Protein AF-A0A6I8VS40-F1 (afdb_monomer)

Structure (mmCIF, N/CA/C/O backbone):
data_AF-A0A6I8VS40-F1
#
_entry.id   AF-A0A6I8VS40-F1
#
loop_
_atom_site.group_PDB
_atom_site.id
_atom_site.type_symbol
_atom_site.label_atom_id
_atom_site.label_alt_id
_atom_site.label_comp_id
_atom_site.label_asym_id
_atom_site.label_entity_id
_atom_site.label_seq_id
_atom_site.pdbx_PDB_ins_code
_atom_site.Cartn_x
_atom_site.Cartn_y
_atom_site.Cartn_z
_atom_site.occupancy
_atom_site.B_iso_or_equiv
_atom_site.auth_seq_id
_atom_site.auth_comp_id
_atom_site.auth_asym_id
_atom_site.auth_atom_id
_atom_site.pdbx_PDB_model_num
ATOM 1 N N . MET A 1 1 ? -25.450 34.262 95.903 1.00 57.66 1 MET A N 1
ATOM 2 C CA . MET A 1 1 ? -24.615 34.170 94.684 1.00 57.66 1 MET A CA 1
ATOM 3 C C . MET A 1 1 ? -24.681 32.783 94.042 1.00 57.66 1 MET A C 1
ATOM 5 O O . MET A 1 1 ? -24.985 32.723 92.862 1.00 57.66 1 MET A O 1
ATOM 9 N N . ALA A 1 2 ? -24.522 31.669 94.775 1.00 62.75 2 ALA A N 1
ATOM 10 C CA . ALA A 1 2 ? -24.504 30.339 94.138 1.00 62.75 2 ALA A CA 1
ATOM 11 C C . ALA A 1 2 ? -25.845 29.880 93.513 1.00 62.75 2 ALA A C 1
ATOM 13 O O . ALA A 1 2 ? -25.832 29.202 92.492 1.00 62.75 2 ALA A O 1
ATOM 14 N N . ALA A 1 3 ? -27.000 30.303 94.050 1.00 63.56 3 ALA A N 1
ATOM 15 C CA . ALA A 1 3 ? -28.315 29.992 93.464 1.00 63.56 3 ALA A CA 1
ATOM 16 C C . ALA A 1 3 ? -28.496 30.587 92.051 1.00 63.56 3 ALA A C 1
ATOM 18 O O . ALA A 1 3 ? -29.033 29.934 91.161 1.00 63.56 3 ALA A O 1
ATOM 19 N N . SER A 1 4 ? -28.012 31.815 91.837 1.00 71.12 4 SER A N 1
ATOM 20 C CA . SER A 1 4 ? -28.054 32.496 90.537 1.00 71.12 4 SER A CA 1
ATOM 21 C C . SER A 1 4 ? -27.097 31.854 89.528 1.00 71.12 4 SER A C 1
ATOM 23 O O . SER A 1 4 ? -27.445 31.730 88.358 1.00 71.12 4 SER A O 1
ATOM 25 N N . CYS A 1 5 ? -25.931 31.379 89.983 1.00 73.62 5 CYS A N 1
ATOM 26 C CA . CYS A 1 5 ? -25.012 30.604 89.145 1.00 73.62 5 CYS A CA 1
ATOM 27 C C . CYS A 1 5 ? -25.611 29.249 88.730 1.00 73.62 5 CYS A C 1
ATOM 29 O O . CYS A 1 5 ? -25.449 28.847 87.582 1.00 73.62 5 CYS A O 1
ATOM 31 N N . LEU A 1 6 ? -26.347 28.571 89.623 1.00 76.19 6 LEU A N 1
ATOM 32 C CA . LEU A 1 6 ? -27.053 27.325 89.294 1.00 76.19 6 LEU A CA 1
ATOM 33 C C . LEU A 1 6 ? -28.192 27.543 88.290 1.00 76.19 6 LEU A C 1
ATOM 35 O O . LEU A 1 6 ? -28.328 26.753 87.361 1.00 76.19 6 LEU A O 1
ATOM 39 N N . LEU A 1 7 ? -28.969 28.623 88.422 1.00 77.94 7 LEU A N 1
ATOM 40 C CA . LEU A 1 7 ? -30.016 28.967 87.452 1.00 77.94 7 LEU A CA 1
ATOM 41 C C . LEU A 1 7 ? -29.423 29.248 86.061 1.00 77.94 7 LEU A C 1
ATOM 43 O O . LEU A 1 7 ? -29.924 28.722 85.071 1.00 77.94 7 LEU A O 1
ATOM 47 N N . LEU A 1 8 ? -28.332 30.020 85.980 1.00 80.44 8 LEU A N 1
ATOM 48 C CA . LEU A 1 8 ? -27.633 30.272 84.712 1.00 80.44 8 LEU A CA 1
ATOM 49 C C . LEU A 1 8 ? -27.089 28.982 84.085 1.00 80.44 8 LEU A C 1
ATOM 51 O O . LEU A 1 8 ? -27.215 28.793 82.877 1.00 80.44 8 LEU A O 1
ATOM 55 N N . ALA A 1 9 ? -26.537 28.076 84.896 1.00 81.69 9 ALA A N 1
ATOM 56 C CA . ALA A 1 9 ? -26.066 26.777 84.426 1.00 81.69 9 ALA A CA 1
ATOM 57 C C . ALA A 1 9 ? -27.214 25.909 83.882 1.00 81.69 9 ALA A C 1
ATOM 59 O O . ALA A 1 9 ? -27.073 25.327 82.812 1.00 81.69 9 ALA A O 1
ATOM 60 N N . ILE A 1 10 ? -28.368 25.865 84.559 1.00 83.88 10 ILE A N 1
ATOM 61 C CA . ILE A 1 10 ? -29.549 25.116 84.096 1.00 83.88 10 ILE A CA 1
ATOM 62 C C . ILE A 1 10 ? -30.065 25.674 82.762 1.00 83.88 10 ILE A C 1
ATOM 64 O O . ILE A 1 10 ? -30.359 24.896 81.856 1.00 83.88 10 ILE A O 1
ATOM 68 N N . ILE A 1 11 ? -30.128 27.002 82.610 1.00 84.88 11 ILE A N 1
ATOM 69 C CA . ILE A 1 11 ? -30.544 27.643 81.352 1.00 84.88 11 ILE A CA 1
ATOM 70 C C . ILE A 1 11 ? -29.552 27.330 80.228 1.00 84.88 11 ILE A C 1
ATOM 72 O O . ILE A 1 11 ? -29.975 26.956 79.137 1.00 84.88 11 ILE A O 1
ATOM 76 N N . LEU A 1 12 ? -28.242 27.426 80.479 1.00 85.56 12 LEU A N 1
ATOM 77 C CA . LEU A 1 12 ? -27.233 27.086 79.473 1.00 85.56 12 LEU A CA 1
ATOM 78 C C . LEU A 1 12 ? -27.299 25.613 79.061 1.00 85.56 12 LEU A C 1
ATOM 80 O O . LEU A 1 12 ? -27.278 25.323 77.867 1.00 85.56 12 LEU A O 1
ATOM 84 N N . ILE A 1 13 ? -27.430 24.693 80.019 1.00 86.06 13 ILE A N 1
ATOM 85 C CA . ILE A 1 13 ? -27.575 23.259 79.734 1.00 86.06 13 ILE A CA 1
ATOM 86 C C . ILE A 1 13 ? -28.840 23.013 78.908 1.00 86.06 13 ILE A C 1
ATOM 88 O O . ILE A 1 13 ? -28.786 22.267 77.936 1.00 86.06 13 ILE A O 1
ATOM 92 N N . PHE A 1 14 ? -29.956 23.668 79.237 1.00 86.81 14 PHE A N 1
ATOM 93 C CA . PHE A 1 14 ? -31.202 23.549 78.480 1.00 86.81 14 PHE A CA 1
ATOM 94 C C . PHE A 1 14 ? -31.072 24.082 77.045 1.00 86.81 14 PHE A C 1
ATOM 96 O O . PHE A 1 14 ? -31.495 23.413 76.104 1.00 86.81 14 PHE A O 1
ATOM 103 N N . CYS A 1 15 ? -30.445 25.246 76.854 1.00 87.00 15 CYS A N 1
ATOM 104 C CA . CYS A 1 15 ? -30.210 25.819 75.528 1.00 87.00 15 CYS A CA 1
ATOM 105 C C . CYS A 1 15 ? -29.304 24.926 74.668 1.00 87.00 15 CYS A C 1
ATOM 107 O O . CYS A 1 15 ? -29.622 24.655 73.511 1.00 87.00 15 CYS A O 1
ATOM 109 N N . VAL A 1 16 ? -28.200 24.432 75.236 1.00 87.50 16 VAL A N 1
ATOM 110 C CA . VAL A 1 16 ? -27.264 23.539 74.538 1.00 87.50 16 VAL A CA 1
ATOM 111 C C . VAL A 1 16 ? -27.924 22.195 74.225 1.00 87.50 16 VAL A C 1
ATOM 113 O O . VAL A 1 16 ? -27.803 21.703 73.107 1.00 87.50 16 VAL A O 1
ATOM 116 N N . PHE A 1 17 ? -28.682 21.628 75.165 1.00 87.88 17 PHE A N 1
ATOM 117 C CA . PHE A 1 17 ? -29.452 20.401 74.958 1.00 87.88 17 PHE A CA 1
ATOM 118 C C . PHE A 1 17 ? -30.497 20.557 73.846 1.00 87.88 17 PHE A C 1
ATOM 120 O O . PHE A 1 17 ? -30.572 19.716 72.953 1.00 87.88 17 PHE A O 1
ATOM 127 N N . SER A 1 18 ? -31.267 21.648 73.851 1.00 89.12 18 SER A N 1
ATOM 128 C CA . SER A 1 18 ? -32.250 21.963 72.805 1.00 89.12 18 SER A CA 1
ATOM 129 C C . SER A 1 18 ? -31.598 22.080 71.420 1.00 89.12 18 SER A C 1
ATOM 131 O O . SER A 1 18 ? -32.081 21.517 70.441 1.00 89.12 18 SER A O 1
ATOM 133 N N . PHE A 1 19 ? -30.436 22.732 71.336 1.00 89.38 19 PHE A N 1
ATOM 134 C CA . PHE A 1 19 ? -29.700 22.846 70.078 1.00 89.38 19 PHE A CA 1
ATOM 135 C C . PHE A 1 19 ? -29.152 21.494 69.589 1.00 89.38 19 PHE A C 1
ATOM 137 O O . PHE A 1 19 ? -29.353 21.125 68.432 1.00 89.38 19 PHE A O 1
ATOM 144 N N . ILE A 1 20 ? -28.502 20.726 70.470 1.00 87.94 20 ILE A N 1
ATOM 145 C CA . ILE A 1 20 ? -27.927 19.413 70.135 1.00 87.94 20 ILE A CA 1
ATOM 146 C C . ILE A 1 20 ? -29.021 18.419 69.728 1.00 87.94 20 ILE A C 1
ATOM 148 O O . ILE A 1 20 ? -28.845 17.683 68.761 1.00 87.94 20 ILE A O 1
ATOM 152 N N . THR A 1 21 ? -30.159 18.409 70.425 1.00 87.06 21 THR A N 1
ATOM 153 C CA . THR A 1 21 ? -31.301 17.543 70.087 1.00 87.06 21 THR A CA 1
ATOM 154 C C . THR A 1 21 ? -31.916 17.902 68.740 1.00 87.06 21 THR A C 1
ATOM 156 O O . THR A 1 21 ? -32.182 17.000 67.950 1.00 87.06 21 THR A O 1
ATOM 159 N N . LEU A 1 22 ? -32.092 19.191 68.436 1.00 89.94 22 LEU A N 1
ATOM 160 C CA . LEU A 1 22 ? -32.613 19.643 67.143 1.00 89.94 22 LEU A CA 1
ATOM 161 C C . LEU A 1 22 ? -31.699 19.200 65.995 1.00 89.94 22 LEU A C 1
ATOM 163 O O . LEU A 1 22 ? -32.163 18.595 65.027 1.00 89.94 22 LEU A O 1
ATOM 167 N N . VAL A 1 23 ? -30.395 19.455 66.121 1.00 89.88 23 VAL A N 1
ATOM 168 C CA . VAL A 1 23 ? -29.397 19.066 65.116 1.00 89.88 23 VAL A CA 1
ATOM 169 C C . VAL A 1 23 ? -29.304 17.540 64.997 1.00 89.88 23 VAL A C 1
ATOM 171 O O . VAL A 1 23 ? -29.285 17.006 63.890 1.00 89.88 23 VAL A O 1
ATOM 174 N N . GLY A 1 24 ? -29.313 16.820 66.121 1.00 88.50 24 GLY A N 1
ATOM 175 C CA . GLY A 1 24 ? -29.296 15.358 66.157 1.00 88.50 24 GLY A CA 1
ATOM 176 C C . GLY A 1 24 ? -30.517 14.728 65.484 1.00 88.50 24 GLY A C 1
ATOM 177 O O . GLY A 1 24 ? -30.361 13.795 64.701 1.00 88.50 24 GLY A O 1
ATOM 178 N N . LEU A 1 25 ? -31.720 15.260 65.721 1.00 88.69 25 LEU A N 1
ATOM 179 C CA . LEU A 1 25 ? -32.951 14.803 65.066 1.00 88.69 25 LEU A CA 1
ATOM 180 C C . LEU A 1 25 ? -32.939 15.078 63.561 1.00 88.69 25 LEU A C 1
ATOM 182 O O . LEU A 1 25 ? -33.373 14.232 62.783 1.00 88.69 25 LEU A O 1
ATOM 186 N N . PHE A 1 26 ? -32.409 16.225 63.136 1.00 90.94 26 PHE A N 1
ATOM 187 C CA . PHE A 1 26 ? -32.247 16.532 61.716 1.00 90.94 26 PHE A CA 1
ATOM 188 C C . PHE A 1 26 ? -31.327 15.518 61.018 1.00 90.94 26 PHE A C 1
ATOM 190 O O . PHE A 1 26 ? -31.707 14.938 59.997 1.00 90.94 26 PHE A O 1
ATOM 197 N N . TYR A 1 27 ? -30.157 15.233 61.601 1.00 90.62 27 TYR A N 1
ATOM 198 C CA . TYR A 1 27 ? -29.242 14.215 61.075 1.00 90.62 27 TYR A CA 1
ATOM 199 C C . TYR A 1 27 ? -29.821 12.800 61.144 1.00 90.62 27 TYR A C 1
ATOM 201 O O . TYR A 1 27 ? -29.564 12.007 60.243 1.00 90.62 27 TYR A O 1
ATOM 209 N N . LEU A 1 28 ? -30.641 12.492 62.153 1.00 90.38 28 LEU A N 1
ATOM 210 C CA . LEU A 1 28 ? -31.344 11.215 62.251 1.00 90.38 28 LEU A CA 1
ATOM 211 C C . LEU A 1 28 ? -32.335 11.028 61.100 1.00 90.38 28 LEU A C 1
ATOM 213 O O . LEU A 1 28 ? -32.346 9.975 60.473 1.00 90.38 28 LEU A O 1
ATOM 217 N N . ILE A 1 29 ? -33.143 12.047 60.791 1.00 91.38 29 ILE A N 1
ATOM 218 C CA . ILE A 1 29 ? -34.115 11.983 59.692 1.00 91.38 29 ILE A CA 1
ATOM 219 C C . ILE A 1 29 ? -33.388 11.815 58.354 1.00 91.38 29 ILE A C 1
ATOM 221 O O . ILE A 1 29 ? -33.726 10.919 57.583 1.00 91.38 29 ILE A O 1
ATOM 225 N N . ILE A 1 30 ? -32.361 12.629 58.088 1.00 90.56 30 ILE A N 1
ATOM 226 C CA . ILE A 1 30 ? -31.590 12.535 56.840 1.00 90.56 30 ILE A CA 1
ATOM 227 C C . ILE A 1 30 ? -30.871 11.191 56.742 1.00 90.56 30 ILE A C 1
ATOM 229 O O . ILE A 1 30 ? -30.955 10.532 55.705 1.00 90.56 30 ILE A O 1
ATOM 233 N N . GLY A 1 31 ? -30.193 10.762 57.806 1.00 89.06 31 GLY A N 1
ATOM 234 C CA . GLY A 1 31 ? -29.487 9.485 57.858 1.00 89.06 31 GLY A CA 1
ATOM 235 C C . GLY A 1 31 ? -30.428 8.302 57.637 1.00 89.06 31 GLY A C 1
ATOM 236 O O . GLY A 1 31 ? -30.130 7.426 56.836 1.00 89.06 31 GLY A O 1
ATOM 237 N N . LEU A 1 32 ? -31.609 8.307 58.261 1.00 88.62 32 LEU A N 1
ATOM 238 C CA . LEU A 1 32 ? -32.586 7.227 58.124 1.00 88.62 32 LEU A CA 1
ATOM 239 C C . LEU A 1 32 ? -33.209 7.176 56.722 1.00 88.62 32 LEU A C 1
ATOM 241 O O . LEU A 1 32 ? -33.329 6.094 56.144 1.00 88.62 32 LEU A O 1
ATOM 245 N N . ILE A 1 33 ? -33.583 8.326 56.151 1.00 89.88 33 ILE A N 1
ATOM 246 C CA . ILE A 1 33 ? -34.139 8.394 54.790 1.00 89.88 33 ILE A CA 1
ATOM 247 C C . ILE A 1 33 ? -33.089 7.943 53.774 1.00 89.88 33 ILE A C 1
ATOM 249 O O . ILE A 1 33 ? -33.378 7.104 52.922 1.00 89.88 33 ILE A O 1
ATOM 253 N N . THR A 1 34 ? -31.863 8.458 53.864 1.00 87.12 34 THR A N 1
ATOM 254 C CA . THR A 1 34 ? -30.783 8.085 52.937 1.00 87.12 34 THR A CA 1
ATOM 255 C C . THR A 1 34 ? -30.394 6.615 53.084 1.00 87.12 34 THR A C 1
ATOM 257 O O . THR A 1 34 ? -30.245 5.920 52.078 1.00 87.12 34 THR A O 1
ATOM 260 N N . TYR A 1 35 ? -30.335 6.094 54.311 1.00 87.19 35 TYR A N 1
ATOM 261 C CA . TYR A 1 35 ? -30.060 4.682 54.556 1.00 87.19 35 TYR A CA 1
ATOM 262 C C . TYR A 1 35 ? -31.138 3.770 53.959 1.00 87.19 35 TYR A C 1
ATOM 264 O O . TYR A 1 35 ? -30.820 2.819 53.250 1.00 87.19 35 TYR A O 1
ATOM 272 N N . THR A 1 36 ? -32.417 4.066 54.202 1.00 83.56 36 THR A N 1
ATOM 273 C CA . THR A 1 36 ? -33.532 3.216 53.749 1.00 83.56 36 THR A CA 1
ATOM 274 C C . THR A 1 36 ? -33.794 3.301 52.246 1.00 83.56 36 THR A C 1
ATOM 276 O O . THR A 1 36 ? -34.126 2.287 51.639 1.00 83.56 36 THR A O 1
ATOM 279 N N . SER A 1 37 ? -33.628 4.476 51.634 1.00 78.75 37 SER A N 1
ATOM 280 C CA . SER A 1 37 ? -33.913 4.679 50.206 1.00 78.75 37 SER A CA 1
ATOM 281 C C . SER A 1 37 ? -32.747 4.324 49.285 1.00 78.75 37 SER A C 1
ATOM 283 O O . SER A 1 37 ? -32.976 3.785 48.204 1.00 78.75 37 SER A O 1
ATOM 285 N N . ALA A 1 38 ? -31.508 4.614 49.692 1.00 79.94 38 ALA A N 1
ATOM 286 C CA . ALA A 1 38 ? -30.339 4.452 48.834 1.00 79.94 38 ALA A CA 1
ATOM 287 C C . ALA A 1 38 ? -29.452 3.282 49.269 1.00 79.94 38 ALA A C 1
ATOM 289 O O . ALA A 1 38 ? -29.094 2.454 48.438 1.00 79.94 38 ALA A O 1
ATOM 290 N N . CYS A 1 39 ? -29.123 3.170 50.559 1.00 83.69 39 CYS A N 1
ATOM 291 C CA . CYS A 1 39 ? -28.081 2.244 51.017 1.00 83.69 39 CYS A CA 1
ATOM 292 C C . CYS A 1 39 ? -28.560 0.810 51.265 1.00 83.69 39 CYS A C 1
ATOM 294 O O . CYS A 1 39 ? -27.895 -0.139 50.850 1.00 83.69 39 CYS A O 1
ATOM 296 N N . ALA A 1 40 ? -29.719 0.628 51.899 1.00 79.50 40 ALA A N 1
ATOM 297 C CA . ALA A 1 40 ? -30.284 -0.697 52.144 1.00 79.50 40 ALA A CA 1
ATOM 298 C C . ALA A 1 40 ? -30.589 -1.455 50.833 1.00 79.50 40 ALA A C 1
ATOM 300 O O . ALA A 1 40 ? -30.165 -2.605 50.712 1.00 79.50 40 ALA A O 1
ATOM 301 N N . PRO A 1 41 ? -31.197 -0.834 49.800 1.00 72.81 41 PRO A N 1
ATOM 302 C CA . PRO A 1 41 ? -31.453 -1.510 48.525 1.00 72.81 41 PRO A CA 1
ATOM 303 C C . PRO A 1 41 ? -30.186 -1.819 47.718 1.00 72.81 41 PRO A C 1
ATOM 305 O O . PRO A 1 41 ? -30.190 -2.730 46.890 1.00 72.81 41 PRO A O 1
ATOM 308 N N . LEU A 1 42 ? -29.110 -1.055 47.933 1.00 71.50 42 LEU A N 1
ATOM 309 C CA . LEU A 1 42 ? -27.827 -1.253 47.262 1.00 71.50 42 LEU A CA 1
ATOM 310 C C . LEU A 1 42 ? -27.068 -2.464 47.822 1.00 71.50 42 LEU A C 1
ATOM 312 O O . LEU A 1 42 ? -26.378 -3.157 47.079 1.00 71.50 42 LEU A O 1
ATOM 316 N N . LYS A 1 43 ? -27.243 -2.753 49.117 1.00 66.69 43 LYS A N 1
ATOM 317 C CA . LYS A 1 43 ? -26.662 -3.924 49.788 1.00 66.69 43 LYS A CA 1
ATOM 318 C C . LYS A 1 43 ? -27.275 -5.245 49.305 1.00 66.69 43 LYS A C 1
ATOM 320 O O . LYS A 1 43 ? -26.565 -6.241 49.228 1.00 66.69 43 LYS A O 1
ATOM 325 N N . ASP A 1 44 ? -28.543 -5.212 48.891 1.00 65.75 44 ASP A N 1
ATOM 326 C CA . ASP A 1 44 ? -2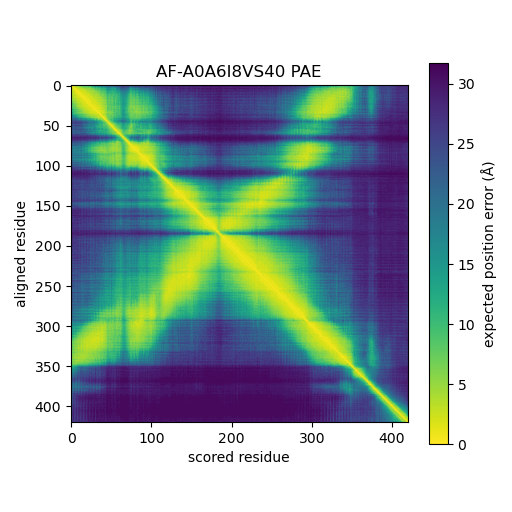9.241 -6.328 48.228 1.00 65.75 44 ASP A CA 1
ATOM 327 C C . ASP A 1 44 ? -29.019 -6.369 46.699 1.00 65.75 44 ASP A C 1
ATOM 329 O O . ASP A 1 44 ? -29.606 -7.180 45.984 1.00 65.75 44 ASP A O 1
ATOM 333 N N . GLY A 1 45 ? -28.145 -5.508 46.168 1.00 58.94 45 GLY A N 1
ATOM 334 C CA . GLY A 1 45 ? -27.489 -5.670 44.869 1.00 58.94 45 GLY A CA 1
ATOM 335 C C . GLY A 1 45 ? -28.320 -5.445 43.600 1.00 58.94 45 GLY A C 1
ATOM 336 O O . GLY A 1 45 ? -27.714 -5.287 42.543 1.00 58.94 45 GLY A O 1
ATOM 337 N N . GLN A 1 46 ? -29.661 -5.409 43.634 1.00 57.03 46 GLN A N 1
ATOM 338 C CA . GLN A 1 46 ? -30.453 -5.468 42.383 1.00 57.03 46 GLN A CA 1
ATOM 339 C C . GLN A 1 46 ? -31.748 -4.636 42.315 1.00 57.03 46 GLN A C 1
ATOM 341 O O . GLN A 1 46 ? -32.308 -4.496 41.226 1.00 57.03 46 GLN A O 1
ATOM 346 N N . ASN A 1 47 ? -32.229 -4.037 43.411 1.00 57.47 47 ASN A N 1
ATOM 347 C CA . ASN A 1 47 ? -33.617 -3.540 43.467 1.00 57.47 47 ASN A CA 1
ATOM 348 C C . ASN A 1 47 ? -33.795 -2.012 43.356 1.00 57.47 47 ASN A C 1
ATOM 350 O O . ASN A 1 47 ? -34.914 -1.544 43.134 1.00 57.47 47 ASN A O 1
ATOM 354 N N . ILE A 1 48 ? -32.717 -1.226 43.454 1.00 60.62 48 ILE A N 1
ATOM 355 C CA . ILE A 1 48 ? -32.806 0.245 43.407 1.00 60.62 48 ILE A CA 1
ATOM 356 C C . ILE A 1 48 ? -33.076 0.786 41.997 1.00 60.62 48 ILE A C 1
ATOM 358 O O . ILE A 1 48 ? -33.868 1.706 41.817 1.00 60.62 48 ILE A O 1
ATOM 362 N N . LEU A 1 49 ? -32.479 0.168 40.976 1.00 61.25 49 LEU A N 1
ATOM 363 C CA . LEU A 1 49 ? -32.541 0.664 39.600 1.00 61.25 49 LEU A CA 1
ATOM 364 C C . LEU A 1 49 ? -33.924 0.513 38.953 1.00 61.25 49 LEU A C 1
ATOM 366 O O . LEU A 1 49 ? -34.295 1.341 38.129 1.00 61.25 49 LEU A O 1
ATOM 370 N N . ARG A 1 50 ? -34.744 -0.440 39.417 1.00 61.62 50 ARG A N 1
ATOM 371 C CA . ARG A 1 50 ? -36.138 -0.600 38.960 1.00 61.62 50 ARG A CA 1
ATOM 372 C C . ARG A 1 50 ? -37.029 0.606 39.243 1.00 61.62 50 ARG A C 1
ATOM 374 O O . ARG A 1 50 ? -37.997 0.829 38.525 1.00 61.62 50 ARG A O 1
ATOM 381 N N . HIS A 1 51 ? -36.711 1.380 40.279 1.00 62.09 51 HIS A N 1
ATOM 382 C CA . HIS A 1 51 ? -37.472 2.579 40.631 1.00 62.09 51 HIS A CA 1
ATOM 383 C C . HIS A 1 51 ? -37.060 3.799 39.788 1.00 62.09 51 HIS A C 1
ATOM 385 O O . HIS A 1 51 ? -37.793 4.783 39.743 1.00 62.09 51 HIS A O 1
ATOM 391 N N . VAL A 1 52 ? -35.914 3.728 39.100 1.00 65.69 52 VAL A N 1
ATOM 392 C CA . VAL A 1 52 ? -35.358 4.803 38.258 1.00 65.69 52 VAL A CA 1
ATOM 393 C C . VAL A 1 52 ? -35.660 4.573 36.770 1.00 65.69 52 VAL A C 1
ATOM 395 O O . VAL A 1 52 ? -35.748 5.532 36.005 1.00 65.69 52 VAL A O 1
ATOM 398 N N . ASP A 1 53 ? -35.911 3.322 36.379 1.00 65.88 53 ASP A N 1
ATOM 399 C CA . ASP A 1 53 ? -36.278 2.915 35.017 1.00 65.88 53 ASP A CA 1
ATOM 400 C C . ASP A 1 53 ? -37.418 3.720 34.357 1.00 65.88 53 ASP A C 1
ATOM 402 O O . ASP A 1 53 ? -37.278 4.048 33.181 1.00 65.88 53 ASP A O 1
ATOM 406 N N . PRO A 1 54 ? -38.529 4.089 35.036 1.00 65.75 54 PRO A N 1
ATOM 407 C CA . PRO A 1 54 ? -39.579 4.886 34.392 1.00 65.75 54 PRO A CA 1
ATOM 408 C C . PRO A 1 54 ? -39.213 6.371 34.227 1.00 65.75 54 PRO A C 1
ATOM 410 O O . PRO A 1 54 ? -39.891 7.085 33.491 1.00 65.75 54 PRO A O 1
ATOM 413 N N . VAL A 1 55 ? -38.174 6.857 34.916 1.00 64.75 55 VAL A N 1
ATOM 414 C CA . VAL A 1 55 ? -37.761 8.272 34.902 1.00 64.75 55 VAL A CA 1
ATOM 415 C C . VAL A 1 55 ? -36.672 8.524 33.859 1.00 64.75 55 VAL A C 1
ATOM 417 O O . VAL A 1 55 ? -36.615 9.609 33.278 1.00 64.75 55 VAL A O 1
ATOM 420 N N . ILE A 1 56 ? -35.810 7.534 33.611 1.00 66.31 56 ILE A N 1
ATOM 421 C CA . ILE A 1 56 ? -34.647 7.661 32.731 1.00 66.31 56 ILE A CA 1
ATOM 422 C C . ILE A 1 56 ? -34.660 6.517 31.714 1.00 66.31 56 ILE A C 1
ATOM 424 O O . ILE A 1 56 ? -34.329 5.380 32.035 1.00 66.31 56 ILE A O 1
ATOM 428 N N . ASP A 1 57 ? -34.991 6.849 30.469 1.00 69.38 57 ASP A N 1
ATOM 429 C CA . ASP A 1 57 ? -34.784 5.977 29.313 1.00 69.38 57 ASP A CA 1
ATOM 430 C C . ASP A 1 57 ? -33.535 6.451 28.561 1.00 69.38 57 ASP A C 1
ATOM 432 O O . ASP A 1 57 ? -33.485 7.588 28.076 1.00 69.38 57 ASP A O 1
ATOM 436 N N . LEU A 1 58 ? -32.515 5.593 28.470 1.00 70.06 58 LEU A N 1
ATOM 437 C CA . LEU A 1 58 ? -31.267 5.916 27.769 1.00 70.06 58 LEU A CA 1
ATOM 438 C C . LEU A 1 58 ? -31.499 6.161 26.281 1.00 70.06 58 LEU A C 1
ATOM 440 O O . LEU A 1 58 ? -30.761 6.927 25.657 1.00 70.06 58 LEU A O 1
ATOM 444 N N . ASN A 1 59 ? -32.531 5.542 25.712 1.00 67.44 59 ASN A N 1
ATOM 445 C CA . ASN A 1 59 ? -32.792 5.642 24.291 1.00 67.44 59 ASN A CA 1
ATOM 446 C C . ASN A 1 59 ? -33.135 7.083 23.861 1.00 67.44 59 ASN A C 1
ATOM 448 O O . ASN A 1 59 ? -32.740 7.542 22.789 1.00 67.44 59 ASN A O 1
ATOM 452 N N . ARG A 1 60 ? -33.747 7.870 24.757 1.00 65.62 60 ARG A N 1
ATOM 453 C CA . ARG A 1 60 ? -34.026 9.298 24.531 1.00 65.62 60 ARG A CA 1
ATOM 454 C C . ARG A 1 60 ? -32.762 10.141 24.313 1.00 65.62 60 ARG A C 1
ATOM 456 O O . ARG A 1 60 ? -32.839 11.186 23.674 1.00 65.62 60 ARG A O 1
ATOM 463 N N . TYR A 1 61 ? -31.621 9.711 24.847 1.00 64.38 61 TYR A N 1
ATOM 464 C CA . TYR A 1 61 ? -30.351 10.437 24.756 1.00 64.38 61 TYR A CA 1
ATOM 465 C C . TYR A 1 61 ? -29.449 9.948 23.613 1.00 64.38 61 TYR A C 1
ATOM 467 O O . TYR A 1 61 ? -28.574 10.696 23.185 1.00 64.38 61 TYR A O 1
ATOM 475 N N . MET A 1 62 ? -29.663 8.730 23.099 1.00 62.28 62 MET A N 1
ATOM 476 C CA . MET A 1 62 ? -28.934 8.199 21.936 1.00 62.28 62 MET A CA 1
ATOM 477 C C . MET A 1 62 ? -29.540 8.636 20.596 1.00 62.28 62 MET A C 1
ATOM 479 O O . MET A 1 62 ? -28.826 8.752 19.600 1.00 62.28 62 MET A O 1
ATOM 483 N N . SER A 1 63 ? -30.843 8.910 20.560 1.00 55.19 63 SER A N 1
ATOM 484 C CA . SER A 1 63 ? -31.579 9.103 19.311 1.00 55.19 63 SER A CA 1
ATOM 485 C C . SER A 1 63 ? -31.815 10.576 18.987 1.00 55.19 63 SER A C 1
ATOM 487 O O . SER A 1 63 ? -32.767 11.191 19.454 1.00 55.19 63 SER A O 1
ATOM 489 N N . GLY A 1 64 ? -31.007 11.136 18.084 1.00 51.56 64 GLY A N 1
ATOM 490 C CA . GLY A 1 64 ? -31.249 12.451 17.469 1.00 51.56 64 GLY A CA 1
ATOM 491 C C . GLY A 1 64 ? -32.384 12.480 16.429 1.00 51.56 64 GLY A C 1
ATOM 492 O O . GLY A 1 64 ? -32.476 13.436 15.661 1.00 51.56 64 GLY A O 1
ATOM 493 N N . ARG A 1 65 ? -33.228 11.441 16.341 1.00 48.41 65 ARG A N 1
ATOM 494 C CA . ARG A 1 65 ? -34.254 11.307 15.295 1.00 48.41 65 ARG A CA 1
ATOM 495 C C . ARG A 1 65 ? -35.622 11.001 15.905 1.00 48.41 65 ARG A C 1
ATOM 497 O O . ARG A 1 65 ? -35.920 9.877 16.290 1.00 48.41 65 ARG A O 1
ATOM 504 N N . SER A 1 66 ? -36.431 12.051 15.990 1.00 47.38 66 SER A N 1
ATOM 505 C CA . SER A 1 66 ? -37.853 12.012 16.336 1.00 47.38 66 SER A CA 1
ATOM 506 C C . SER A 1 66 ? -38.634 11.356 15.193 1.00 47.38 66 SER A C 1
ATOM 508 O O . SER A 1 66 ? -38.554 11.847 14.066 1.00 47.38 66 SER A O 1
ATOM 510 N N . GLY A 1 67 ? -39.363 10.262 15.443 1.00 50.84 67 GLY A N 1
ATOM 511 C CA . GLY A 1 67 ? -40.305 9.751 14.438 1.00 50.84 67 GLY A CA 1
ATOM 512 C C . GLY A 1 67 ? -40.934 8.379 14.676 1.00 50.84 67 GLY A C 1
ATOM 513 O O . GLY A 1 67 ? -42.093 8.205 14.325 1.00 50.84 67 GLY A O 1
ATOM 514 N N . GLU A 1 68 ? -40.242 7.423 15.295 1.00 52.31 68 GLU A N 1
ATOM 515 C CA . GLU A 1 68 ? -40.776 6.062 15.477 1.00 52.31 68 GLU A CA 1
ATOM 516 C C . GLU A 1 68 ? -40.808 5.657 16.949 1.00 52.31 68 GLU A C 1
ATOM 518 O O . GLU A 1 68 ? -40.022 6.149 17.759 1.00 52.31 68 GLU A O 1
ATOM 523 N N . THR A 1 69 ? -41.750 4.777 17.303 1.00 56.28 69 THR A N 1
ATOM 524 C CA . THR A 1 69 ? -41.882 4.168 18.632 1.00 56.28 69 THR A CA 1
ATOM 525 C C . THR A 1 69 ? -40.654 3.306 18.906 1.00 56.28 69 THR A C 1
ATOM 527 O O . THR A 1 69 ? -40.653 2.102 18.665 1.00 56.28 69 THR A O 1
ATOM 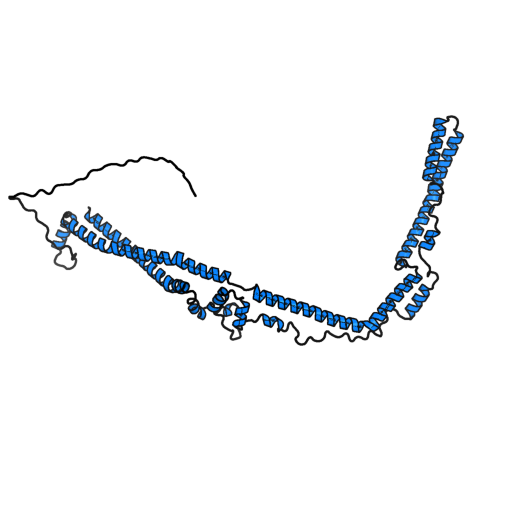530 N N . GLN A 1 70 ? -39.567 3.941 19.333 1.00 60.47 70 GLN A N 1
ATOM 531 C CA . GLN A 1 70 ? -38.317 3.235 19.526 1.00 60.47 70 GLN A CA 1
ATOM 532 C C . GLN A 1 70 ? -38.395 2.309 20.752 1.00 60.47 70 GLN A C 1
ATOM 534 O O . GLN A 1 70 ? -39.072 2.644 21.731 1.00 60.47 70 GLN A O 1
ATOM 539 N N . PRO A 1 71 ? -37.695 1.161 20.730 1.00 67.81 71 PRO A N 1
ATOM 540 C CA . PRO A 1 71 ? -37.609 0.276 21.885 1.00 67.81 71 PRO A CA 1
ATOM 541 C C . PRO A 1 71 ? -37.014 1.017 23.088 1.00 67.81 71 PRO A C 1
ATOM 543 O O . PRO A 1 71 ? -36.062 1.781 22.939 1.00 67.81 71 PRO A O 1
ATOM 546 N N . THR A 1 72 ? -37.557 0.804 24.285 1.00 71.38 72 THR A N 1
ATOM 547 C CA . THR A 1 72 ? -37.034 1.440 25.501 1.00 71.38 72 THR A CA 1
ATOM 548 C C . THR A 1 72 ? -35.776 0.719 25.987 1.00 71.38 72 THR A C 1
ATOM 550 O O . THR A 1 72 ? -35.710 -0.516 25.983 1.00 71.38 72 THR A O 1
ATOM 553 N N . LEU A 1 73 ? -34.772 1.485 26.428 1.00 76.94 73 LEU A N 1
ATOM 554 C CA . LEU A 1 73 ? -33.566 0.949 27.059 1.00 76.94 73 LEU A CA 1
ATOM 555 C C . LEU A 1 73 ? -33.519 1.404 28.526 1.00 76.94 73 LEU A C 1
ATOM 557 O O . LEU A 1 73 ? -32.945 2.457 28.827 1.00 76.94 73 LEU A O 1
ATOM 561 N N . PRO A 1 74 ? -34.121 0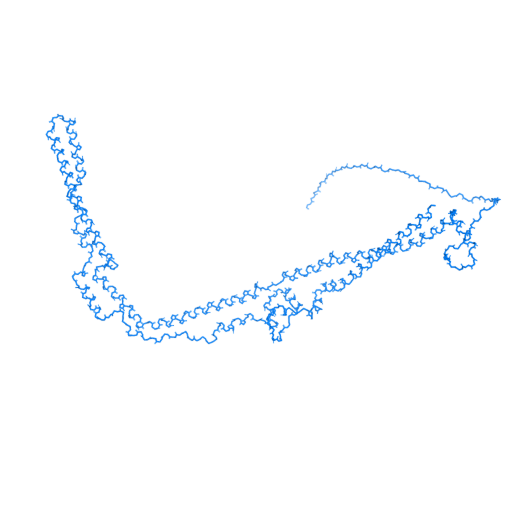.631 29.451 1.00 78.50 74 PRO A N 1
ATOM 562 C CA . PRO A 1 74 ? -34.092 0.972 30.865 1.00 78.50 74 PRO A CA 1
ATOM 563 C C . PRO A 1 74 ? -32.661 0.900 31.408 1.00 78.50 74 PRO A C 1
ATOM 565 O O . PRO A 1 74 ? -31.876 0.012 31.056 1.00 78.50 74 PRO A O 1
ATOM 568 N N . VAL A 1 75 ? -32.327 1.839 32.294 1.00 78.81 75 VAL A N 1
ATOM 569 C CA . VAL A 1 75 ? -30.995 1.949 32.911 1.00 78.81 75 VAL A CA 1
ATOM 570 C C . VAL A 1 75 ? -30.640 0.668 33.669 1.00 78.81 75 VAL A C 1
ATOM 572 O O . VAL A 1 75 ? -29.483 0.247 33.650 1.00 78.81 75 VAL A O 1
ATOM 575 N N . SER A 1 76 ? -31.613 0.023 34.322 1.00 78.19 76 SER A N 1
ATOM 576 C CA . SER A 1 76 ? -31.382 -1.207 35.083 1.00 78.19 76 SER A CA 1
ATOM 577 C C . SER A 1 76 ? -30.840 -2.353 34.230 1.00 78.19 76 SER A C 1
ATOM 579 O O . SER A 1 76 ? -29.903 -3.034 34.653 1.00 78.19 76 SER A O 1
ATOM 581 N N . ASP A 1 77 ? -31.379 -2.538 33.024 1.00 80.31 77 ASP A N 1
ATOM 582 C CA . ASP A 1 77 ? -30.929 -3.570 32.091 1.00 80.31 77 ASP A CA 1
ATOM 583 C C . ASP A 1 77 ? -29.544 -3.233 31.539 1.00 80.31 77 ASP A C 1
ATOM 585 O O . ASP A 1 77 ? -28.691 -4.115 31.452 1.00 80.31 77 ASP A O 1
ATOM 589 N N . ALA A 1 78 ? -29.285 -1.952 31.253 1.00 81.94 78 ALA A N 1
ATOM 590 C CA . ALA A 1 78 ? -27.970 -1.501 30.812 1.00 81.94 78 ALA A CA 1
ATOM 591 C C . ALA A 1 78 ? -26.892 -1.757 31.873 1.00 81.94 78 ALA A C 1
ATOM 593 O O . ALA A 1 78 ? -25.858 -2.345 31.565 1.00 81.94 78 ALA A O 1
ATOM 594 N N . ILE A 1 79 ? -27.144 -1.404 33.138 1.00 80.62 79 ILE A N 1
ATOM 595 C CA . ILE A 1 79 ? -26.202 -1.666 34.238 1.00 80.62 79 ILE A CA 1
ATOM 596 C C . ILE A 1 79 ? -26.054 -3.172 34.505 1.00 80.62 79 ILE A C 1
ATOM 598 O O . ILE A 1 79 ? -24.962 -3.632 34.845 1.00 80.62 79 ILE A O 1
ATOM 602 N N . ARG A 1 80 ? -27.114 -3.968 34.324 1.00 83.06 80 ARG A N 1
ATOM 603 C CA . ARG A 1 80 ? -27.044 -5.428 34.475 1.00 83.06 80 ARG A CA 1
ATOM 604 C C . ARG A 1 80 ? -26.152 -6.071 33.413 1.00 83.06 80 ARG A C 1
ATOM 606 O O . ARG A 1 80 ? -25.256 -6.825 33.785 1.00 83.06 80 ARG A O 1
ATOM 613 N N . ALA A 1 81 ? -26.364 -5.744 32.140 1.00 85.25 81 ALA A N 1
ATOM 614 C CA . ALA A 1 81 ? -25.525 -6.204 31.031 1.00 85.25 81 ALA A CA 1
ATOM 615 C C . ALA A 1 81 ? -24.059 -5.783 31.238 1.00 85.25 81 ALA A C 1
ATOM 617 O O . ALA A 1 81 ? -23.123 -6.567 31.082 1.00 85.25 81 ALA A O 1
ATOM 618 N N . CYS A 1 82 ? -23.866 -4.562 31.738 1.00 86.19 82 CYS A N 1
ATOM 619 C CA . CYS A 1 82 ? -22.562 -4.020 32.087 1.00 86.19 82 CYS A CA 1
ATOM 620 C C . CYS A 1 82 ? -21.830 -4.839 33.163 1.00 86.19 82 CYS A C 1
ATOM 622 O O . CYS A 1 82 ? -20.656 -5.181 33.009 1.00 86.19 82 CYS A O 1
ATOM 624 N N . ASN A 1 83 ? -22.533 -5.207 34.239 1.00 85.44 83 ASN A N 1
ATOM 625 C CA . ASN A 1 83 ? -22.004 -6.083 35.288 1.00 85.44 83 ASN A CA 1
ATOM 626 C C . ASN A 1 83 ? -21.708 -7.501 34.774 1.00 85.44 83 ASN A C 1
ATOM 628 O O . ASN A 1 83 ? -20.733 -8.118 35.211 1.00 85.44 83 ASN A O 1
ATOM 632 N N . ALA A 1 84 ? -22.507 -7.994 33.823 1.00 86.88 84 ALA A N 1
ATOM 633 C CA . ALA A 1 84 ? -22.296 -9.269 33.139 1.00 86.88 84 ALA A CA 1
ATOM 634 C C . ALA A 1 84 ? -21.129 -9.242 32.128 1.00 86.88 84 ALA A C 1
ATOM 636 O O . ALA A 1 84 ? -20.777 -10.285 31.583 1.00 86.88 84 ALA A O 1
ATOM 637 N N . ASN A 1 85 ? -20.467 -8.089 31.948 1.00 88.06 85 ASN A N 1
ATOM 638 C CA . ASN A 1 85 ? -19.396 -7.872 30.972 1.00 88.06 85 ASN A CA 1
ATOM 639 C C . ASN A 1 85 ? -19.840 -8.044 29.513 1.00 88.06 85 ASN A C 1
ATOM 641 O O . ASN A 1 85 ? -19.017 -8.371 28.662 1.00 88.06 85 ASN A O 1
ATOM 645 N N . GLU A 1 86 ? -21.113 -7.823 29.218 1.00 87.31 86 GLU A N 1
ATOM 646 C CA . GLU A 1 86 ? -21.628 -7.848 27.849 1.00 87.31 86 GLU A CA 1
ATOM 647 C C . GLU A 1 86 ? -21.199 -6.576 27.103 1.00 87.31 86 GLU A C 1
ATOM 649 O O . GLU A 1 86 ? -20.936 -5.536 27.724 1.00 87.31 86 GLU A O 1
ATOM 654 N N . SER A 1 87 ? -21.075 -6.659 25.775 1.00 86.25 87 SER A N 1
ATOM 655 C CA . SER A 1 87 ? -20.821 -5.469 24.966 1.00 86.25 87 SER A CA 1
ATOM 656 C C . SER A 1 87 ? -22.103 -4.636 24.851 1.00 86.25 87 SER A C 1
ATOM 658 O O . SER A 1 87 ? -23.223 -5.154 24.884 1.00 86.25 87 SER A O 1
ATOM 660 N N . ILE A 1 88 ? -21.963 -3.321 24.671 1.00 85.25 88 ILE A N 1
ATOM 661 C CA . ILE A 1 88 ? -23.115 -2.452 24.389 1.00 85.25 88 ILE A CA 1
ATOM 662 C C . ILE A 1 88 ? -23.878 -2.901 23.134 1.00 85.25 88 ILE A C 1
ATOM 664 O O . ILE A 1 88 ? -25.094 -2.745 23.066 1.00 85.25 88 ILE A O 1
ATOM 668 N N . PHE A 1 89 ? -23.188 -3.492 22.157 1.00 86.31 89 PHE A N 1
ATOM 669 C CA . PHE A 1 89 ? -23.788 -3.948 20.907 1.00 86.31 89 PHE A CA 1
ATOM 670 C C . PHE A 1 89 ? -24.641 -5.205 21.098 1.00 86.31 89 PHE A C 1
ATOM 672 O O . PHE A 1 89 ? -25.711 -5.292 20.495 1.00 86.31 89 PHE A O 1
ATOM 679 N N . ASP A 1 90 ? -24.256 -6.112 21.999 1.00 86.81 90 ASP A N 1
ATOM 680 C CA . ASP A 1 90 ? -25.093 -7.254 22.393 1.00 86.81 90 ASP A CA 1
ATOM 681 C C . ASP A 1 90 ? -26.400 -6.780 23.040 1.00 86.81 90 ASP A C 1
ATOM 683 O O . ASP A 1 90 ? -27.486 -7.260 22.704 1.00 86.81 90 ASP A O 1
ATOM 687 N N . LEU A 1 91 ? -26.314 -5.777 23.921 1.00 85.06 91 LEU A N 1
ATOM 688 C CA . LEU A 1 91 ? -27.478 -5.187 24.581 1.00 85.06 91 LEU A CA 1
ATOM 689 C C . LEU A 1 91 ? -28.412 -4.492 23.580 1.00 85.06 91 LEU A C 1
ATOM 691 O O . LEU A 1 91 ? -29.628 -4.700 23.613 1.00 85.06 91 LEU A O 1
ATOM 695 N N . LEU A 1 92 ? -27.859 -3.673 22.681 1.00 84.94 92 LEU A N 1
ATOM 696 C CA . LEU A 1 92 ? -28.634 -2.977 21.650 1.00 84.94 92 LEU A CA 1
ATOM 697 C C . LEU A 1 92 ? -29.323 -3.964 20.702 1.00 84.94 92 LEU A C 1
ATOM 699 O O . LEU A 1 92 ? -30.484 -3.748 20.338 1.00 84.94 92 LEU A O 1
ATOM 703 N N . ARG A 1 93 ? -28.653 -5.072 20.370 1.00 86.06 93 ARG A N 1
ATOM 704 C CA . ARG A 1 93 ? -29.215 -6.157 19.565 1.00 86.06 93 ARG A CA 1
ATOM 705 C C . ARG A 1 93 ? -30.339 -6.877 20.301 1.00 86.06 93 ARG A C 1
ATOM 707 O O . ARG A 1 93 ? -31.426 -7.042 19.749 1.00 86.06 93 ARG A O 1
ATOM 714 N N . ALA A 1 94 ? -30.127 -7.244 21.565 1.00 85.62 94 ALA A N 1
ATOM 715 C CA . ALA A 1 94 ? -31.141 -7.890 22.399 1.00 85.62 94 ALA A CA 1
ATOM 716 C C . ALA A 1 94 ? -32.410 -7.031 22.544 1.00 85.62 94 ALA A C 1
ATOM 718 O O . ALA A 1 94 ? -33.524 -7.554 22.608 1.00 85.62 94 ALA A O 1
ATOM 719 N N . LYS A 1 95 ? -32.253 -5.702 22.549 1.00 84.44 95 LYS A N 1
ATOM 720 C CA . LYS A 1 95 ? -33.356 -4.731 22.601 1.00 84.44 95 LYS A CA 1
ATOM 721 C C . LYS A 1 95 ? -33.893 -4.316 21.231 1.00 84.44 95 LYS A C 1
ATOM 723 O O . LYS A 1 95 ? -34.804 -3.495 21.179 1.00 84.44 95 LYS A O 1
ATOM 728 N N . LYS A 1 96 ? -33.390 -4.908 20.140 1.00 82.19 96 LYS A N 1
ATOM 729 C CA . LYS A 1 96 ? -33.788 -4.614 18.752 1.00 82.19 96 LYS A CA 1
ATOM 730 C C . LYS A 1 96 ? -33.644 -3.130 18.378 1.00 82.19 96 LYS A C 1
ATOM 732 O O . LYS A 1 96 ? -34.423 -2.620 17.581 1.00 82.19 96 LYS A O 1
ATOM 737 N N . ILE A 1 97 ? -32.677 -2.435 18.978 1.00 82.31 97 ILE A N 1
ATOM 738 C CA . ILE A 1 97 ? -32.393 -1.018 18.701 1.00 82.31 97 ILE A CA 1
ATOM 739 C C . ILE A 1 97 ? -31.418 -0.910 17.530 1.00 82.31 97 ILE A C 1
ATOM 741 O O . ILE A 1 97 ? -31.643 -0.150 16.592 1.00 82.31 97 ILE A O 1
ATOM 745 N N . TYR A 1 98 ? -30.331 -1.679 17.585 1.00 81.31 98 TYR A N 1
ATOM 746 C CA . TYR A 1 98 ? -29.310 -1.703 16.549 1.00 81.31 98 TYR A CA 1
ATOM 747 C C . TYR A 1 98 ? -28.668 -3.083 16.491 1.00 81.31 98 TYR A C 1
ATOM 749 O O . TYR A 1 98 ? -28.317 -3.646 17.526 1.00 81.31 98 TYR A O 1
ATOM 757 N N . ASP A 1 99 ? -28.507 -3.605 15.281 1.00 84.50 99 ASP A N 1
ATOM 758 C CA . ASP A 1 99 ? -27.849 -4.879 15.038 1.00 84.50 99 ASP A CA 1
ATOM 759 C C . ASP A 1 99 ? -26.605 -4.649 14.179 1.00 84.50 99 ASP A C 1
ATOM 761 O O . ASP A 1 99 ? -26.700 -4.298 13.002 1.00 84.50 99 ASP A O 1
ATOM 765 N N . ILE A 1 100 ? -25.439 -4.815 14.802 1.00 82.00 100 ILE A N 1
ATOM 766 C CA . ILE A 1 100 ? -24.136 -4.665 14.152 1.00 82.00 100 ILE A CA 1
ATOM 767 C C . ILE A 1 100 ? -23.904 -5.747 13.090 1.00 82.00 100 ILE A C 1
ATOM 769 O O . ILE A 1 100 ? -23.230 -5.483 12.097 1.00 82.00 100 ILE A O 1
ATOM 773 N N . ASP A 1 101 ? -24.508 -6.930 13.234 1.00 81.56 101 ASP A N 1
ATOM 774 C CA . ASP A 1 101 ? -24.327 -8.021 12.270 1.00 81.56 101 ASP A CA 1
ATOM 775 C C . ASP A 1 101 ? -25.049 -7.724 10.950 1.00 81.56 101 ASP A C 1
ATOM 777 O O . ASP A 1 101 ? -24.646 -8.201 9.891 1.00 81.56 101 ASP A O 1
ATOM 781 N N . ASN A 1 102 ? -26.054 -6.844 10.980 1.00 79.62 102 ASN A N 1
ATOM 782 C CA . ASN A 1 102 ? -26.724 -6.354 9.778 1.00 79.62 102 ASN A CA 1
ATOM 783 C C . ASN A 1 102 ? -25.883 -5.351 8.970 1.00 79.62 102 ASN A C 1
ATOM 785 O O . ASN A 1 102 ? -26.334 -4.909 7.916 1.00 79.62 102 ASN A O 1
ATOM 789 N N . LEU A 1 103 ? -24.661 -5.002 9.399 1.00 74.25 103 LEU A N 1
ATOM 790 C CA . LEU A 1 103 ? -23.731 -4.245 8.553 1.00 74.25 103 LEU A CA 1
ATOM 791 C C . LEU A 1 103 ? -23.359 -4.997 7.269 1.00 74.25 103 LEU A C 1
ATOM 793 O O . LEU A 1 103 ? -23.096 -4.349 6.260 1.00 74.25 103 LEU A O 1
ATOM 797 N N . LEU A 1 104 ? -23.373 -6.334 7.295 1.00 66.00 104 LEU A N 1
ATOM 798 C CA . LEU A 1 104 ? -23.152 -7.169 6.110 1.00 66.00 104 LEU A CA 1
ATOM 799 C C . LEU A 1 104 ? -24.340 -7.139 5.135 1.00 66.00 104 LEU A C 1
ATOM 801 O O . LEU A 1 104 ? -24.142 -7.301 3.939 1.00 66.00 104 LEU A O 1
ATOM 805 N N . ASN A 1 105 ? -25.550 -6.879 5.637 1.00 64.00 105 ASN A N 1
ATOM 806 C CA . ASN A 1 105 ? -26.795 -6.885 4.858 1.00 64.00 105 ASN A CA 1
ATOM 807 C C . ASN A 1 105 ? -27.241 -5.479 4.427 1.00 64.00 105 ASN A C 1
ATOM 809 O O . ASN A 1 105 ? -28.339 -5.296 3.909 1.00 64.00 105 ASN A O 1
ATOM 813 N N . LYS A 1 106 ? -26.449 -4.443 4.725 1.00 62.78 106 LYS A N 1
ATOM 814 C CA . LYS A 1 106 ? -26.788 -3.063 4.371 1.00 62.78 106 LYS A CA 1
ATOM 815 C C . LYS A 1 106 ? -26.218 -2.746 2.991 1.00 62.78 106 LYS A C 1
ATOM 817 O O . LYS A 1 106 ? -25.084 -3.123 2.716 1.00 62.78 106 LYS A O 1
ATOM 822 N N . GLU A 1 107 ? -26.982 -1.987 2.199 1.00 51.47 107 GLU A N 1
ATOM 823 C CA . GLU A 1 107 ? -26.804 -1.573 0.782 1.00 51.47 107 GLU A CA 1
ATOM 824 C C . GLU A 1 107 ? -25.409 -1.061 0.339 1.00 51.47 107 GLU A C 1
ATOM 826 O O . GLU A 1 107 ? -25.229 -0.645 -0.800 1.00 51.47 107 GLU A O 1
ATOM 831 N N . ILE A 1 108 ? -24.402 -1.058 1.213 1.00 53.25 108 ILE A N 1
ATOM 832 C CA . ILE A 1 108 ? -22.989 -0.945 0.829 1.00 53.25 108 ILE A CA 1
ATOM 833 C C . ILE A 1 108 ? -22.570 -2.177 0.013 1.00 53.25 108 ILE A C 1
ATOM 835 O O . ILE A 1 108 ? -21.735 -2.072 -0.885 1.00 53.25 108 ILE A O 1
ATOM 839 N N . PHE A 1 109 ? -23.172 -3.330 0.304 1.00 54.31 109 PHE A N 1
ATOM 840 C CA . PHE A 1 109 ? -23.065 -4.519 -0.521 1.00 54.31 109 PHE A CA 1
ATOM 841 C C . PHE A 1 109 ? -24.232 -4.529 -1.493 1.00 54.31 109 PHE A C 1
ATOM 843 O O . PHE A 1 109 ? -25.394 -4.605 -1.099 1.00 54.31 109 PHE A O 1
ATOM 850 N N . VAL A 1 110 ? -23.909 -4.403 -2.772 1.00 51.97 110 VAL A N 1
ATOM 851 C CA . VAL A 1 110 ? -24.869 -4.593 -3.848 1.00 51.97 110 VAL A CA 1
ATOM 852 C C . VAL A 1 110 ? -25.244 -6.079 -3.819 1.00 51.97 110 VAL A C 1
ATOM 854 O O . VAL A 1 110 ? -24.454 -6.919 -4.240 1.00 51.97 110 VAL A O 1
ATOM 857 N N . GLU A 1 111 ? -26.394 -6.417 -3.225 1.00 49.56 111 GLU A N 1
ATOM 858 C CA . GLU A 1 111 ? -26.910 -7.800 -3.158 1.00 49.56 111 GLU A CA 1
ATOM 859 C C . GLU A 1 111 ? -27.060 -8.417 -4.560 1.00 49.56 111 GLU A C 1
ATOM 861 O O . GLU A 1 111 ? -26.891 -9.621 -4.726 1.00 49.56 111 GLU A O 1
ATOM 866 N N . ASP A 1 112 ? -27.254 -7.567 -5.568 1.00 51.12 112 ASP A N 1
ATOM 867 C CA . ASP A 1 112 ? -27.089 -7.875 -6.982 1.00 51.12 112 ASP A CA 1
ATOM 868 C C . ASP A 1 112 ? -25.897 -7.078 -7.505 1.00 51.12 112 ASP A C 1
ATOM 870 O O . ASP A 1 112 ? -26.072 -5.956 -7.976 1.00 51.12 112 ASP A O 1
ATOM 874 N N . PHE A 1 113 ? -24.674 -7.607 -7.401 1.00 56.72 113 PHE A N 1
ATOM 875 C CA . PHE A 1 113 ? -23.542 -7.020 -8.116 1.00 56.72 113 PHE A CA 1
ATOM 876 C C . PHE A 1 113 ? -23.952 -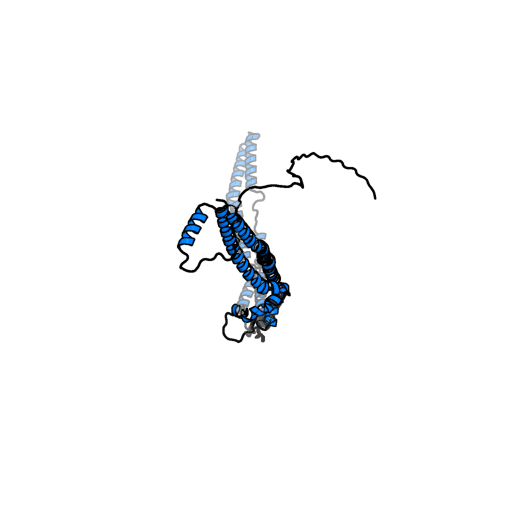6.839 -9.579 1.00 56.72 113 PHE A C 1
ATOM 878 O O . PHE A 1 113 ? -24.035 -7.817 -10.320 1.00 56.72 113 PHE A O 1
ATOM 885 N N . GLU A 1 114 ? -24.231 -5.600 -9.993 1.00 58.28 114 GLU A N 1
ATOM 886 C CA . GLU A 1 114 ? -24.257 -5.271 -11.408 1.00 58.28 114 GLU A CA 1
ATOM 887 C C . GLU A 1 114 ? -22.905 -5.732 -11.930 1.00 58.28 114 GLU A C 1
ATOM 889 O O . GLU A 1 114 ? -21.860 -5.267 -11.454 1.00 58.28 114 GLU A O 1
ATOM 894 N N . ASP A 1 115 ? -22.933 -6.725 -12.822 1.00 65.12 115 ASP A N 1
ATOM 895 C CA . ASP A 1 115 ? -21.728 -7.248 -13.441 1.00 65.12 115 ASP A CA 1
ATOM 896 C C . ASP A 1 115 ? -20.867 -6.053 -13.865 1.00 65.12 115 ASP A C 1
ATOM 898 O O . ASP A 1 115 ? -21.394 -5.110 -14.477 1.00 65.12 115 ASP A O 1
ATOM 902 N N . PRO A 1 116 ? -19.566 -6.037 -13.506 1.00 68.06 116 PRO A N 1
ATOM 903 C CA . PRO A 1 116 ? -18.715 -4.905 -13.819 1.00 68.06 116 PRO A CA 1
ATOM 904 C C 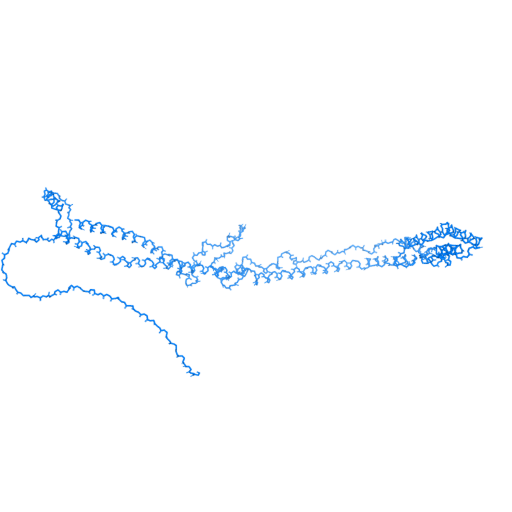. PRO A 1 116 ? -18.855 -4.606 -15.312 1.00 68.06 116 PRO A C 1
ATOM 906 O O . PRO A 1 116 ? -18.883 -5.551 -16.109 1.00 68.06 116 PRO A O 1
ATOM 909 N N . PRO A 1 117 ? -18.972 -3.323 -15.701 1.00 72.31 117 PRO A N 1
ATOM 910 C CA . PRO A 1 117 ? -19.345 -2.954 -17.056 1.00 72.31 117 PRO A CA 1
ATOM 911 C C . PRO A 1 117 ? -18.429 -3.658 -18.053 1.00 72.31 117 PRO A C 1
ATOM 913 O O . PRO A 1 117 ? -17.218 -3.426 -18.085 1.00 72.31 117 PRO A O 1
ATOM 916 N N . VAL A 1 118 ? -19.019 -4.559 -18.840 1.00 82.56 118 VAL A N 1
ATOM 917 C CA . VAL A 1 118 ? -18.279 -5.376 -19.797 1.00 82.56 118 VAL A CA 1
ATOM 918 C C . VAL A 1 118 ? -17.798 -4.466 -20.913 1.00 82.56 118 VAL A C 1
ATOM 920 O O . VAL A 1 118 ? -18.574 -3.741 -21.540 1.00 82.56 118 VAL A O 1
ATOM 923 N N . PHE A 1 119 ? -16.503 -4.513 -21.193 1.00 85.88 119 PHE A N 1
ATOM 924 C CA . PHE A 1 119 ? -15.946 -3.832 -22.341 1.00 85.88 119 PHE A CA 1
ATOM 925 C C . PHE A 1 119 ? -16.448 -4.508 -23.627 1.00 85.88 119 PHE A C 1
ATOM 927 O O . PHE A 1 119 ? -16.077 -5.643 -23.940 1.00 85.88 119 PHE A O 1
ATOM 934 N N . THR A 1 120 ? -17.289 -3.787 -24.371 1.00 85.56 120 THR A N 1
ATOM 935 C CA . THR A 1 120 ? -17.934 -4.223 -25.625 1.00 85.56 120 THR A CA 1
ATOM 936 C C . THR A 1 120 ? -17.300 -3.623 -26.881 1.00 85.56 120 THR A C 1
ATOM 938 O O . THR A 1 120 ? -17.772 -3.873 -27.989 1.00 85.56 120 THR A O 1
ATOM 941 N N . GLY A 1 121 ? -16.238 -2.825 -26.736 1.00 84.81 121 GLY A N 1
ATOM 942 C CA . GLY A 1 121 ? -15.559 -2.207 -27.870 1.00 84.81 121 GLY A CA 1
ATOM 943 C C . GLY A 1 121 ? -14.898 -3.241 -28.783 1.00 84.81 121 GLY A C 1
ATOM 944 O O . GLY A 1 121 ? -14.285 -4.203 -28.319 1.00 84.81 121 GLY A O 1
ATOM 945 N N . ASP A 1 122 ? -14.989 -3.020 -30.093 1.00 88.44 122 ASP A N 1
ATOM 946 C CA . ASP A 1 122 ? -14.302 -3.854 -31.075 1.00 88.44 122 ASP A CA 1
ATOM 947 C C . ASP A 1 122 ? -12.832 -3.433 -31.205 1.00 88.44 122 ASP A C 1
ATOM 949 O O . ASP A 1 122 ? -12.504 -2.402 -31.793 1.00 88.44 122 ASP A O 1
ATOM 953 N N . LEU A 1 123 ? -11.936 -4.250 -30.648 1.00 91.06 123 LEU A N 1
ATOM 954 C CA . LEU A 1 123 ? -10.487 -4.063 -30.751 1.00 91.06 123 LEU A CA 1
ATOM 955 C C . LEU A 1 123 ? -9.886 -4.762 -31.974 1.00 91.06 123 LEU A C 1
ATOM 957 O O . LEU A 1 123 ? -8.703 -4.579 -32.247 1.00 91.06 123 LEU A O 1
ATOM 961 N N . THR A 1 124 ? -10.655 -5.552 -32.729 1.00 89.25 124 THR A N 1
ATOM 962 C CA . THR A 1 124 ? -10.119 -6.347 -33.849 1.00 89.25 124 THR A CA 1
ATOM 963 C C . THR A 1 124 ? -9.627 -5.482 -35.010 1.00 89.25 124 THR A C 1
ATOM 965 O O . THR A 1 124 ? -8.763 -5.918 -35.781 1.00 89.25 124 THR A O 1
ATOM 968 N N . THR A 1 125 ? -10.137 -4.251 -35.101 1.00 88.44 125 THR A N 1
ATOM 969 C CA . THR A 1 125 ? -9.808 -3.252 -36.125 1.00 88.44 125 THR A CA 1
ATOM 970 C C . THR A 1 125 ? -8.637 -2.342 -35.750 1.00 88.44 125 THR A C 1
ATOM 972 O O . THR A 1 125 ? -8.173 -1.582 -36.602 1.00 88.44 125 THR A O 1
ATOM 975 N N . LEU A 1 126 ? -8.128 -2.425 -34.513 1.00 89.50 126 LEU A N 1
ATOM 976 C CA . LEU A 1 126 ? -7.006 -1.609 -34.055 1.00 89.50 126 LEU A CA 1
ATOM 977 C C . LEU A 1 126 ? -5.749 -1.896 -34.886 1.00 89.50 126 LEU A C 1
ATOM 979 O O . LEU A 1 126 ? -5.362 -3.050 -35.058 1.00 89.50 126 LEU A O 1
ATOM 983 N N . LYS A 1 127 ? -5.087 -0.832 -35.343 1.00 91.56 127 LYS A N 1
ATOM 984 C CA . LYS A 1 127 ? -3.762 -0.875 -35.970 1.00 91.56 127 LYS A CA 1
ATOM 985 C C . LYS A 1 127 ? -2.881 0.161 -35.289 1.00 91.56 127 LYS A C 1
ATOM 987 O O . LYS A 1 127 ? -3.250 1.332 -35.260 1.00 91.56 127 LYS A O 1
ATOM 992 N N . LEU A 1 128 ? -1.761 -0.272 -34.717 1.00 92.38 128 LEU A N 1
ATOM 993 C CA . LEU A 1 128 ? -0.806 0.624 -34.057 1.00 92.38 128 LEU A CA 1
ATOM 994 C C . LEU A 1 128 ? 0.169 1.237 -35.063 1.00 92.38 128 LEU A C 1
ATOM 996 O O . LEU A 1 128 ? 0.573 2.382 -34.897 1.00 92.38 128 LEU A O 1
ATOM 1000 N N . ILE A 1 129 ? 0.532 0.473 -36.095 1.00 91.94 129 ILE A N 1
ATOM 1001 C CA . ILE A 1 129 ? 1.359 0.923 -37.218 1.00 91.94 129 ILE A CA 1
ATOM 1002 C C . ILE A 1 129 ? 0.617 0.560 -38.500 1.00 91.94 129 ILE A C 1
ATOM 1004 O O . ILE A 1 129 ? 0.196 -0.590 -38.674 1.00 91.94 129 ILE A O 1
ATOM 1008 N N . LEU A 1 130 ? 0.452 1.525 -39.401 1.00 92.31 130 LEU A N 1
ATOM 1009 C CA . LEU A 1 130 ? -0.217 1.295 -40.674 1.00 92.31 130 LEU A CA 1
ATOM 1010 C C . LEU A 1 130 ? 0.658 0.418 -41.587 1.00 92.31 130 LEU A C 1
ATOM 1012 O O . LEU A 1 130 ? 1.881 0.357 -41.459 1.00 92.31 130 LEU A O 1
ATOM 1016 N N . GLU A 1 131 ? 0.044 -0.294 -42.531 1.00 90.00 131 GLU A N 1
ATOM 1017 C CA . GLU A 1 131 ? 0.785 -1.237 -43.383 1.00 90.00 131 GLU A CA 1
ATOM 1018 C C . GLU A 1 131 ? 1.822 -0.521 -44.267 1.00 90.00 131 GLU A C 1
ATOM 1020 O O . GLU A 1 131 ? 2.930 -1.020 -44.466 1.00 90.00 131 GLU A O 1
ATOM 1025 N N . GLU A 1 132 ? 1.526 0.693 -44.731 1.00 93.06 132 GLU A N 1
ATOM 1026 C CA . GLU A 1 132 ? 2.479 1.541 -45.449 1.00 93.06 132 GLU A CA 1
ATOM 1027 C C . GLU A 1 132 ? 3.684 1.949 -44.589 1.00 93.06 132 GLU A C 1
ATOM 1029 O O . GLU A 1 132 ? 4.816 1.993 -45.083 1.00 93.06 132 GLU A O 1
ATOM 1034 N N . GLU A 1 133 ? 3.470 2.181 -43.294 1.00 93.31 133 GLU A N 1
ATOM 1035 C CA . GLU A 1 133 ? 4.525 2.525 -42.344 1.00 93.31 133 GLU A CA 1
ATOM 1036 C C . GLU A 1 133 ? 5.398 1.302 -42.060 1.00 93.31 133 GLU A C 1
ATOM 1038 O O . GLU A 1 133 ? 6.623 1.413 -42.076 1.00 93.31 133 GLU A O 1
ATOM 1043 N N . LYS A 1 134 ? 4.805 0.106 -41.921 1.00 92.19 134 LYS A N 1
ATOM 1044 C CA . LYS A 1 134 ? 5.559 -1.158 -41.812 1.00 92.19 134 LYS A CA 1
ATOM 1045 C C . LYS A 1 134 ? 6.451 -1.379 -43.030 1.00 92.19 134 LYS A C 1
ATOM 1047 O O . LYS A 1 134 ? 7.596 -1.812 -42.888 1.00 92.19 134 LYS A O 1
ATOM 1052 N N . VAL A 1 135 ? 5.967 -1.071 -44.234 1.00 93.88 135 VAL A N 1
ATOM 1053 C CA . VAL A 1 135 ? 6.780 -1.147 -45.458 1.00 93.88 135 VAL A CA 1
ATOM 1054 C C . VAL A 1 135 ? 7.925 -0.136 -45.418 1.00 93.88 135 VAL A C 1
ATOM 1056 O O . VAL A 1 135 ? 9.053 -0.484 -45.773 1.00 93.88 135 VAL A O 1
ATOM 1059 N N . HIS A 1 136 ? 7.670 1.099 -44.980 1.00 94.19 136 HIS A N 1
ATOM 1060 C CA . HIS A 1 136 ? 8.711 2.121 -44.869 1.00 94.19 136 HIS A CA 1
ATOM 1061 C C . HIS A 1 136 ? 9.787 1.738 -43.842 1.00 94.19 136 HIS A C 1
ATOM 1063 O O . HIS A 1 136 ? 10.977 1.794 -44.151 1.00 94.19 136 HIS A O 1
ATOM 1069 N N . LEU A 1 137 ? 9.378 1.259 -42.667 1.00 93.38 137 LEU A N 1
ATOM 1070 C CA . LEU A 1 137 ? 10.278 0.791 -41.614 1.00 93.38 137 LEU A CA 1
ATOM 1071 C C . LEU A 1 137 ? 11.099 -0.420 -42.068 1.00 93.38 137 LEU A C 1
ATOM 1073 O O . LEU A 1 137 ? 12.304 -0.452 -41.849 1.00 93.38 137 LEU A O 1
ATOM 1077 N N . ASN A 1 138 ? 10.498 -1.369 -42.791 1.00 93.12 138 ASN A N 1
ATOM 1078 C CA . ASN A 1 138 ? 11.231 -2.501 -43.365 1.00 93.12 138 ASN A CA 1
ATOM 1079 C C . ASN A 1 138 ? 12.256 -2.073 -44.425 1.00 93.12 138 ASN A C 1
ATOM 1081 O O . ASN A 1 138 ? 13.345 -2.645 -44.489 1.00 93.12 138 ASN A O 1
ATOM 1085 N N . LYS A 1 139 ? 11.940 -1.061 -45.243 1.00 94.31 139 LYS A N 1
ATOM 1086 C CA . LYS A 1 139 ? 12.900 -0.483 -46.198 1.00 94.31 139 LYS A CA 1
ATOM 1087 C C . LYS A 1 139 ? 14.048 0.227 -45.486 1.00 94.31 139 LYS A C 1
ATOM 1089 O O . LYS A 1 139 ? 15.190 0.064 -45.896 1.00 94.31 139 LYS A O 1
ATOM 1094 N N . MET A 1 140 ? 13.757 0.985 -44.428 1.00 91.94 140 MET A N 1
ATOM 1095 C CA . MET A 1 140 ? 14.776 1.641 -43.604 1.00 91.94 140 MET A CA 1
ATOM 1096 C C . MET A 1 140 ? 15.678 0.607 -42.922 1.00 91.94 140 MET A C 1
ATOM 1098 O O . MET A 1 140 ? 16.900 0.725 -42.979 1.00 91.94 140 MET A O 1
ATOM 1102 N N . ARG A 1 141 ? 15.069 -0.445 -42.364 1.00 92.94 141 ARG A N 1
ATOM 1103 C CA . ARG A 1 141 ? 15.746 -1.581 -41.741 1.00 92.94 141 ARG A CA 1
ATOM 1104 C C . ARG A 1 141 ? 16.725 -2.263 -42.689 1.00 92.94 141 ARG A C 1
ATOM 1106 O O . ARG A 1 141 ? 17.845 -2.523 -42.291 1.00 92.94 141 ARG A O 1
ATOM 1113 N N . ALA A 1 142 ? 16.304 -2.546 -43.922 1.00 93.56 142 ALA A N 1
ATOM 1114 C CA . ALA A 1 142 ? 17.124 -3.208 -44.941 1.00 93.56 142 ALA A CA 1
ATOM 1115 C C . ALA A 1 142 ? 18.003 -2.237 -45.755 1.00 93.56 142 ALA A C 1
ATOM 1117 O O . ALA A 1 142 ? 18.592 -2.628 -46.762 1.00 93.56 142 ALA A O 1
ATOM 1118 N N . GLY A 1 143 ? 18.045 -0.960 -45.369 1.00 92.69 143 GLY A N 1
ATOM 1119 C CA . GLY A 1 143 ? 18.829 0.057 -46.055 1.00 92.69 143 GLY A CA 1
ATOM 1120 C C . GLY A 1 143 ? 20.324 -0.032 -45.744 1.00 92.69 143 GLY A C 1
ATOM 1121 O O . GLY A 1 143 ? 20.788 -0.874 -44.978 1.00 92.69 143 GLY A O 1
ATOM 1122 N N . ASN A 1 144 ? 21.087 0.915 -46.290 1.00 91.19 144 ASN A N 1
ATOM 1123 C CA . ASN A 1 144 ? 22.551 0.946 -46.170 1.00 91.19 144 ASN A CA 1
ATOM 1124 C C . ASN A 1 144 ? 23.068 1.057 -44.725 1.00 91.19 144 ASN A C 1
ATOM 1126 O O . ASN A 1 144 ? 24.225 0.742 -44.472 1.00 91.19 144 ASN A O 1
ATOM 1130 N N . LEU A 1 145 ? 22.238 1.522 -43.787 1.00 90.50 145 LEU A N 1
ATOM 1131 C CA . LEU A 1 145 ? 22.596 1.633 -42.372 1.00 90.50 145 LEU A CA 1
ATOM 1132 C C . LEU A 1 145 ? 22.238 0.382 -41.561 1.00 90.50 145 LEU A C 1
ATOM 1134 O O . LEU A 1 145 ? 22.462 0.393 -40.362 1.00 90.50 145 LEU A O 1
ATOM 1138 N N . SER A 1 146 ? 21.708 -0.690 -42.162 1.00 94.56 146 SER A N 1
ATOM 1139 C CA . SER A 1 146 ? 21.270 -1.892 -41.428 1.00 94.56 146 SER A CA 1
ATOM 1140 C C . SER A 1 146 ? 22.338 -2.438 -40.475 1.00 94.56 146 SER A C 1
ATOM 1142 O O . SER A 1 146 ? 22.044 -2.789 -39.335 1.00 94.56 146 SER A O 1
ATOM 1144 N N . GLU A 1 147 ? 23.586 -2.502 -40.933 1.00 93.88 147 GLU A N 1
ATOM 1145 C CA . GLU A 1 147 ? 24.706 -3.057 -40.165 1.00 93.88 147 GLU A CA 1
ATOM 1146 C C . GLU A 1 147 ? 25.384 -2.028 -39.254 1.00 93.88 147 GLU A C 1
ATOM 1148 O O . GLU A 1 147 ? 26.327 -2.367 -38.547 1.00 93.88 147 GLU A O 1
ATOM 1153 N N . TYR A 1 148 ? 24.914 -0.777 -39.243 1.00 94.75 148 TYR A N 1
ATOM 1154 C CA . TYR A 1 148 ? 25.532 0.291 -38.469 1.00 94.75 148 TYR A CA 1
ATOM 1155 C C . TYR A 1 148 ? 25.589 -0.040 -36.969 1.00 94.75 148 TYR A C 1
ATOM 1157 O O . TYR A 1 148 ? 24.575 -0.393 -36.359 1.00 94.75 148 TYR A O 1
ATOM 1165 N N . HIS A 1 149 ? 26.777 0.156 -36.392 1.00 95.38 149 HIS A N 1
ATOM 1166 C CA . HIS A 1 149 ? 27.065 0.233 -34.961 1.00 95.38 149 HIS A CA 1
ATOM 1167 C C . HIS A 1 149 ? 28.397 0.984 -34.783 1.00 95.38 149 HIS A C 1
ATOM 1169 O O . HIS A 1 149 ? 29.324 0.777 -35.574 1.00 95.38 149 HIS A O 1
ATOM 1175 N N . SER A 1 150 ? 28.537 1.820 -33.747 1.00 93.81 150 SER A N 1
ATOM 1176 C CA . SER A 1 150 ? 29.783 2.556 -33.471 1.00 93.81 150 SER A CA 1
ATOM 1177 C C . SER A 1 150 ? 31.050 1.708 -33.407 1.00 93.81 150 SER A C 1
ATOM 1179 O O . SER A 1 150 ? 32.128 2.201 -33.760 1.00 93.81 150 SER A O 1
ATOM 1181 N N . ILE A 1 151 ? 30.939 0.436 -33.007 1.00 91.88 151 ILE A N 1
ATOM 1182 C CA . ILE A 1 151 ? 32.092 -0.442 -32.832 1.00 91.88 151 ILE A CA 1
ATOM 1183 C C . ILE A 1 151 ? 32.878 -0.610 -34.135 1.00 91.88 151 ILE A C 1
ATOM 1185 O O . ILE A 1 151 ? 34.105 -0.522 -34.112 1.00 91.88 151 ILE A O 1
ATOM 1189 N N . LEU A 1 152 ? 32.169 -0.663 -35.271 1.00 91.50 152 LEU A N 1
ATOM 1190 C CA . LEU A 1 152 ? 32.740 -0.743 -36.619 1.00 91.50 152 LEU A CA 1
ATOM 1191 C C . LEU A 1 152 ? 33.653 0.443 -36.953 1.00 91.50 152 LEU A C 1
ATOM 1193 O O . LEU A 1 152 ? 34.537 0.334 -37.794 1.00 91.50 152 LEU A O 1
ATOM 1197 N N . TYR A 1 153 ? 33.453 1.588 -36.304 1.00 89.62 153 TYR A N 1
ATOM 1198 C CA . TYR A 1 153 ? 34.317 2.754 -36.459 1.00 89.62 153 TYR A CA 1
ATOM 1199 C C . TYR A 1 153 ? 35.429 2.732 -35.413 1.00 89.62 153 TYR A C 1
ATOM 1201 O O . TYR A 1 153 ? 36.596 2.925 -35.746 1.00 89.62 153 TYR A O 1
ATOM 1209 N N . SER A 1 154 ? 35.091 2.457 -34.152 1.00 86.75 154 SER A N 1
ATOM 1210 C CA . SER A 1 154 ? 36.063 2.470 -33.054 1.00 86.75 154 SER A CA 1
ATOM 1211 C C . SER A 1 154 ? 37.218 1.480 -33.238 1.00 86.75 154 SER A C 1
ATOM 1213 O O . SER A 1 154 ? 38.345 1.801 -32.870 1.00 86.75 154 SER A O 1
ATOM 1215 N N . GLU A 1 155 ? 36.974 0.331 -33.877 1.00 88.12 155 GLU A N 1
ATOM 1216 C CA . GLU A 1 155 ? 38.000 -0.676 -34.174 1.00 88.12 155 GLU A CA 1
ATOM 1217 C C . GLU A 1 155 ? 38.997 -0.233 -35.255 1.00 88.12 155 GLU A C 1
ATOM 1219 O O . GLU A 1 155 ? 40.128 -0.718 -35.300 1.00 88.12 155 GLU A O 1
ATOM 1224 N N . HIS A 1 156 ? 38.604 0.701 -36.123 1.00 87.31 156 HIS A N 1
ATOM 1225 C CA . HIS A 1 156 ? 39.422 1.161 -37.247 1.00 87.31 156 HIS A CA 1
ATOM 1226 C C . HIS A 1 156 ? 40.069 2.533 -37.019 1.00 87.31 156 HIS A C 1
ATOM 1228 O O . HIS A 1 156 ? 40.952 2.926 -37.786 1.00 87.31 156 HIS A O 1
ATOM 1234 N N . LEU A 1 157 ? 39.677 3.271 -35.975 1.00 87.94 157 LEU A N 1
ATOM 1235 C CA . LEU A 1 157 ? 40.307 4.545 -35.630 1.00 87.94 157 LEU A CA 1
ATOM 1236 C C . LEU A 1 157 ? 41.549 4.332 -34.751 1.00 87.94 157 LEU A C 1
ATOM 1238 O O . LEU A 1 157 ? 41.480 3.810 -33.641 1.00 87.94 157 LEU A O 1
ATOM 1242 N N . CYS A 1 158 ? 42.699 4.825 -35.217 1.00 87.38 158 CYS A N 1
ATOM 1243 C CA . CYS A 1 158 ? 43.918 4.865 -34.413 1.00 87.38 158 CYS A CA 1
ATOM 1244 C C . CYS A 1 158 ? 43.738 5.804 -33.212 1.00 87.38 158 CYS A C 1
ATOM 1246 O O . CYS A 1 158 ? 43.518 6.999 -33.387 1.00 87.38 158 CYS A O 1
ATOM 1248 N N . THR A 1 159 ? 43.912 5.290 -31.996 1.00 83.00 159 THR A N 1
ATOM 1249 C CA . THR A 1 159 ? 43.915 6.090 -30.754 1.00 83.00 159 THR A CA 1
ATOM 1250 C C . THR A 1 159 ? 45.325 6.461 -30.289 1.00 83.00 159 THR A C 1
ATOM 1252 O O . THR A 1 159 ? 45.496 7.281 -29.388 1.00 83.00 159 THR A O 1
ATOM 1255 N N . LYS A 1 160 ? 46.352 5.882 -30.922 1.00 85.62 160 LYS A N 1
ATOM 1256 C CA . LYS A 1 160 ? 47.765 6.126 -30.629 1.00 85.62 160 LYS A CA 1
ATOM 1257 C C . LYS A 1 160 ? 48.527 6.427 -31.919 1.00 85.62 160 LYS A C 1
ATOM 1259 O O . LYS A 1 160 ? 48.697 5.551 -32.760 1.00 85.62 160 LYS A O 1
ATOM 1264 N N . PHE A 1 161 ? 49.002 7.664 -32.053 1.00 87.88 161 PHE A N 1
ATOM 1265 C CA . PHE A 1 161 ? 49.659 8.160 -33.275 1.00 87.88 161 PHE A CA 1
ATOM 1266 C C . PHE A 1 161 ? 51.185 8.077 -33.235 1.00 87.88 161 PHE A C 1
ATOM 1268 O O . PHE A 1 161 ? 51.843 8.196 -34.265 1.00 87.88 161 PHE A O 1
ATOM 1275 N N . THR A 1 162 ? 51.763 7.872 -32.052 1.00 87.19 162 THR A N 1
ATOM 1276 C CA . THR A 1 162 ? 53.211 7.791 -31.853 1.00 87.19 162 THR A CA 1
ATOM 1277 C C . THR A 1 162 ? 53.559 6.544 -31.046 1.00 87.19 162 THR A C 1
ATOM 1279 O O . THR A 1 162 ? 52.830 6.151 -30.137 1.00 87.19 162 THR A O 1
ATOM 1282 N N . HIS A 1 163 ? 54.686 5.895 -31.351 1.00 84.44 163 HIS A N 1
ATOM 1283 C CA . HIS A 1 163 ? 55.139 4.720 -30.590 1.00 84.44 163 HIS A CA 1
ATOM 1284 C C . HIS A 1 163 ? 55.480 5.077 -29.135 1.00 84.44 163 HIS A C 1
ATOM 1286 O O . HIS A 1 163 ? 55.070 4.375 -28.203 1.00 84.44 163 HIS A O 1
ATOM 1292 N N . THR A 1 164 ? 56.175 6.204 -28.966 1.00 83.38 164 THR A N 1
ATOM 1293 C CA . THR A 1 164 ? 56.566 6.791 -27.683 1.00 83.38 164 THR A CA 1
ATOM 1294 C C . THR A 1 164 ? 55.859 8.125 -27.520 1.00 83.38 164 THR A C 1
ATOM 1296 O O . THR A 1 164 ? 55.792 8.910 -28.466 1.00 83.38 164 THR A O 1
ATOM 1299 N N . ASP A 1 165 ? 55.370 8.397 -26.317 1.00 86.56 165 ASP A N 1
ATOM 1300 C CA . ASP A 1 165 ? 54.795 9.691 -25.965 1.00 86.56 165 ASP A CA 1
ATOM 1301 C C . ASP A 1 165 ? 55.829 10.807 -26.197 1.00 86.56 165 ASP A C 1
ATOM 1303 O O . ASP A 1 165 ? 56.934 10.789 -25.635 1.00 86.56 165 ASP A O 1
ATOM 1307 N N . TYR A 1 166 ? 55.483 11.760 -27.064 1.00 89.31 166 TYR A N 1
ATOM 1308 C CA . TYR A 1 166 ? 56.370 12.860 -27.433 1.00 89.31 166 TYR A CA 1
ATOM 1309 C C . TYR A 1 166 ? 56.645 13.790 -26.253 1.00 89.31 166 TYR A C 1
ATOM 1311 O O . TYR A 1 166 ? 57.743 14.338 -26.181 1.00 89.31 166 TYR A O 1
ATOM 1319 N N . SER A 1 167 ? 55.743 13.897 -25.275 1.00 86.31 167 SER A N 1
ATOM 1320 C CA . SER A 1 167 ? 55.977 14.639 -24.036 1.00 86.31 167 SER A CA 1
ATOM 1321 C C . SER A 1 167 ? 57.094 14.004 -23.198 1.00 86.31 167 SER A C 1
ATOM 1323 O O . SER A 1 167 ? 58.008 14.697 -22.725 1.00 86.31 167 SER A O 1
ATOM 1325 N N . ILE A 1 168 ? 57.092 12.669 -23.087 1.00 89.31 168 ILE A N 1
ATOM 1326 C CA . ILE A 1 168 ? 58.157 11.918 -22.404 1.00 89.31 168 ILE A CA 1
ATOM 1327 C C . ILE A 1 168 ? 59.468 12.040 -23.181 1.00 89.31 168 ILE A C 1
ATOM 1329 O O . ILE A 1 168 ? 60.512 12.324 -22.587 1.00 89.31 168 ILE A O 1
ATOM 1333 N N . LEU A 1 169 ? 59.424 11.839 -24.502 1.00 91.38 169 LEU A N 1
ATOM 1334 C CA . LEU A 1 169 ? 60.616 11.888 -25.344 1.00 91.38 169 LEU A CA 1
ATOM 1335 C C . LEU A 1 169 ? 61.251 13.283 -25.317 1.00 91.38 169 LEU A C 1
ATOM 1337 O O . LEU A 1 169 ? 62.438 13.393 -25.034 1.00 91.38 169 LEU A O 1
ATOM 1341 N N . LYS A 1 170 ? 60.451 14.345 -25.471 1.00 92.06 170 LYS A N 1
ATOM 1342 C CA . LYS A 1 170 ? 60.860 15.750 -25.310 1.00 92.06 170 LYS A CA 1
ATOM 1343 C C . LYS A 1 170 ? 61.600 15.968 -23.994 1.00 92.06 170 LYS A C 1
ATOM 1345 O O . LYS A 1 170 ? 62.702 16.511 -23.987 1.00 92.06 170 LYS A O 1
ATOM 1350 N N . THR A 1 171 ? 61.015 15.523 -22.881 1.00 92.81 171 THR A N 1
ATOM 1351 C CA . THR A 1 171 ? 61.591 15.716 -21.543 1.00 92.81 171 THR A CA 1
ATOM 1352 C C . THR A 1 171 ? 62.927 14.992 -21.399 1.00 92.81 171 THR A C 1
ATOM 1354 O O . THR A 1 171 ? 63.912 15.596 -20.974 1.00 92.81 171 THR A O 1
ATOM 1357 N N . LYS A 1 172 ? 62.996 13.720 -21.810 1.00 93.38 172 LYS A N 1
ATOM 1358 C CA . LYS A 1 172 ? 64.236 12.932 -21.761 1.00 93.38 172 LYS A CA 1
ATOM 1359 C C . LYS A 1 172 ? 65.325 13.529 -22.649 1.00 93.38 172 LYS A C 1
ATOM 1361 O O . LYS A 1 172 ? 66.458 13.674 -22.203 1.00 93.38 172 LYS A O 1
ATOM 1366 N N . THR A 1 173 ? 64.976 13.936 -23.866 1.00 92.50 173 THR A N 1
ATOM 1367 C CA . THR A 1 173 ? 65.896 14.570 -24.815 1.00 92.50 173 THR A CA 1
ATOM 1368 C C . THR A 1 173 ? 66.436 15.899 -24.279 1.00 92.50 173 THR A C 1
ATOM 1370 O O . THR A 1 173 ? 67.633 16.166 -24.384 1.00 92.50 173 THR A O 1
ATOM 1373 N N . ARG A 1 174 ? 65.595 16.703 -23.616 1.00 91.94 174 ARG A N 1
ATOM 1374 C CA . ARG A 1 174 ? 66.019 17.950 -22.966 1.00 91.94 174 ARG A CA 1
ATOM 1375 C C . ARG A 1 174 ? 66.968 17.711 -21.789 1.00 91.94 174 ARG A C 1
ATOM 1377 O O . ARG A 1 174 ? 67.969 18.413 -21.667 1.00 91.94 174 ARG A O 1
ATOM 1384 N N . LEU A 1 175 ? 66.666 16.736 -20.930 1.00 91.25 175 LEU A N 1
ATOM 1385 C CA . LEU A 1 175 ? 67.525 16.382 -19.793 1.00 91.25 175 LEU A CA 1
ATOM 1386 C C . LEU A 1 175 ? 68.879 15.842 -20.260 1.00 91.25 175 LEU A C 1
ATOM 1388 O O . LEU A 1 175 ? 69.911 16.224 -19.716 1.00 91.25 175 LEU A O 1
ATOM 1392 N N . PHE A 1 176 ? 68.884 15.026 -21.313 1.00 89.75 176 PHE A N 1
ATOM 1393 C CA . PHE A 1 176 ? 70.117 14.513 -21.901 1.00 89.75 176 PHE A CA 1
ATOM 1394 C C . PHE A 1 176 ? 70.999 15.635 -22.467 1.00 89.75 176 PHE A C 1
ATOM 1396 O O . PHE A 1 176 ? 72.211 15.634 -22.256 1.00 89.75 176 PHE A O 1
ATOM 1403 N N . ALA A 1 177 ? 70.400 16.651 -23.102 1.00 88.31 177 ALA A N 1
ATOM 1404 C CA . ALA A 1 177 ? 71.135 17.842 -23.533 1.00 88.31 177 ALA A CA 1
ATOM 1405 C C . ALA A 1 177 ? 71.816 18.559 -22.348 1.00 88.31 177 ALA A C 1
ATOM 1407 O O . ALA A 1 177 ? 72.985 18.939 -22.441 1.00 88.31 177 ALA A O 1
ATOM 1408 N N . TYR A 1 178 ? 71.118 18.693 -21.213 1.00 86.62 178 TYR A N 1
ATOM 1409 C CA . TYR A 1 178 ? 71.678 19.288 -19.994 1.00 86.62 178 TYR A CA 1
ATOM 1410 C C . TYR A 1 178 ? 72.831 18.456 -19.412 1.00 86.62 178 TYR A C 1
ATOM 1412 O O . TYR A 1 178 ? 73.855 19.013 -19.006 1.00 86.62 178 TYR A O 1
ATOM 1420 N N . GLU A 1 179 ? 72.704 17.128 -19.409 1.00 86.81 179 GLU A N 1
ATOM 1421 C CA . GLU A 1 179 ? 73.768 16.227 -18.957 1.00 86.81 179 GLU A CA 1
ATOM 1422 C C . GLU A 1 179 ? 75.018 16.336 -19.843 1.00 86.81 179 GLU A C 1
ATOM 1424 O O . GLU A 1 179 ? 76.127 16.445 -19.322 1.00 86.81 179 GLU A O 1
ATOM 1429 N N . ILE A 1 180 ? 74.863 16.403 -21.172 1.00 84.62 180 ILE A N 1
ATOM 1430 C CA . ILE A 1 180 ? 75.990 16.602 -22.102 1.00 84.62 180 ILE A CA 1
ATOM 1431 C C . ILE A 1 180 ? 76.735 17.904 -21.793 1.00 84.62 180 ILE A C 1
ATOM 1433 O O . ILE A 1 180 ? 77.967 17.916 -21.727 1.00 84.62 180 ILE A O 1
ATOM 1437 N N . ASN A 1 181 ? 75.991 18.993 -21.592 1.00 79.31 181 ASN A N 1
ATOM 1438 C CA . ASN A 1 181 ? 76.569 20.304 -21.322 1.00 79.31 181 ASN A CA 1
ATOM 1439 C C . ASN A 1 181 ? 77.336 20.345 -19.991 1.00 79.31 181 ASN A C 1
ATOM 1441 O O . ASN A 1 181 ? 78.425 20.908 -19.918 1.00 79.31 181 ASN A O 1
ATOM 1445 N N . THR A 1 182 ? 76.778 19.735 -18.943 1.00 78.50 182 THR A N 1
ATOM 1446 C CA . THR A 1 182 ? 77.334 19.802 -17.582 1.00 78.50 182 THR A CA 1
ATOM 1447 C C . THR A 1 182 ? 78.441 18.783 -17.326 1.00 78.50 182 THR A C 1
ATOM 1449 O O . THR A 1 182 ? 79.426 19.107 -16.667 1.00 78.50 182 THR A O 1
ATOM 1452 N N . ARG A 1 183 ? 78.310 17.560 -17.848 1.00 71.62 183 ARG A N 1
ATOM 1453 C CA . ARG A 1 183 ? 79.202 16.436 -17.533 1.00 71.62 183 ARG A CA 1
ATOM 1454 C C . ARG A 1 183 ? 80.346 16.270 -18.533 1.00 71.62 183 ARG A C 1
ATOM 1456 O O . ARG A 1 183 ? 81.418 15.821 -18.141 1.00 71.62 183 ARG A O 1
ATOM 1463 N N . TYR A 1 184 ? 80.150 16.637 -19.802 1.00 67.56 184 TYR A N 1
ATOM 1464 C CA . TYR A 1 184 ? 81.107 16.313 -20.867 1.00 67.56 184 TYR A CA 1
ATOM 1465 C C . TYR A 1 184 ? 81.856 17.519 -21.456 1.00 67.56 184 TYR A C 1
ATOM 1467 O O . TYR A 1 184 ? 82.757 17.276 -22.254 1.00 67.56 184 TYR A O 1
ATOM 1475 N N . LEU A 1 185 ? 81.536 18.768 -21.052 1.00 60.09 185 LEU A N 1
ATOM 1476 C CA . LEU A 1 185 ? 82.222 20.080 -21.251 1.00 60.09 185 LEU A CA 1
ATOM 1477 C C . LEU A 1 185 ? 82.778 20.455 -22.652 1.00 60.09 185 LEU A C 1
ATOM 1479 O O . LEU A 1 185 ? 83.143 21.603 -22.882 1.00 60.09 185 LEU A O 1
ATOM 1483 N N . LYS A 1 186 ? 82.813 19.532 -23.615 1.00 63.25 186 LYS A N 1
ATOM 1484 C CA . LYS A 1 186 ? 83.273 19.674 -25.006 1.00 63.25 186 LYS A CA 1
ATOM 1485 C C . LYS A 1 186 ? 82.189 19.268 -26.017 1.00 63.25 186 LYS A C 1
ATOM 1487 O O . LYS A 1 186 ? 82.441 19.234 -27.216 1.00 63.25 186 LYS A O 1
ATOM 1492 N N . GLY A 1 187 ? 80.976 18.970 -25.546 1.00 71.50 187 GLY A N 1
ATOM 1493 C CA . GLY A 1 187 ? 79.858 18.463 -26.350 1.00 71.50 187 GLY A CA 1
ATOM 1494 C C . GLY A 1 187 ? 78.877 19.523 -26.860 1.00 71.50 187 GLY A C 1
ATOM 1495 O O . GLY A 1 187 ? 77.731 19.176 -27.132 1.00 71.50 187 GLY A O 1
ATOM 1496 N N . PHE A 1 188 ? 79.268 20.800 -26.968 1.00 78.44 188 PHE A N 1
ATOM 1497 C CA . PHE A 1 188 ? 78.339 21.899 -27.287 1.00 78.44 188 PHE A CA 1
ATOM 1498 C C . PHE A 1 188 ? 77.494 21.672 -28.562 1.00 78.44 188 PHE A C 1
ATOM 1500 O O . PHE A 1 188 ? 76.276 21.846 -28.483 1.00 78.44 188 PHE A O 1
ATOM 1507 N N . PRO A 1 189 ? 78.053 21.199 -29.699 1.00 83.50 189 PRO A N 1
ATOM 1508 C CA . PRO A 1 189 ? 77.244 20.907 -30.886 1.00 83.50 189 PRO A CA 1
ATOM 1509 C C . PRO A 1 189 ? 76.187 19.818 -30.647 1.00 83.50 189 PRO A C 1
ATOM 1511 O O . PRO A 1 189 ? 75.052 19.949 -31.098 1.00 83.50 189 PRO A O 1
ATOM 1514 N N . ALA A 1 190 ? 76.529 18.769 -29.890 1.00 84.62 190 ALA A N 1
ATOM 1515 C CA . ALA A 1 190 ? 75.591 17.705 -29.539 1.00 84.62 190 ALA A CA 1
ATOM 1516 C C . ALA A 1 190 ? 74.494 18.217 -28.591 1.00 84.62 190 ALA A C 1
ATOM 1518 O O . ALA A 1 190 ? 73.319 17.934 -28.806 1.00 84.62 190 ALA A O 1
ATOM 1519 N N . CYS A 1 191 ? 74.854 19.027 -27.589 1.00 87.31 191 CYS A N 1
ATOM 1520 C CA . CYS A 1 191 ? 73.890 19.681 -26.703 1.00 87.31 191 CYS A CA 1
ATOM 1521 C C . CYS A 1 191 ? 72.874 20.521 -27.494 1.00 87.31 191 CYS A C 1
ATOM 1523 O O . CYS A 1 191 ? 71.669 20.387 -27.279 1.00 87.31 191 CYS A O 1
ATOM 1525 N N . LEU A 1 192 ? 73.344 21.356 -28.429 1.00 87.00 192 LEU A N 1
ATOM 1526 C CA . LEU A 1 192 ? 72.472 22.176 -29.272 1.00 87.00 192 LEU A CA 1
ATOM 1527 C C . LEU A 1 192 ? 71.538 21.313 -30.132 1.00 87.00 192 LEU A C 1
ATOM 1529 O O . LEU A 1 192 ? 70.341 21.586 -30.184 1.00 87.00 192 LEU A O 1
ATOM 1533 N N . ALA A 1 193 ? 72.054 20.246 -30.749 1.00 89.94 193 ALA A N 1
ATOM 1534 C CA . ALA A 1 193 ? 71.252 19.332 -31.562 1.00 89.94 193 ALA A CA 1
ATOM 1535 C C . ALA A 1 193 ? 70.121 18.667 -30.755 1.00 89.94 193 ALA A C 1
ATOM 1537 O O . ALA A 1 193 ? 68.973 18.666 -31.197 1.00 89.94 193 ALA A O 1
ATOM 1538 N N . TYR A 1 194 ? 70.404 18.167 -29.546 1.00 91.94 194 TYR A N 1
ATOM 1539 C CA . TYR A 1 194 ? 69.369 17.587 -28.679 1.00 91.94 194 TYR A CA 1
ATOM 1540 C C . TYR A 1 194 ? 68.384 18.638 -28.151 1.00 91.94 194 TYR A C 1
ATOM 1542 O O . TYR A 1 194 ? 67.197 18.349 -28.007 1.00 91.94 194 TYR A O 1
ATOM 1550 N N . PHE A 1 195 ? 68.829 19.871 -27.903 1.00 90.31 195 PHE A N 1
ATOM 1551 C CA . PHE A 1 195 ? 67.924 20.952 -27.515 1.00 90.31 195 PHE A CA 1
ATOM 1552 C C . PHE A 1 195 ? 66.941 21.309 -28.640 1.00 90.31 195 PHE A C 1
ATOM 1554 O O . PHE A 1 195 ? 65.742 21.440 -28.387 1.00 90.31 195 PHE A O 1
ATOM 1561 N N . LEU A 1 196 ? 67.427 21.403 -29.882 1.00 92.56 196 LEU A N 1
ATOM 1562 C CA . LEU A 1 196 ? 66.589 21.622 -31.063 1.00 92.56 196 LEU A CA 1
ATOM 1563 C C . LEU A 1 196 ? 65.622 20.456 -31.282 1.00 92.56 196 LEU A C 1
ATOM 1565 O O . LEU A 1 196 ? 64.424 20.689 -31.393 1.00 92.56 196 LEU A O 1
ATOM 1569 N N . ALA A 1 197 ? 66.099 19.210 -31.203 1.00 92.75 197 ALA A N 1
ATOM 1570 C CA . ALA A 1 197 ? 65.245 18.027 -31.309 1.00 92.75 197 ALA A CA 1
ATOM 1571 C C . ALA A 1 197 ? 64.140 18.002 -30.236 1.00 92.75 197 ALA A C 1
ATOM 1573 O O . ALA A 1 197 ? 62.995 17.664 -30.527 1.00 92.75 197 ALA A O 1
ATOM 1574 N N . SER A 1 198 ? 64.443 18.412 -28.997 1.00 93.69 198 SER A N 1
ATOM 1575 C CA . SER A 1 198 ? 63.423 18.582 -27.954 1.00 93.69 198 SER A CA 1
ATOM 1576 C C . SER A 1 198 ? 62.406 19.671 -28.309 1.00 93.69 198 SER A C 1
ATOM 1578 O O . SER A 1 198 ? 61.232 19.517 -27.974 1.00 93.69 198 SER A O 1
ATOM 1580 N N . SER A 1 199 ? 62.835 20.773 -28.928 1.00 92.31 199 SER A N 1
ATOM 1581 C CA . SER A 1 199 ? 61.935 21.850 -29.351 1.00 92.31 199 SER A CA 1
ATOM 1582 C C . SER A 1 199 ? 61.036 21.409 -30.505 1.00 92.31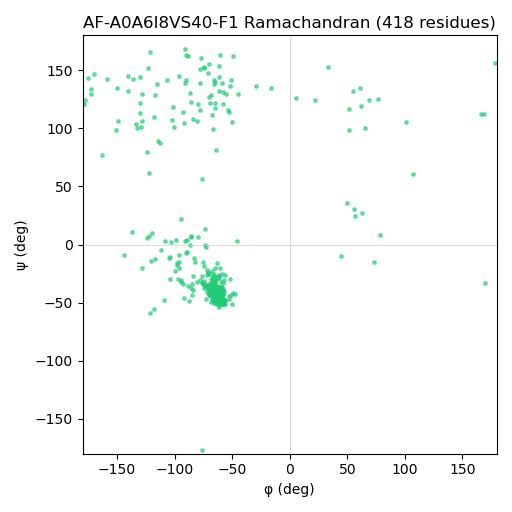 199 SER A C 1
ATOM 1584 O O . SER A 1 199 ? 59.840 21.690 -30.478 1.00 92.31 199 SER A O 1
ATOM 1586 N N . ASP A 1 200 ? 61.576 20.664 -31.467 1.00 93.31 200 ASP A N 1
ATOM 1587 C CA . ASP A 1 200 ? 60.807 20.122 -32.585 1.00 93.31 200 ASP A CA 1
ATOM 1588 C C . ASP A 1 200 ? 59.795 19.075 -32.109 1.00 93.31 200 ASP A C 1
ATOM 1590 O O . ASP A 1 200 ? 58.633 19.134 -32.499 1.00 93.31 200 ASP A O 1
ATOM 1594 N N . LEU A 1 201 ? 60.176 18.189 -31.180 1.00 92.94 201 LEU A N 1
ATOM 1595 C CA . LEU A 1 201 ? 59.239 17.261 -30.531 1.00 92.94 201 LEU A CA 1
ATOM 1596 C C . LEU A 1 201 ? 58.093 17.991 -29.826 1.00 92.94 201 LEU A C 1
ATOM 1598 O O . LEU A 1 201 ? 56.958 17.531 -29.891 1.00 92.94 201 LEU A O 1
ATOM 1602 N N . ALA A 1 202 ? 58.365 19.133 -29.184 1.00 92.00 202 ALA A N 1
ATOM 1603 C CA . ALA A 1 202 ? 57.321 19.949 -28.569 1.00 92.00 202 ALA A CA 1
ATOM 1604 C C . ALA A 1 202 ? 56.332 20.487 -29.611 1.00 92.00 202 ALA A C 1
ATOM 1606 O O . ALA A 1 202 ? 55.128 20.434 -29.389 1.00 92.00 202 ALA A O 1
ATOM 1607 N N . LYS A 1 203 ? 56.836 20.948 -30.761 1.00 92.56 203 LYS A N 1
ATOM 1608 C CA . LYS A 1 203 ? 55.992 21.426 -31.860 1.00 92.56 203 LYS A CA 1
ATOM 1609 C C . LYS A 1 203 ? 55.178 20.292 -32.480 1.00 92.56 203 LYS A C 1
ATOM 1611 O O . LYS A 1 203 ? 53.995 20.473 -32.726 1.00 92.56 203 LYS A O 1
ATOM 1616 N N . TYR A 1 204 ? 55.767 19.120 -32.718 1.00 91.62 204 TYR A N 1
ATOM 1617 C CA . TYR A 1 204 ? 55.007 17.978 -33.237 1.00 91.62 204 TYR A CA 1
ATOM 1618 C C . TYR A 1 204 ? 53.928 17.512 -32.252 1.00 91.62 204 TYR A C 1
ATOM 1620 O O . TYR A 1 204 ? 52.823 17.175 -32.665 1.00 91.62 204 TYR A O 1
ATOM 1628 N N . ASP A 1 205 ? 54.216 17.525 -30.954 1.00 91.31 205 ASP A N 1
ATOM 1629 C CA . ASP A 1 205 ? 53.228 17.213 -29.921 1.00 91.31 205 ASP A CA 1
ATOM 1630 C C . ASP A 1 205 ? 52.053 18.211 -29.954 1.00 91.31 205 ASP A C 1
ATOM 1632 O O . ASP A 1 205 ? 50.897 17.817 -30.101 1.00 91.31 205 ASP A O 1
ATOM 1636 N N . GLU A 1 206 ? 52.359 19.512 -29.934 1.00 92.31 206 GLU A N 1
ATOM 1637 C CA . GLU A 1 206 ? 51.378 20.604 -29.888 1.00 92.31 206 GLU A CA 1
ATOM 1638 C C . GLU A 1 206 ? 50.548 20.744 -31.173 1.00 92.31 206 GLU A C 1
ATOM 1640 O O . GLU A 1 206 ? 49.331 20.913 -31.106 1.00 92.31 206 GLU A O 1
ATOM 1645 N N . TYR A 1 207 ? 51.185 20.672 -32.343 1.00 92.75 207 TYR A N 1
ATOM 1646 C CA . TYR A 1 207 ? 50.543 20.978 -33.625 1.00 92.75 207 TYR A CA 1
ATOM 1647 C C . TYR A 1 207 ? 50.056 19.743 -34.389 1.00 92.75 207 TYR A C 1
ATOM 1649 O O . TYR A 1 207 ? 49.246 19.895 -35.303 1.00 92.75 207 TYR A O 1
ATOM 1657 N N . LEU A 1 208 ? 50.511 18.533 -34.040 1.00 90.00 208 LEU A N 1
ATOM 1658 C CA . LEU A 1 208 ? 50.120 17.302 -34.736 1.00 90.00 208 LEU A CA 1
ATOM 1659 C C . LEU A 1 208 ? 49.448 16.288 -33.804 1.00 90.00 208 LEU A C 1
ATOM 1661 O O . LEU A 1 208 ? 48.298 15.924 -34.045 1.00 90.00 208 LEU A O 1
ATOM 1665 N N . VAL A 1 209 ? 50.121 15.844 -32.738 1.00 91.19 209 VAL A N 1
ATOM 1666 C CA . VAL A 1 209 ? 49.619 14.743 -31.890 1.00 91.19 209 VAL A CA 1
ATOM 1667 C C . VAL A 1 209 ? 48.376 15.158 -31.104 1.00 91.19 209 VAL A C 1
ATOM 1669 O O . VAL A 1 209 ? 47.366 14.450 -31.139 1.00 91.19 209 VAL A O 1
ATOM 1672 N N . VAL A 1 210 ? 48.414 16.309 -30.427 1.00 90.81 210 VAL A N 1
ATOM 1673 C CA . VAL A 1 210 ? 47.292 16.800 -29.611 1.00 90.81 210 VAL A CA 1
ATOM 1674 C C . VAL A 1 210 ? 46.045 17.088 -30.465 1.00 90.81 210 VAL A C 1
ATOM 1676 O O . VAL A 1 210 ? 44.976 16.568 -30.128 1.00 90.81 210 VAL A O 1
ATOM 1679 N N . PRO A 1 211 ? 46.118 17.838 -31.585 1.00 93.56 211 PRO A N 1
ATOM 1680 C CA . PRO A 1 211 ? 44.951 18.089 -32.428 1.00 93.56 211 PRO A CA 1
ATOM 1681 C C . PRO A 1 211 ? 44.364 16.811 -33.027 1.00 93.56 211 PRO A C 1
ATOM 1683 O O . PRO A 1 211 ? 43.143 16.660 -33.044 1.00 93.56 211 PRO A O 1
ATOM 1686 N N . LEU A 1 212 ? 45.211 15.873 -33.463 1.00 91.88 212 LEU A N 1
ATOM 1687 C CA . LEU A 1 212 ? 44.772 14.605 -34.044 1.00 91.88 212 LEU A CA 1
ATOM 1688 C C . LEU A 1 212 ? 44.078 13.712 -33.005 1.00 91.88 212 LEU A C 1
ATOM 1690 O O . LEU A 1 212 ? 43.006 13.171 -33.272 1.00 91.88 212 LEU A O 1
ATOM 1694 N N . THR A 1 213 ? 44.626 13.643 -31.790 1.00 91.94 213 THR A N 1
ATOM 1695 C CA . THR A 1 213 ? 44.005 12.936 -30.659 1.00 91.94 213 THR A CA 1
ATOM 1696 C C . THR A 1 213 ? 42.653 13.537 -30.300 1.00 91.94 213 THR A C 1
ATOM 1698 O O . THR A 1 213 ? 41.665 12.818 -30.160 1.00 91.94 213 THR A O 1
ATOM 1701 N N . ASN A 1 214 ? 42.572 14.865 -30.222 1.00 93.31 214 ASN A N 1
ATOM 1702 C CA . ASN A 1 214 ? 41.315 15.553 -29.949 1.00 93.31 214 ASN A CA 1
ATOM 1703 C C . ASN A 1 214 ? 40.279 15.334 -31.058 1.00 93.31 214 ASN A C 1
ATOM 1705 O O . ASN A 1 214 ? 39.096 15.177 -30.760 1.00 93.31 214 ASN A O 1
ATOM 1709 N N . ALA A 1 215 ? 40.698 15.318 -32.325 1.00 93.69 215 ALA A N 1
ATOM 1710 C CA . ALA A 1 215 ? 39.812 15.057 -33.454 1.00 93.69 215 ALA A CA 1
ATOM 1711 C C . ALA A 1 215 ? 39.249 13.628 -33.416 1.00 93.69 215 ALA A C 1
ATOM 1713 O O . ALA A 1 215 ? 38.036 13.458 -33.538 1.00 93.69 215 ALA A O 1
ATOM 1714 N N . VAL A 1 216 ? 40.094 12.620 -33.172 1.00 93.81 216 VAL A N 1
ATOM 1715 C CA . VAL A 1 216 ? 39.656 11.219 -33.049 1.00 93.81 216 VAL A CA 1
ATOM 1716 C C . VAL A 1 216 ? 38.734 11.023 -31.851 1.00 93.81 216 VAL A C 1
ATOM 1718 O O . VAL A 1 216 ? 37.670 10.433 -32.003 1.00 93.81 216 VAL A O 1
ATOM 1721 N N . ASN A 1 217 ? 39.067 11.582 -30.686 1.00 93.44 217 ASN A N 1
ATOM 1722 C CA . ASN A 1 217 ? 38.205 11.481 -29.507 1.00 93.44 217 ASN A CA 1
ATOM 1723 C C . ASN A 1 217 ? 36.834 12.130 -29.738 1.00 93.44 217 ASN A C 1
ATOM 1725 O O . ASN A 1 217 ? 35.813 11.556 -29.364 1.00 93.44 217 ASN A O 1
ATOM 1729 N N . LYS A 1 218 ? 36.787 13.292 -30.406 1.00 94.94 218 LYS A N 1
ATOM 1730 C CA . LYS A 1 218 ? 35.521 13.929 -30.800 1.00 94.94 218 LYS A CA 1
ATOM 1731 C C . LYS A 1 218 ? 34.732 13.069 -31.785 1.00 94.94 218 LYS A C 1
ATOM 1733 O O . LYS A 1 218 ? 33.518 12.967 -31.643 1.00 94.94 218 LYS A O 1
ATOM 1738 N N . ALA A 1 219 ? 35.399 12.452 -32.760 1.00 93.69 219 ALA A N 1
ATOM 1739 C CA . ALA A 1 219 ? 34.748 11.551 -33.705 1.00 93.69 219 ALA A CA 1
ATOM 1740 C C . ALA A 1 219 ? 34.143 10.340 -32.979 1.00 93.69 219 ALA A C 1
ATOM 1742 O O . ALA A 1 219 ? 32.953 10.088 -33.130 1.00 93.69 219 ALA A O 1
ATOM 1743 N N . LEU A 1 220 ? 34.910 9.664 -32.118 1.00 93.12 220 LEU A N 1
ATOM 1744 C CA . LEU A 1 220 ? 34.423 8.540 -31.309 1.00 93.12 220 LEU A CA 1
ATOM 1745 C C . LEU A 1 220 ? 33.239 8.941 -30.423 1.00 93.12 220 LEU A C 1
ATOM 1747 O O . LEU A 1 220 ? 32.243 8.227 -30.370 1.00 93.12 220 LEU A O 1
ATOM 1751 N N . GLN A 1 221 ? 33.303 10.113 -29.786 1.00 94.56 221 GLN A N 1
ATOM 1752 C CA . GLN A 1 221 ? 32.191 10.635 -28.995 1.00 94.56 221 GLN A CA 1
ATOM 1753 C C . GLN A 1 221 ? 30.925 10.815 -29.843 1.00 94.56 221 GLN A C 1
ATOM 1755 O O . GLN A 1 221 ? 29.843 10.442 -29.401 1.00 94.56 221 GLN A O 1
ATOM 1760 N N . LYS A 1 222 ? 31.050 11.357 -31.061 1.00 94.81 222 LYS A N 1
ATOM 1761 C CA . LYS A 1 222 ? 29.911 11.545 -31.968 1.00 94.81 222 LYS A CA 1
ATOM 1762 C C . LYS A 1 222 ? 29.333 10.238 -32.483 1.00 94.81 222 LYS A C 1
ATOM 1764 O O . LYS A 1 222 ? 28.118 10.124 -32.565 1.00 94.81 222 LYS A O 1
ATOM 1769 N N . VAL A 1 223 ? 30.169 9.252 -32.787 1.00 93.56 223 VAL A N 1
ATOM 1770 C CA . VAL A 1 223 ? 29.679 7.934 -33.207 1.00 93.56 223 VAL A CA 1
ATOM 1771 C C . VAL A 1 223 ? 28.949 7.239 -32.044 1.00 93.56 223 VAL A C 1
ATOM 1773 O O . VAL A 1 223 ? 27.866 6.705 -32.249 1.00 93.56 223 VAL A O 1
ATOM 1776 N N . ASN A 1 224 ? 29.451 7.339 -30.811 1.00 93.62 224 ASN A N 1
ATOM 1777 C CA . ASN A 1 224 ? 28.750 6.809 -29.632 1.00 93.62 224 ASN A CA 1
ATOM 1778 C C . ASN A 1 224 ? 27.435 7.551 -29.326 1.00 93.62 224 ASN A C 1
ATOM 1780 O O . ASN A 1 224 ? 26.469 6.951 -28.863 1.00 93.62 224 ASN A O 1
ATOM 1784 N N . GLU A 1 225 ? 27.382 8.863 -29.573 1.00 95.56 225 GLU A N 1
ATOM 1785 C CA . GLU A 1 225 ? 26.145 9.643 -29.448 1.00 95.56 225 GLU A CA 1
ATOM 1786 C C . GLU A 1 225 ? 25.093 9.150 -30.448 1.00 95.56 225 GLU A C 1
ATOM 1788 O O . GLU A 1 225 ? 23.939 8.965 -30.071 1.00 95.56 225 GLU A O 1
ATOM 1793 N N . ILE A 1 226 ? 25.487 8.853 -31.690 1.00 94.56 226 ILE A N 1
ATOM 1794 C CA . ILE A 1 226 ? 24.578 8.262 -32.680 1.00 94.56 226 ILE A CA 1
ATOM 1795 C C . ILE A 1 226 ? 24.046 6.916 -32.178 1.00 94.56 226 ILE A C 1
ATOM 1797 O O . ILE A 1 226 ? 22.834 6.720 -32.219 1.00 94.56 226 ILE A O 1
ATOM 1801 N N . ASP A 1 227 ? 24.897 6.039 -31.635 1.00 94.94 227 ASP A N 1
ATOM 1802 C CA . ASP A 1 227 ? 24.452 4.755 -31.076 1.00 94.94 227 ASP A CA 1
ATOM 1803 C C . ASP A 1 227 ? 23.316 4.929 -30.057 1.00 94.94 227 ASP A C 1
ATOM 1805 O O . ASP A 1 227 ? 22.286 4.268 -30.159 1.00 94.94 227 ASP A O 1
ATOM 1809 N N . SER A 1 228 ? 23.454 5.880 -29.128 1.00 95.12 228 SER A N 1
ATOM 1810 C CA . SER A 1 228 ? 22.421 6.157 -28.117 1.00 95.12 228 SER A CA 1
ATOM 1811 C C . SER A 1 228 ? 21.094 6.678 -28.680 1.00 95.12 228 SER A C 1
ATOM 1813 O O . SER A 1 228 ? 20.072 6.607 -28.000 1.00 95.12 228 SER A O 1
ATOM 1815 N N . LEU A 1 229 ? 21.105 7.222 -29.899 1.00 94.69 229 LEU A N 1
ATOM 1816 C CA . LEU A 1 229 ? 19.930 7.808 -30.537 1.00 94.69 229 LEU A CA 1
ATOM 1817 C C . LEU A 1 229 ? 19.172 6.805 -31.406 1.00 94.69 229 LEU A C 1
ATOM 1819 O O . LEU A 1 229 ? 17.954 6.923 -31.528 1.00 94.69 229 LEU A O 1
ATOM 1823 N N . ILE A 1 230 ? 19.878 5.869 -32.047 1.00 92.69 230 ILE A N 1
ATOM 1824 C CA . ILE A 1 230 ? 19.283 5.016 -33.088 1.00 92.69 230 ILE A CA 1
ATOM 1825 C C . ILE A 1 230 ? 19.347 3.518 -32.793 1.00 92.69 230 ILE A C 1
ATOM 1827 O O . ILE A 1 230 ? 18.663 2.752 -33.474 1.00 92.69 230 ILE A O 1
ATOM 1831 N N . LEU A 1 231 ? 20.147 3.084 -31.815 1.00 95.25 231 LEU A N 1
ATOM 1832 C CA . LEU A 1 231 ? 20.239 1.675 -31.438 1.00 95.25 231 LEU A CA 1
ATOM 1833 C C . LEU A 1 231 ? 19.336 1.366 -30.245 1.00 95.25 231 LEU A C 1
ATOM 1835 O O . LEU A 1 231 ? 19.176 2.165 -29.325 1.00 95.25 231 LEU A O 1
ATOM 1839 N N . TYR A 1 232 ? 18.771 0.164 -30.251 1.00 95.12 232 TYR A N 1
ATOM 1840 C CA . TYR A 1 232 ? 17.971 -0.383 -29.165 1.00 95.12 232 TYR A CA 1
ATOM 1841 C C . TYR A 1 232 ? 18.653 -1.626 -28.601 1.00 95.12 232 TYR A C 1
ATOM 1843 O O . TYR A 1 232 ? 19.023 -2.532 -29.353 1.00 95.12 232 TYR A O 1
ATOM 1851 N N . ASP A 1 233 ? 18.834 -1.662 -27.279 1.00 93.25 233 ASP A N 1
ATOM 1852 C CA . ASP A 1 233 ? 19.537 -2.736 -26.564 1.00 93.25 233 ASP A CA 1
ATOM 1853 C C . ASP A 1 233 ? 20.911 -3.077 -27.168 1.00 93.25 233 ASP A C 1
ATOM 1855 O O . ASP A 1 233 ? 21.329 -4.232 -27.202 1.00 93.25 233 ASP A O 1
ATOM 1859 N N . ASN A 1 234 ? 21.618 -2.055 -27.669 1.00 92.12 234 ASN A N 1
ATOM 1860 C CA . ASN A 1 234 ? 22.943 -2.184 -28.284 1.00 92.12 234 ASN A CA 1
ATOM 1861 C C . ASN A 1 234 ? 22.993 -3.176 -29.471 1.00 92.12 234 ASN A C 1
ATOM 1863 O O . ASN A 1 234 ? 24.037 -3.746 -29.787 1.00 92.12 234 ASN A O 1
ATOM 1867 N N . ASN A 1 235 ? 21.860 -3.407 -30.134 1.00 94.19 235 ASN A N 1
ATOM 1868 C CA . ASN A 1 235 ? 21.824 -4.107 -31.412 1.00 94.19 235 ASN A CA 1
ATOM 1869 C C . ASN A 1 235 ? 22.285 -3.171 -32.532 1.00 94.19 235 ASN A C 1
ATOM 1871 O O . ASN A 1 235 ? 22.195 -1.958 -32.391 1.00 94.19 235 ASN A O 1
ATOM 1875 N N . ASN A 1 236 ? 22.706 -3.710 -33.682 1.00 95.00 236 ASN A N 1
ATOM 1876 C CA . ASN A 1 236 ? 22.888 -2.876 -34.875 1.00 95.00 236 ASN A CA 1
ATOM 1877 C C . ASN A 1 236 ? 21.559 -2.215 -35.292 1.00 95.00 236 ASN A C 1
ATOM 1879 O O . ASN A 1 236 ? 20.475 -2.619 -34.854 1.00 95.00 236 ASN A O 1
ATOM 1883 N N . PHE A 1 237 ? 21.628 -1.176 -36.117 1.00 95.44 237 PHE A N 1
ATOM 1884 C CA . PHE A 1 237 ? 20.455 -0.362 -36.448 1.00 95.44 237 PHE A CA 1
ATOM 1885 C C . PHE A 1 237 ? 19.307 -1.177 -37.074 1.00 95.44 237 PHE A C 1
ATOM 1887 O O . PHE A 1 237 ? 18.148 -1.026 -36.682 1.00 95.44 237 PHE A O 1
ATOM 1894 N N . GLY A 1 238 ? 19.617 -2.099 -37.991 1.00 95.31 238 GLY A N 1
ATOM 1895 C CA . GLY A 1 238 ? 18.624 -2.971 -38.620 1.00 95.31 238 GLY A CA 1
ATOM 1896 C C . GLY A 1 238 ? 17.929 -3.893 -37.612 1.00 95.31 238 GLY A C 1
ATOM 1897 O O . GLY A 1 238 ? 16.698 -3.972 -37.570 1.00 95.31 238 GLY A O 1
ATOM 1898 N N . ASN A 1 239 ? 18.689 -4.549 -36.736 1.00 95.69 239 ASN A N 1
ATOM 1899 C CA . ASN A 1 239 ? 18.116 -5.398 -35.692 1.00 95.69 239 ASN A CA 1
ATOM 1900 C C . ASN A 1 239 ? 17.334 -4.575 -34.663 1.00 95.69 239 ASN A C 1
ATOM 1902 O O . ASN A 1 239 ? 16.280 -5.022 -34.224 1.00 95.69 239 ASN A O 1
ATOM 1906 N N . SER A 1 240 ? 17.787 -3.362 -34.336 1.00 96.12 240 SER A N 1
ATOM 1907 C CA . SER A 1 240 ? 17.083 -2.444 -33.432 1.00 96.12 240 SER A CA 1
ATOM 1908 C C . SER A 1 240 ? 15.675 -2.131 -33.941 1.00 96.12 240 SER A C 1
ATOM 1910 O O . SER A 1 240 ? 14.698 -2.336 -33.221 1.00 96.12 240 SER A O 1
ATOM 1912 N N . ILE A 1 241 ? 15.545 -1.730 -35.213 1.00 94.75 241 ILE A N 1
ATOM 1913 C CA . ILE A 1 241 ? 14.233 -1.514 -35.843 1.00 94.75 241 ILE A CA 1
ATOM 1914 C C . ILE A 1 241 ? 13.419 -2.812 -35.858 1.00 94.75 241 ILE A C 1
ATOM 1916 O O . ILE A 1 241 ? 12.229 -2.784 -35.554 1.00 94.75 241 ILE A O 1
ATOM 1920 N N . GLY A 1 242 ? 14.043 -3.949 -36.182 1.00 94.25 242 GLY A N 1
ATOM 1921 C CA . GLY A 1 242 ? 13.374 -5.252 -36.188 1.00 94.25 242 GLY A CA 1
ATOM 1922 C C . GLY A 1 242 ? 12.747 -5.608 -34.837 1.00 94.25 242 GLY A C 1
ATOM 1923 O O . GLY A 1 242 ? 11.558 -5.905 -34.778 1.00 94.25 242 GLY A O 1
ATOM 1924 N N . VAL A 1 243 ? 13.514 -5.498 -33.750 1.00 95.38 243 VAL A N 1
ATOM 1925 C CA . VAL A 1 243 ? 13.047 -5.786 -32.386 1.00 95.38 243 VAL A CA 1
ATOM 1926 C C . VAL A 1 243 ? 11.898 -4.861 -31.982 1.00 95.38 243 VAL A C 1
ATOM 1928 O O . VAL A 1 243 ? 10.908 -5.333 -31.419 1.00 95.38 243 VAL A O 1
ATOM 1931 N N . LEU A 1 244 ? 11.994 -3.563 -32.293 1.00 94.88 244 LEU A N 1
ATOM 1932 C CA . LEU A 1 244 ? 10.927 -2.599 -32.009 1.00 94.88 244 LEU A CA 1
ATOM 1933 C C . LEU A 1 244 ? 9.655 -2.912 -32.799 1.00 94.88 244 LEU A C 1
ATOM 1935 O O . LEU A 1 244 ? 8.568 -2.923 -32.223 1.00 94.88 244 LEU A O 1
ATOM 1939 N N . MET A 1 245 ? 9.777 -3.200 -34.096 1.00 94.44 245 MET A N 1
ATOM 1940 C CA . MET A 1 245 ? 8.638 -3.573 -34.939 1.00 94.44 245 MET A CA 1
ATOM 1941 C C . MET A 1 245 ? 7.960 -4.847 -34.432 1.00 94.44 245 MET A C 1
ATOM 1943 O O . MET A 1 245 ? 6.736 -4.879 -34.323 1.00 94.44 245 MET A O 1
ATOM 1947 N N . ASP A 1 246 ? 8.739 -5.864 -34.060 1.00 94.69 246 ASP A N 1
ATOM 1948 C CA . ASP A 1 246 ? 8.215 -7.102 -33.486 1.00 94.69 246 ASP A CA 1
ATOM 1949 C C . ASP A 1 246 ? 7.511 -6.845 -32.147 1.00 94.69 246 ASP A C 1
ATOM 1951 O O . ASP A 1 246 ? 6.463 -7.428 -31.867 1.00 94.69 246 ASP A O 1
ATOM 1955 N N . ALA A 1 247 ? 8.052 -5.957 -31.308 1.00 96.06 247 ALA A N 1
ATOM 1956 C CA . ALA A 1 247 ? 7.423 -5.570 -30.049 1.00 96.06 247 ALA A CA 1
ATOM 1957 C C . ALA A 1 247 ? 6.086 -4.846 -30.271 1.00 96.06 247 ALA A C 1
ATOM 1959 O O . ALA A 1 247 ? 5.108 -5.148 -29.577 1.00 96.06 247 ALA A O 1
ATOM 1960 N N . VAL A 1 248 ? 6.013 -3.944 -31.255 1.00 95.19 248 VAL A N 1
ATOM 1961 C CA . VAL A 1 248 ? 4.759 -3.265 -31.603 1.00 95.19 248 VAL A CA 1
ATOM 1962 C C . VAL A 1 248 ? 3.748 -4.252 -32.181 1.00 95.19 248 VAL A C 1
ATOM 1964 O O . VAL A 1 248 ? 2.601 -4.250 -31.743 1.00 95.19 248 VAL A O 1
ATOM 1967 N N . GLN A 1 249 ? 4.167 -5.150 -33.075 1.00 94.31 249 GLN A N 1
ATOM 1968 C CA . GLN A 1 249 ? 3.292 -6.174 -33.650 1.00 94.31 249 GLN A CA 1
ATOM 1969 C C . GLN A 1 249 ? 2.728 -7.104 -32.568 1.00 94.31 249 GLN A C 1
ATOM 1971 O O . GLN A 1 249 ? 1.520 -7.312 -32.511 1.00 94.31 249 GLN A O 1
ATOM 1976 N N . ARG A 1 250 ? 3.566 -7.593 -31.641 1.00 95.81 250 ARG A N 1
ATOM 1977 C CA . ARG A 1 250 ? 3.099 -8.403 -30.500 1.00 95.81 250 ARG A CA 1
ATOM 1978 C C . ARG A 1 250 ? 2.108 -7.648 -29.613 1.00 95.81 250 ARG A C 1
ATOM 1980 O O . ARG A 1 250 ? 1.173 -8.257 -29.098 1.00 95.81 250 ARG A O 1
ATOM 1987 N N . SER A 1 251 ? 2.318 -6.347 -29.418 1.00 96.25 251 SER A N 1
ATOM 1988 C CA . SER A 1 251 ? 1.418 -5.499 -28.628 1.00 96.25 251 SER A CA 1
ATOM 1989 C C . SER A 1 251 ? 0.082 -5.289 -29.342 1.00 96.25 251 SER A C 1
ATOM 1991 O O . SER A 1 251 ? -0.969 -5.418 -28.718 1.00 96.25 251 SER A O 1
ATOM 1993 N N . GLU A 1 252 ? 0.109 -5.038 -30.652 1.00 94.62 252 GLU A N 1
ATOM 1994 C CA . GLU A 1 252 ? -1.086 -4.955 -31.494 1.00 94.62 252 GLU A CA 1
ATOM 1995 C C . GLU A 1 252 ? -1.876 -6.269 -31.445 1.00 94.62 252 GLU A C 1
ATOM 1997 O O . GLU A 1 252 ? -3.063 -6.258 -31.124 1.00 94.62 252 GLU A O 1
ATOM 2002 N N . ASP A 1 253 ? -1.215 -7.407 -31.668 1.00 94.69 253 ASP A N 1
ATOM 2003 C CA . ASP A 1 253 ? -1.839 -8.733 -31.625 1.00 94.69 253 ASP A CA 1
ATOM 2004 C C . ASP A 1 253 ? -2.436 -9.029 -30.241 1.00 94.69 253 ASP A C 1
ATOM 2006 O O . ASP A 1 253 ? -3.551 -9.544 -30.129 1.00 94.69 253 ASP A O 1
ATOM 2010 N N . PHE A 1 254 ? -1.737 -8.662 -29.163 1.00 95.44 254 PHE A N 1
ATOM 2011 C CA . PHE A 1 254 ? -2.276 -8.795 -27.814 1.00 95.44 254 PHE A CA 1
ATOM 2012 C C . PHE A 1 254 ? -3.565 -7.985 -27.640 1.00 95.44 254 PHE A C 1
ATOM 2014 O O . PHE A 1 254 ? -4.561 -8.535 -27.171 1.00 95.44 254 PHE A O 1
ATOM 2021 N N . ILE A 1 255 ? -3.587 -6.711 -28.039 1.00 95.06 255 ILE A N 1
ATOM 2022 C CA . ILE A 1 255 ? -4.776 -5.864 -27.874 1.00 95.06 255 ILE A CA 1
ATOM 2023 C C . ILE A 1 255 ? -5.930 -6.376 -28.748 1.00 95.06 255 ILE A C 1
ATOM 2025 O O . ILE A 1 255 ? -7.051 -6.505 -28.256 1.00 95.06 255 ILE A O 1
ATOM 2029 N N . ARG A 1 256 ? -5.657 -6.742 -30.005 1.00 93.94 256 ARG A N 1
ATOM 2030 C CA . ARG A 1 256 ? -6.672 -7.218 -30.957 1.00 93.94 256 ARG A CA 1
ATOM 2031 C C . ARG A 1 256 ? -7.299 -8.544 -30.539 1.00 93.94 256 ARG A C 1
ATOM 2033 O O . ARG A 1 256 ? -8.517 -8.680 -30.587 1.00 93.94 256 ARG A O 1
ATOM 2040 N N . TYR A 1 257 ? -6.482 -9.520 -30.139 1.00 92.88 257 TYR A N 1
ATOM 2041 C CA . TYR A 1 257 ? -6.955 -10.887 -29.888 1.00 92.88 257 TYR A CA 1
ATOM 2042 C C . TYR A 1 257 ? -7.241 -11.180 -28.416 1.00 92.88 257 TYR A C 1
ATOM 2044 O O . TYR A 1 257 ? -8.085 -12.020 -28.108 1.00 92.88 257 TYR A O 1
ATOM 2052 N N . LYS A 1 258 ? -6.532 -10.527 -27.490 1.00 93.69 258 LYS A N 1
ATOM 2053 C CA . LYS A 1 258 ? -6.649 -10.777 -26.046 1.00 93.69 258 LYS A CA 1
ATOM 2054 C C . LYS A 1 258 ? -7.147 -9.571 -25.255 1.00 93.69 258 LYS A C 1
ATOM 2056 O O . LYS A 1 258 ? -7.528 -9.770 -24.108 1.00 93.69 258 LYS A O 1
ATOM 2061 N N . GLY A 1 259 ? -7.195 -8.368 -25.829 1.00 93.00 259 GLY A N 1
ATOM 2062 C CA . GLY A 1 259 ? -7.509 -7.133 -25.103 1.00 93.00 259 GLY A CA 1
ATOM 2063 C C . GLY A 1 259 ? -8.873 -7.150 -24.418 1.00 93.00 259 GLY A C 1
ATOM 2064 O O . GLY A 1 259 ? -8.941 -6.920 -23.216 1.00 93.00 259 GLY A O 1
ATOM 2065 N N . SER A 1 260 ? -9.944 -7.500 -25.141 1.00 91.94 260 SER A N 1
ATOM 2066 C CA . SER A 1 260 ? -11.303 -7.543 -24.569 1.00 91.94 260 SER A CA 1
ATOM 2067 C C . SER A 1 260 ? -11.403 -8.564 -23.428 1.00 91.94 260 SER A C 1
ATOM 2069 O O . SER A 1 260 ? -11.790 -8.216 -22.314 1.00 91.94 260 SER A O 1
ATOM 2071 N N . ASN A 1 261 ? -10.937 -9.798 -23.654 1.00 92.06 261 ASN A N 1
ATOM 2072 C CA . ASN A 1 261 ? -10.903 -10.834 -22.617 1.00 92.06 261 ASN A CA 1
ATOM 2073 C C . ASN A 1 261 ? -10.032 -10.429 -21.421 1.00 92.06 261 ASN A C 1
ATOM 2075 O O . ASN A 1 261 ? -10.395 -10.699 -20.282 1.00 92.06 261 ASN A O 1
ATOM 2079 N N . TYR A 1 262 ? -8.889 -9.784 -21.660 1.00 92.88 262 TYR A N 1
ATOM 2080 C CA . TYR A 1 262 ? -7.994 -9.327 -20.602 1.00 92.88 262 TYR A CA 1
ATOM 2081 C C . TYR A 1 262 ? -8.646 -8.240 -19.743 1.00 92.88 262 TYR A C 1
ATOM 2083 O O . TYR A 1 262 ? -8.630 -8.362 -18.523 1.00 92.88 262 TYR A O 1
ATOM 2091 N N . ILE A 1 263 ? -9.257 -7.222 -20.360 1.00 92.38 263 ILE A N 1
ATOM 2092 C CA . ILE A 1 263 ? -9.959 -6.139 -19.655 1.00 92.38 263 ILE A CA 1
ATOM 2093 C C . ILE A 1 263 ? -11.120 -6.703 -18.835 1.00 92.38 263 ILE A C 1
ATOM 2095 O O . ILE A 1 263 ? -11.225 -6.398 -17.651 1.00 92.38 263 ILE A O 1
ATOM 2099 N N . ASN A 1 264 ? -11.948 -7.562 -19.432 1.00 91.75 264 ASN A N 1
ATOM 2100 C CA . ASN A 1 264 ? -13.117 -8.128 -18.761 1.00 91.75 264 ASN A CA 1
ATOM 2101 C C . ASN A 1 264 ? -12.721 -9.054 -17.604 1.00 91.75 264 ASN A C 1
ATOM 2103 O O . ASN A 1 264 ? -13.244 -8.917 -16.500 1.00 91.75 264 ASN A O 1
ATOM 2107 N N . ASN A 1 265 ? -11.734 -9.933 -17.807 1.00 91.94 265 ASN A N 1
ATOM 2108 C CA . ASN A 1 265 ? -11.217 -10.783 -16.733 1.00 91.94 265 ASN A CA 1
ATOM 2109 C C . ASN A 1 265 ? -10.559 -9.960 -15.620 1.00 91.94 265 ASN A C 1
ATOM 2111 O O . ASN A 1 265 ? -10.709 -10.289 -14.446 1.00 91.94 265 ASN A O 1
ATOM 2115 N N . LEU A 1 266 ? -9.829 -8.895 -15.967 1.00 91.81 266 LEU A N 1
ATOM 2116 C CA . LEU A 1 266 ? -9.214 -8.006 -14.987 1.00 91.81 266 LEU A CA 1
ATOM 2117 C C . LEU A 1 266 ? -10.274 -7.263 -14.170 1.00 91.81 266 LEU A C 1
ATOM 2119 O O . LEU A 1 266 ? -10.179 -7.253 -12.948 1.00 91.81 266 LEU A O 1
ATOM 2123 N N . ALA A 1 267 ? -11.283 -6.683 -14.824 1.00 88.56 267 ALA A N 1
ATOM 2124 C CA . ALA A 1 267 ? -12.380 -5.982 -14.162 1.00 88.56 267 ALA A CA 1
ATOM 2125 C C . ALA A 1 267 ? -13.144 -6.914 -13.212 1.00 88.56 267 ALA A C 1
ATOM 2127 O O . ALA A 1 267 ? -13.362 -6.568 -12.052 1.00 88.56 267 ALA A O 1
ATOM 2128 N N . HIS A 1 268 ? -13.462 -8.126 -13.670 1.00 87.44 268 HIS A N 1
ATOM 2129 C CA . HIS A 1 268 ? -14.111 -9.157 -12.866 1.00 87.44 268 HIS A CA 1
ATOM 2130 C C . HIS A 1 268 ? -13.260 -9.574 -11.656 1.00 87.44 268 HIS A C 1
ATOM 2132 O O . HIS A 1 268 ? -13.713 -9.494 -10.515 1.00 87.44 268 HIS A O 1
ATOM 2138 N N . ASN A 1 269 ? -12.000 -9.959 -11.877 1.00 89.19 269 ASN A N 1
ATOM 2139 C CA . ASN A 1 269 ? -11.123 -10.423 -10.799 1.00 89.19 269 ASN A CA 1
ATOM 2140 C C . ASN A 1 269 ? -10.806 -9.317 -9.786 1.00 89.19 269 ASN A C 1
ATOM 2142 O O . ASN A 1 269 ? -10.718 -9.589 -8.589 1.00 89.19 269 ASN A O 1
ATOM 2146 N N . LEU A 1 270 ? -10.635 -8.075 -10.246 1.00 88.25 270 LEU A N 1
ATOM 2147 C CA . LEU A 1 270 ? -10.407 -6.933 -9.368 1.00 88.25 270 LEU A CA 1
ATOM 2148 C C . LEU A 1 270 ? -11.651 -6.627 -8.533 1.00 88.25 270 LEU A C 1
ATOM 2150 O O . LEU A 1 270 ? -11.514 -6.437 -7.328 1.00 88.25 270 LEU A O 1
ATOM 2154 N N . SER A 1 271 ? -12.838 -6.632 -9.149 1.00 85.12 271 SER A N 1
ATOM 2155 C CA . SER A 1 271 ? -14.110 -6.450 -8.443 1.00 85.12 271 SER A CA 1
ATOM 2156 C C . SER A 1 271 ? -14.258 -7.487 -7.326 1.00 85.12 271 SER A C 1
ATOM 2158 O O . SER A 1 271 ? -14.398 -7.123 -6.160 1.00 85.12 271 SER A O 1
ATOM 2160 N N . ILE A 1 272 ? -14.071 -8.776 -7.642 1.00 84.88 272 ILE A N 1
ATOM 2161 C CA . ILE A 1 272 ? -14.098 -9.860 -6.647 1.00 84.88 272 ILE A CA 1
ATOM 2162 C C . ILE A 1 272 ? -13.071 -9.630 -5.534 1.00 84.88 272 ILE A C 1
ATOM 2164 O O . ILE A 1 272 ? -13.409 -9.740 -4.360 1.00 84.88 272 ILE A O 1
ATOM 2168 N N . SER A 1 273 ? -11.823 -9.304 -5.879 1.00 87.69 273 SER A N 1
ATOM 2169 C CA . SER A 1 273 ? -10.752 -9.111 -4.893 1.00 87.69 273 SER A CA 1
ATOM 2170 C C . SER A 1 273 ? -11.053 -7.969 -3.918 1.00 87.69 273 SER A C 1
ATOM 2172 O O . SER A 1 273 ? -10.901 -8.130 -2.707 1.00 87.69 273 SER A O 1
ATOM 2174 N N . VAL A 1 274 ? -11.527 -6.828 -4.427 1.00 85.88 274 VAL A N 1
ATOM 2175 C CA . VAL A 1 274 ? -11.918 -5.681 -3.595 1.00 85.88 274 VAL A CA 1
ATOM 2176 C C . VAL A 1 274 ? -13.082 -6.056 -2.679 1.00 85.88 274 VAL A C 1
ATOM 2178 O O . VAL A 1 274 ? -13.039 -5.755 -1.488 1.00 85.88 274 VAL A O 1
ATOM 2181 N N . ASN A 1 275 ? -14.081 -6.766 -3.202 1.00 80.56 275 ASN A N 1
ATOM 2182 C CA . ASN A 1 275 ? -15.238 -7.192 -2.417 1.00 80.56 275 ASN A CA 1
ATOM 2183 C C . ASN A 1 275 ? -14.858 -8.158 -1.295 1.00 80.56 275 ASN A C 1
ATOM 2185 O O . ASN A 1 275 ? -15.295 -7.972 -0.162 1.00 80.56 275 ASN A O 1
ATOM 2189 N N . LEU A 1 276 ? -13.994 -9.135 -1.576 1.00 84.50 276 LEU A N 1
ATOM 2190 C CA . LEU A 1 276 ? -13.492 -10.055 -0.554 1.00 84.50 276 LEU A CA 1
ATOM 2191 C C . LEU A 1 276 ? -12.760 -9.306 0.567 1.00 84.50 276 LEU A C 1
ATOM 2193 O O . LEU A 1 276 ? -12.972 -9.607 1.739 1.00 84.50 276 LEU A O 1
ATOM 2197 N N . GLN A 1 277 ? -11.952 -8.294 0.233 1.00 87.62 277 GLN A N 1
ATOM 2198 C CA . GLN A 1 277 ? -11.272 -7.477 1.244 1.00 87.62 277 GLN A CA 1
ATOM 2199 C C . GLN A 1 277 ? -12.243 -6.632 2.076 1.00 87.62 277 GLN A C 1
ATOM 2201 O O . GLN A 1 277 ? -12.059 -6.503 3.286 1.00 87.62 277 GLN A O 1
ATOM 2206 N N . LEU A 1 278 ? -13.275 -6.059 1.451 1.00 84.50 278 LEU A N 1
ATOM 2207 C CA . LEU A 1 278 ? -14.308 -5.300 2.161 1.00 84.50 278 LEU A CA 1
ATOM 2208 C C . LEU A 1 278 ? -15.115 -6.195 3.104 1.00 84.50 278 LEU A C 1
ATOM 2210 O O . LEU A 1 278 ? -15.352 -5.812 4.252 1.00 84.50 278 LEU A O 1
ATOM 2214 N N . GLN A 1 279 ? -15.490 -7.390 2.647 1.00 84.25 279 GLN A N 1
ATOM 2215 C CA . GLN A 1 279 ? -16.187 -8.372 3.468 1.00 84.25 279 GLN A CA 1
ATOM 2216 C C . GLN A 1 279 ? -15.326 -8.797 4.664 1.00 84.25 279 GLN A C 1
ATOM 2218 O O . GLN A 1 279 ? -15.787 -8.707 5.801 1.00 84.25 279 GLN A O 1
ATOM 2223 N N . GLU A 1 280 ? -14.060 -9.166 4.441 1.00 88.25 280 GLU A N 1
ATOM 2224 C CA . GLU A 1 280 ? -13.141 -9.548 5.522 1.00 88.25 280 GLU A CA 1
ATOM 2225 C C . GLU A 1 280 ? -12.952 -8.405 6.535 1.00 88.25 280 GLU A C 1
ATOM 2227 O O . GLU A 1 280 ? -12.925 -8.624 7.750 1.00 88.25 280 GLU A O 1
ATOM 2232 N N . TYR A 1 281 ? -12.846 -7.163 6.054 1.00 88.50 281 TYR A N 1
ATOM 2233 C CA . TYR A 1 281 ? -12.747 -5.991 6.918 1.00 88.50 281 TYR A CA 1
ATOM 2234 C C . TYR A 1 281 ? -13.992 -5.825 7.796 1.00 88.50 281 TYR A C 1
ATOM 2236 O O . TYR A 1 281 ? -13.861 -5.605 9.000 1.00 88.50 281 TYR A O 1
ATOM 2244 N N . ILE A 1 282 ? -15.193 -5.955 7.230 1.00 86.19 282 ILE A N 1
ATOM 2245 C CA . ILE A 1 282 ? -16.441 -5.797 7.985 1.00 86.19 282 ILE A CA 1
ATOM 2246 C C . ILE A 1 282 ? -16.636 -6.942 8.975 1.00 86.19 282 ILE A C 1
ATOM 2248 O O . ILE A 1 282 ? -16.966 -6.680 10.130 1.00 86.19 282 ILE A O 1
ATOM 2252 N N . GLU A 1 283 ? -16.350 -8.185 8.590 1.00 88.69 283 GLU A N 1
ATOM 2253 C CA . GLU A 1 283 ? -16.355 -9.325 9.514 1.00 88.69 283 GLU A CA 1
ATOM 2254 C C . GLU A 1 283 ? -15.393 -9.098 10.689 1.00 88.69 283 GLU A C 1
ATOM 2256 O O . GLU A 1 283 ? -15.729 -9.364 11.848 1.00 88.69 283 GLU A O 1
ATOM 2261 N N . ARG A 1 284 ? -14.213 -8.525 10.421 1.00 90.31 284 ARG A N 1
ATOM 2262 C CA . ARG A 1 284 ? -13.262 -8.140 11.467 1.00 90.31 284 ARG A CA 1
ATOM 2263 C C . ARG A 1 284 ? -13.816 -7.040 12.365 1.00 90.31 284 ARG A C 1
ATOM 2265 O O . ARG A 1 284 ? -13.701 -7.161 13.581 1.00 90.31 284 ARG A O 1
ATOM 2272 N N . VAL A 1 285 ? -14.435 -6.003 11.800 1.00 89.38 285 VAL A N 1
ATOM 2273 C CA . VAL A 1 285 ? -15.087 -4.933 12.574 1.00 89.38 285 VAL A CA 1
ATOM 2274 C C . VAL A 1 285 ? -16.184 -5.510 13.464 1.00 89.38 285 VAL A C 1
ATOM 2276 O O . VAL A 1 285 ? -16.184 -5.227 14.655 1.00 89.38 285 VAL A O 1
ATOM 2279 N N . ILE A 1 286 ? -17.064 -6.362 12.935 1.00 88.12 286 ILE A N 1
ATOM 2280 C CA . ILE A 1 286 ? -18.120 -7.030 13.709 1.00 88.12 286 ILE A CA 1
ATOM 2281 C C . ILE A 1 286 ? -17.506 -7.852 14.852 1.00 88.12 286 ILE A C 1
ATOM 2283 O O . ILE A 1 286 ? -17.940 -7.745 16.000 1.00 88.12 286 ILE A O 1
ATOM 2287 N N . SER A 1 287 ? -16.455 -8.632 14.575 1.00 89.38 287 SER A N 1
ATOM 2288 C CA . SER A 1 287 ? -15.766 -9.425 15.600 1.00 89.38 287 SER A CA 1
ATOM 2289 C C . SER A 1 287 ? -15.136 -8.553 16.690 1.00 89.38 287 SER A C 1
ATOM 2291 O O . SER A 1 287 ? -15.269 -8.870 17.870 1.00 89.38 287 SER A O 1
ATOM 2293 N N . GLU A 1 288 ? -14.445 -7.473 16.326 1.00 89.94 288 GLU A N 1
ATOM 2294 C CA . GLU A 1 288 ? -13.831 -6.545 17.284 1.00 89.94 288 GLU A CA 1
ATOM 2295 C C . GLU A 1 288 ? -14.883 -5.806 18.111 1.00 89.94 288 GLU A C 1
ATOM 2297 O O . GLU A 1 288 ? -14.748 -5.671 19.328 1.00 89.94 288 GLU A O 1
ATOM 2302 N N . VAL A 1 289 ? -15.967 -5.380 17.465 1.00 86.38 289 VAL A N 1
ATOM 2303 C CA . VAL A 1 289 ? -17.065 -4.673 18.114 1.00 86.38 289 VAL A CA 1
ATOM 2304 C C . VAL A 1 289 ? -17.756 -5.548 19.161 1.00 86.38 289 VAL A C 1
ATOM 2306 O O . VAL A 1 289 ? -18.016 -5.070 20.260 1.00 86.38 289 VAL A O 1
ATOM 2309 N N . ASN A 1 290 ? -17.983 -6.829 18.862 1.00 83.56 290 ASN A N 1
ATOM 2310 C CA . ASN A 1 290 ? -18.620 -7.757 19.799 1.00 83.56 290 ASN A CA 1
ATOM 2311 C C . ASN A 1 290 ? -17.675 -8.240 20.922 1.00 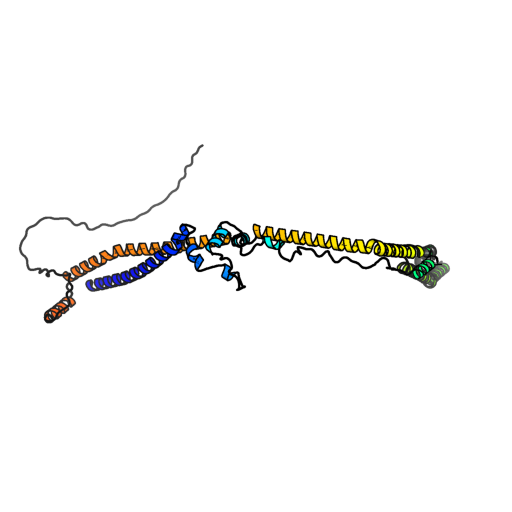83.56 290 ASN A C 1
ATOM 2313 O O . ASN A 1 290 ? -18.147 -8.612 21.992 1.00 83.56 290 ASN A O 1
ATOM 2317 N N . LYS A 1 291 ? -16.349 -8.278 20.699 1.00 83.81 291 LYS A N 1
ATOM 2318 C CA . LYS A 1 291 ? -15.387 -8.878 21.655 1.00 83.81 291 LYS A CA 1
ATOM 2319 C C . LYS A 1 291 ? -14.572 -7.890 22.480 1.00 83.81 291 LYS A C 1
ATOM 2321 O O . LYS A 1 291 ? -14.113 -8.257 23.557 1.00 83.81 291 LYS A O 1
ATOM 2326 N N . ASN A 1 292 ? -14.294 -6.705 21.942 1.00 85.12 292 ASN A N 1
ATOM 2327 C CA . ASN A 1 292 ? -13.308 -5.784 22.508 1.00 85.12 292 ASN A CA 1
ATOM 2328 C C . ASN A 1 292 ? -13.859 -4.366 22.710 1.00 85.12 292 ASN A C 1
ATOM 2330 O O . ASN A 1 292 ? -13.316 -3.614 23.522 1.00 85.12 292 ASN A O 1
ATOM 2334 N N . VAL A 1 293 ? -14.939 -3.984 22.022 1.00 85.19 293 VAL A N 1
ATOM 2335 C CA . VAL A 1 293 ? -15.510 -2.631 22.092 1.00 85.19 293 VAL A CA 1
ATOM 2336 C C . VAL A 1 293 ? -16.813 -2.635 22.887 1.00 85.19 293 VAL A C 1
ATOM 2338 O O . VAL A 1 293 ? -17.637 -3.533 22.791 1.00 85.19 293 VAL A O 1
ATOM 2341 N N . GLY A 1 294 ? -17.031 -1.595 23.692 1.00 79.75 294 GLY A N 1
ATOM 2342 C CA . GLY A 1 294 ? -18.316 -1.399 24.364 1.00 79.75 294 GLY A CA 1
ATOM 2343 C C . GLY A 1 294 ? -18.549 -2.262 25.605 1.00 79.75 294 GLY A C 1
ATOM 2344 O O . GLY A 1 294 ? -19.648 -2.220 26.151 1.00 79.75 294 GLY A O 1
ATOM 2345 N N . HIS A 1 295 ? -17.542 -2.993 26.092 1.00 85.31 295 HIS A N 1
ATOM 2346 C CA . HIS A 1 295 ? -17.578 -3.563 27.438 1.00 85.31 295 HIS A CA 1
ATOM 2347 C C . HIS A 1 295 ? -17.506 -2.446 28.479 1.00 85.31 295 HIS A C 1
ATOM 2349 O O . HIS A 1 295 ? -16.604 -1.608 28.450 1.00 85.31 295 HIS A O 1
ATOM 2355 N N . CYS A 1 296 ? -18.434 -2.450 29.434 1.00 87.62 296 CYS A N 1
ATOM 2356 C CA . CYS A 1 296 ? -18.521 -1.393 30.440 1.00 87.62 296 CYS A CA 1
ATOM 2357 C C . CYS A 1 296 ? -18.363 -1.894 31.886 1.00 87.62 296 CYS A C 1
ATOM 2359 O O . CYS A 1 296 ? -18.513 -1.115 32.828 1.00 87.62 296 CYS A O 1
ATOM 2361 N N . LYS A 1 297 ? -17.970 -3.160 32.093 1.00 87.69 297 LYS A N 1
ATOM 2362 C CA . LYS A 1 297 ? -17.746 -3.745 33.428 1.00 87.69 297 LYS A CA 1
ATOM 2363 C C . LYS A 1 297 ? -16.903 -2.872 34.374 1.00 87.69 297 LYS A C 1
ATOM 2365 O O . LYS A 1 297 ? -17.304 -2.733 35.530 1.00 87.69 297 LYS A O 1
ATOM 2370 N N . PRO A 1 298 ? -15.793 -2.232 33.943 1.00 86.06 298 PRO A N 1
ATOM 2371 C CA . PRO A 1 298 ? -15.036 -1.339 34.822 1.00 86.06 298 PRO A CA 1
ATOM 2372 C C . PRO A 1 298 ? -15.859 -0.137 35.303 1.00 86.06 298 PRO A C 1
ATOM 2374 O O . PRO A 1 298 ? -15.737 0.279 36.453 1.00 86.06 298 PRO A O 1
ATOM 2377 N N . LEU A 1 299 ? -16.728 0.400 34.445 1.00 84.38 299 LEU A N 1
ATOM 2378 C CA . LEU A 1 299 ? -17.597 1.524 34.778 1.00 84.38 299 LEU A CA 1
ATOM 2379 C C . LEU A 1 299 ? -18.692 1.107 35.768 1.00 84.38 299 LEU A C 1
ATOM 2381 O O . LEU A 1 299 ? -18.919 1.810 36.752 1.00 84.38 299 LEU A O 1
ATOM 2385 N N . ALA A 1 300 ? -19.319 -0.056 35.557 1.00 84.94 300 ALA A N 1
ATOM 2386 C CA . ALA A 1 300 ? -20.296 -0.593 36.504 1.00 84.94 300 ALA A CA 1
ATOM 2387 C C . ALA A 1 300 ? -19.668 -0.885 37.874 1.00 84.94 300 ALA A C 1
ATOM 2389 O O . ALA A 1 300 ? -20.268 -0.557 38.896 1.00 84.94 300 ALA A O 1
ATOM 2390 N N . TYR A 1 301 ? -18.434 -1.398 37.895 1.00 85.88 301 TYR A N 1
ATOM 2391 C CA . TYR A 1 301 ? -17.677 -1.616 39.126 1.00 85.88 301 TYR A CA 1
ATOM 2392 C C . TYR A 1 301 ? -17.413 -0.310 39.890 1.00 85.88 301 TYR A C 1
ATOM 2394 O O . TYR A 1 301 ? -17.638 -0.244 41.098 1.00 85.88 301 TYR A O 1
ATOM 2402 N N . ILE A 1 302 ? -16.978 0.753 39.201 1.00 86.31 302 ILE A N 1
ATOM 2403 C CA . ILE A 1 302 ? -16.766 2.069 39.827 1.00 86.31 302 ILE A CA 1
ATOM 2404 C C . ILE A 1 302 ? -18.085 2.610 40.392 1.00 86.31 302 ILE A C 1
ATOM 2406 O O . ILE A 1 302 ? -18.109 3.117 41.515 1.00 86.31 302 ILE A O 1
ATOM 2410 N N . TYR A 1 303 ? -19.189 2.473 39.656 1.00 83.81 303 TYR A N 1
ATOM 2411 C CA . TYR A 1 303 ? -20.504 2.908 40.121 1.00 83.81 303 TYR A CA 1
ATOM 2412 C C . TYR A 1 303 ? -20.950 2.152 41.381 1.00 83.81 303 TYR A C 1
ATOM 2414 O O . TYR A 1 303 ? -21.251 2.785 42.392 1.00 83.81 303 TYR A O 1
ATOM 2422 N N . SER A 1 304 ? -20.919 0.814 41.374 1.00 82.00 304 SER A N 1
ATOM 2423 C CA . SER A 1 304 ? -21.293 0.023 42.553 1.00 82.00 304 SER A CA 1
ATOM 2424 C C . SER A 1 304 ? -20.395 0.326 43.751 1.00 82.00 304 SER A C 1
ATOM 2426 O O . SER A 1 304 ? -20.885 0.469 44.870 1.00 82.00 304 SER A O 1
ATOM 2428 N N . GLN A 1 305 ? -19.090 0.488 43.514 1.00 85.50 305 GLN A N 1
ATOM 2429 C CA . GLN A 1 305 ? -18.128 0.752 44.577 1.00 85.50 305 GLN A CA 1
ATOM 2430 C C . GLN A 1 305 ? -18.290 2.156 45.160 1.00 85.50 305 GLN A C 1
ATOM 2432 O O . GLN A 1 305 ? -18.246 2.323 46.374 1.00 85.50 305 GLN A O 1
ATOM 2437 N N . SER A 1 306 ? -18.498 3.170 44.319 1.00 85.44 306 SER A N 1
ATOM 2438 C CA . SER A 1 306 ? -18.734 4.542 44.781 1.00 85.44 306 SER A CA 1
ATOM 2439 C C . SER A 1 306 ? -20.005 4.643 45.622 1.00 85.44 306 SER A C 1
ATOM 2441 O O . SER A 1 306 ? -19.975 5.228 46.702 1.00 85.44 306 SER A O 1
ATOM 2443 N N . ALA A 1 307 ? -21.093 4.011 45.183 1.00 83.75 307 ALA A N 1
ATOM 2444 C CA . ALA A 1 307 ? -22.347 4.006 45.920 1.00 83.75 307 ALA A CA 1
ATOM 2445 C C . ALA A 1 307 ? -22.213 3.254 47.263 1.00 83.75 307 ALA A C 1
ATOM 2447 O O . ALA A 1 307 ? -22.675 3.749 48.291 1.00 83.75 307 ALA A O 1
ATOM 2448 N N . TYR A 1 308 ? -21.484 2.132 47.290 1.00 85.38 308 TYR A N 1
ATOM 2449 C CA . TYR A 1 308 ? -21.152 1.421 48.529 1.00 85.38 308 TYR A CA 1
ATOM 2450 C C . TYR A 1 308 ? -20.300 2.277 49.486 1.00 85.38 308 TYR A C 1
ATOM 2452 O O . TYR A 1 308 ? -20.620 2.393 50.670 1.00 85.38 308 TYR A O 1
ATOM 2460 N N . LEU A 1 309 ? -19.257 2.940 48.974 1.00 87.94 309 LEU A N 1
ATOM 2461 C CA . LEU A 1 309 ? -18.378 3.803 49.769 1.00 87.94 309 LEU A CA 1
ATOM 2462 C C . LEU A 1 309 ? -19.118 5.001 50.366 1.00 87.94 309 LEU A C 1
ATOM 2464 O O . LEU A 1 309 ? -18.849 5.356 51.508 1.00 87.94 309 LEU A O 1
ATOM 2468 N N . ILE A 1 310 ? -20.049 5.617 49.633 1.00 89.31 310 ILE A N 1
ATOM 2469 C CA . ILE A 1 310 ? -20.873 6.714 50.163 1.00 89.31 310 ILE A CA 1
ATOM 2470 C C . ILE A 1 310 ? -21.714 6.216 51.344 1.00 89.31 310 ILE A C 1
ATOM 2472 O O . ILE A 1 310 ? -21.789 6.883 52.374 1.00 89.31 310 ILE A O 1
ATOM 2476 N N . CYS A 1 311 ? -22.299 5.027 51.237 1.00 88.88 311 CYS A N 1
ATOM 2477 C CA . CYS A 1 311 ? -23.083 4.453 52.323 1.00 88.88 311 CYS A CA 1
ATOM 2478 C C . CYS A 1 311 ? -22.231 4.148 53.564 1.00 88.88 311 CYS A C 1
ATOM 2480 O O . CYS A 1 311 ? -22.553 4.628 54.650 1.00 88.88 311 CYS A O 1
ATOM 2482 N N . GLU A 1 312 ? -21.099 3.456 53.398 1.00 89.94 312 GLU A N 1
ATOM 2483 C CA . GLU A 1 312 ? -20.228 3.070 54.520 1.00 89.94 312 GLU A CA 1
ATOM 2484 C C . GLU A 1 312 ? -19.498 4.273 55.150 1.00 89.94 312 GLU A C 1
ATOM 2486 O O . GLU A 1 312 ? -19.303 4.333 56.363 1.00 89.94 312 GLU A O 1
ATOM 2491 N N . ARG A 1 313 ? -19.058 5.247 54.340 1.00 91.25 313 ARG A N 1
ATOM 2492 C CA . ARG A 1 313 ? -18.189 6.346 54.805 1.00 91.25 313 ARG A CA 1
ATOM 2493 C C . ARG A 1 313 ? -18.917 7.638 55.131 1.00 91.25 313 ARG A C 1
ATOM 2495 O O . ARG A 1 313 ? -18.328 8.473 55.814 1.00 91.25 313 ARG A O 1
ATOM 2502 N N . LEU A 1 314 ? -20.151 7.818 54.667 1.00 90.25 314 LEU A N 1
ATOM 2503 C CA . LEU A 1 314 ? -20.927 9.031 54.926 1.00 90.25 314 LEU A CA 1
ATOM 2504 C C . LEU A 1 314 ? -22.203 8.730 55.711 1.00 90.25 314 LEU A C 1
ATOM 2506 O O . LEU A 1 314 ? -22.405 9.302 56.780 1.00 90.25 314 LEU A O 1
ATOM 2510 N N . VAL A 1 315 ? -23.047 7.824 55.214 1.00 90.75 315 VAL A N 1
ATOM 2511 C CA . VAL A 1 315 ? -24.384 7.593 55.786 1.00 90.75 315 VAL A CA 1
ATOM 2512 C C . VAL A 1 315 ? -24.308 6.862 57.129 1.00 90.75 315 VAL A C 1
ATOM 2514 O O . VAL A 1 315 ? -24.917 7.314 58.102 1.00 90.75 315 VAL A O 1
ATOM 2517 N N . ASP A 1 316 ? -23.516 5.791 57.218 1.00 90.12 316 ASP A N 1
ATOM 2518 C CA . ASP A 1 316 ? -23.375 5.011 58.454 1.00 90.12 316 ASP A CA 1
ATOM 2519 C C . ASP A 1 316 ? -22.818 5.852 59.629 1.00 90.12 316 ASP A C 1
ATOM 2521 O O . ASP A 1 316 ? -23.415 5.821 60.712 1.00 90.12 316 ASP A O 1
ATOM 2525 N N . PRO A 1 317 ? -21.762 6.683 59.462 1.00 92.88 317 PRO A N 1
ATOM 2526 C CA . PRO A 1 317 ? -21.293 7.587 60.515 1.00 92.88 317 PRO A CA 1
ATOM 2527 C C . PRO A 1 317 ? -22.313 8.649 60.941 1.00 92.88 317 PRO A C 1
ATOM 2529 O O . PRO A 1 317 ? -22.400 8.951 62.131 1.00 92.88 317 PRO A O 1
ATOM 2532 N N . ILE A 1 318 ? -23.100 9.206 60.009 1.00 91.56 318 ILE A N 1
ATOM 2533 C CA . ILE A 1 318 ? -24.164 10.176 60.334 1.00 91.56 318 ILE A CA 1
ATOM 2534 C C . ILE A 1 318 ? -25.215 9.516 61.230 1.00 91.56 318 ILE A C 1
ATOM 2536 O O . ILE A 1 318 ? -25.625 10.090 62.242 1.00 91.56 318 ILE A O 1
ATOM 2540 N N . ASN A 1 319 ? -25.614 8.287 60.898 1.00 89.94 319 ASN A N 1
ATOM 2541 C CA . ASN A 1 319 ? -26.575 7.537 61.697 1.00 89.94 319 ASN A CA 1
ATOM 2542 C C . ASN A 1 319 ? -25.996 7.146 63.071 1.00 89.94 319 ASN A C 1
ATOM 2544 O O . ASN A 1 319 ? -26.665 7.283 64.096 1.00 89.94 319 ASN A O 1
ATOM 2548 N N . ALA A 1 320 ? -24.726 6.733 63.124 1.00 91.31 320 ALA A N 1
ATOM 2549 C CA . ALA A 1 320 ? -24.035 6.441 64.380 1.00 91.31 320 ALA A CA 1
ATOM 2550 C C . ALA A 1 320 ? -23.938 7.681 65.290 1.00 91.31 320 ALA A C 1
ATOM 2552 O O . ALA A 1 320 ? -24.197 7.589 66.493 1.00 91.31 320 ALA A O 1
ATOM 2553 N N . PHE A 1 321 ? -23.632 8.854 64.724 1.00 90.88 321 PHE A N 1
ATOM 2554 C CA . PHE A 1 321 ? -23.611 10.126 65.449 1.00 90.88 321 PHE A CA 1
ATOM 2555 C C . PHE A 1 321 ? -24.992 10.494 66.008 1.00 90.88 321 PHE A C 1
ATOM 2557 O O . PHE A 1 321 ? -25.109 10.908 67.167 1.00 90.88 321 PHE A O 1
ATOM 2564 N N . ALA A 1 322 ? -26.052 10.296 65.222 1.00 90.38 322 ALA A N 1
ATOM 2565 C CA . ALA A 1 322 ? -27.420 10.528 65.669 1.00 90.38 322 ALA A CA 1
ATOM 2566 C C . ALA A 1 322 ? -27.804 9.608 66.844 1.00 90.38 322 ALA A C 1
ATOM 2568 O O . ALA A 1 322 ? -28.340 10.080 67.849 1.00 90.38 322 ALA A O 1
ATOM 2569 N N . MET A 1 323 ? -27.449 8.319 66.780 1.00 89.12 323 MET A N 1
ATOM 2570 C CA . MET A 1 323 ? -27.687 7.361 67.868 1.00 89.12 323 MET A CA 1
ATOM 2571 C C . MET A 1 323 ? -26.910 7.707 69.145 1.00 89.12 323 MET A C 1
ATOM 2573 O O . MET A 1 323 ? -27.468 7.651 70.242 1.00 89.12 323 MET A O 1
ATOM 2577 N N . ALA A 1 324 ? -25.648 8.127 69.021 1.00 91.06 324 ALA A N 1
ATOM 2578 C CA . ALA A 1 324 ? -24.859 8.598 70.160 1.00 91.06 324 ALA A CA 1
ATOM 2579 C C . ALA A 1 324 ? -25.474 9.858 70.796 1.00 91.06 324 ALA A C 1
ATOM 2581 O O . ALA A 1 324 ? -25.524 9.988 72.022 1.00 91.06 324 ALA A O 1
ATOM 2582 N N . THR A 1 325 ? -26.000 10.762 69.966 1.00 89.69 325 THR A N 1
ATOM 2583 C CA . THR A 1 325 ? -26.687 11.977 70.420 1.00 89.69 325 THR A CA 1
ATOM 2584 C C . THR A 1 325 ? -27.951 11.634 71.207 1.00 89.69 325 THR A C 1
ATOM 2586 O O . THR A 1 325 ? -28.146 12.162 72.302 1.00 89.69 325 THR A O 1
ATOM 2589 N N . LEU A 1 326 ? -28.773 10.698 70.717 1.00 87.50 326 LEU A N 1
ATOM 2590 C CA . LEU A 1 326 ? -29.956 10.213 71.437 1.00 87.50 326 LEU A CA 1
ATOM 2591 C C . LEU A 1 326 ? -29.599 9.601 72.799 1.00 87.50 326 LEU A C 1
ATOM 2593 O O . LEU A 1 326 ? -30.258 9.897 73.797 1.00 87.50 326 LEU A O 1
ATOM 2597 N N . LEU A 1 327 ? -28.536 8.795 72.859 1.00 89.31 327 LEU A N 1
ATOM 2598 C CA . LEU A 1 327 ? -28.055 8.198 74.106 1.00 89.31 327 LEU A CA 1
ATOM 2599 C C . LEU A 1 327 ? -27.607 9.272 75.111 1.00 89.31 327 LEU A C 1
ATOM 2601 O O . LEU A 1 327 ? -27.989 9.225 76.278 1.00 89.31 327 LEU A O 1
ATOM 2605 N N . CYS A 1 328 ? -26.852 10.277 74.660 1.00 88.00 328 CYS A N 1
ATOM 2606 C CA . CYS A 1 328 ? -26.455 11.410 75.498 1.00 88.00 328 CYS A CA 1
ATOM 2607 C C . CYS A 1 328 ? -27.681 12.152 76.051 1.00 88.00 328 CYS A C 1
ATOM 2609 O O . CYS A 1 328 ? -27.742 12.480 77.238 1.00 88.00 328 CYS A O 1
ATOM 2611 N N . CYS A 1 329 ? -28.706 12.344 75.218 1.00 86.00 329 CYS A N 1
ATOM 2612 C CA . CYS A 1 329 ? -29.938 12.996 75.639 1.00 86.00 329 CYS A CA 1
ATOM 2613 C C . CYS A 1 329 ? -30.698 12.192 76.699 1.00 86.00 329 CYS A C 1
ATOM 2615 O O . CYS A 1 329 ? -31.244 12.781 77.633 1.00 86.00 329 CYS A O 1
ATOM 2617 N N . MET A 1 330 ? -30.682 10.861 76.595 1.00 87.12 330 MET A N 1
ATOM 2618 C CA . MET A 1 330 ? -31.288 9.960 77.576 1.00 87.12 330 MET A CA 1
ATOM 2619 C C . MET A 1 330 ? -30.652 10.107 78.969 1.00 87.12 330 MET A C 1
ATOM 2621 O O . MET A 1 330 ? -31.375 10.095 79.964 1.00 87.12 330 MET A O 1
ATOM 2625 N N . PHE A 1 331 ? -29.336 10.343 79.049 1.00 87.19 331 PHE A N 1
ATOM 2626 C CA . PHE A 1 331 ? -28.640 10.610 80.316 1.00 87.19 331 PHE A CA 1
ATOM 2627 C C . PHE A 1 331 ? -28.774 12.057 80.814 1.00 87.19 331 PHE A C 1
ATOM 2629 O O . PHE A 1 331 ? -28.807 12.273 82.024 1.00 87.19 331 PHE A O 1
ATOM 2636 N N . LEU A 1 332 ? -28.874 13.058 79.930 1.00 83.94 332 LEU A N 1
ATOM 2637 C CA . LEU A 1 332 ? -28.987 14.470 80.333 1.00 83.94 332 LEU A CA 1
ATOM 2638 C C . LEU A 1 332 ? -30.386 14.842 80.854 1.00 83.94 332 LEU A C 1
ATOM 2640 O O . LEU A 1 332 ? -30.519 15.667 81.761 1.00 83.94 332 LEU A O 1
ATOM 2644 N N . LEU A 1 333 ? -31.431 14.219 80.306 1.00 84.56 333 LEU A N 1
ATOM 2645 C CA . LEU A 1 333 ? -32.825 14.472 80.672 1.00 84.56 333 LEU A CA 1
ATOM 2646 C C . LEU A 1 333 ? -33.131 14.244 82.171 1.00 84.56 333 LEU A C 1
ATOM 2648 O O . LEU A 1 333 ? -33.793 15.105 82.751 1.00 84.56 333 LEU A O 1
ATOM 2652 N N . PRO A 1 334 ? -32.638 13.185 82.853 1.00 83.81 334 PRO A N 1
ATOM 2653 C CA . PRO A 1 334 ? -32.812 13.017 84.300 1.00 83.81 334 PRO A CA 1
ATOM 2654 C C . PRO A 1 334 ? -31.930 13.942 85.157 1.00 83.81 334 PRO A C 1
ATOM 2656 O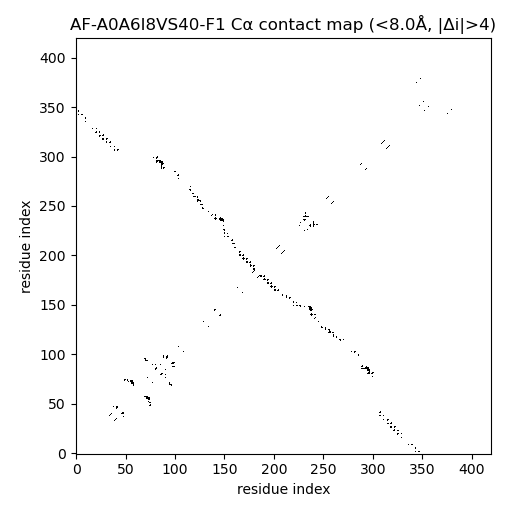 O . PRO A 1 334 ? -32.250 14.168 86.324 1.00 83.81 334 PRO A O 1
ATOM 2659 N N . VAL A 1 335 ? -30.859 14.531 84.614 1.00 84.19 335 VAL A N 1
ATOM 2660 C CA . VAL A 1 335 ? -29.991 15.462 85.364 1.00 84.19 335 VAL A CA 1
ATOM 2661 C C . VAL A 1 335 ? -30.675 16.815 85.578 1.00 84.19 335 VAL A C 1
ATOM 2663 O O . VAL A 1 335 ? -30.541 17.407 86.649 1.00 84.19 335 VAL A O 1
ATOM 2666 N N . LEU A 1 336 ? -31.469 17.286 84.611 1.00 81.75 336 LEU A N 1
ATOM 2667 C CA . LEU A 1 336 ? -32.220 18.547 84.700 1.00 81.75 336 LEU A CA 1
ATOM 2668 C C . LEU A 1 336 ? -33.184 18.631 85.909 1.00 81.75 336 LEU A C 1
ATOM 2670 O O . LEU A 1 336 ? -33.093 19.607 86.661 1.00 81.75 336 LEU A O 1
ATOM 2674 N N . PRO A 1 337 ? -34.077 17.651 86.174 1.00 82.00 337 PRO A N 1
ATOM 2675 C CA . PRO A 1 337 ? -34.947 17.690 87.348 1.00 82.00 337 PRO A CA 1
ATOM 2676 C C . PRO A 1 337 ? -34.160 17.545 88.653 1.00 82.00 337 PRO A C 1
ATOM 2678 O O . PRO A 1 337 ? -34.522 18.179 89.642 1.00 82.00 337 PRO A O 1
ATOM 2681 N N . VAL A 1 338 ? -33.070 16.770 88.671 1.00 83.69 338 VAL A N 1
ATOM 2682 C CA . VAL A 1 338 ? -32.200 16.642 89.852 1.00 83.69 338 VAL A CA 1
ATOM 2683 C C . VAL A 1 338 ? -31.521 17.979 90.170 1.00 83.69 338 VAL A C 1
ATOM 2685 O O . VAL A 1 338 ? -31.584 18.437 91.311 1.00 83.69 338 VAL A O 1
ATOM 2688 N N . ALA A 1 339 ? -30.965 18.661 89.165 1.00 81.38 339 ALA A N 1
ATOM 2689 C CA . ALA A 1 339 ? -30.372 19.992 89.306 1.00 81.38 339 ALA A CA 1
ATOM 2690 C C . ALA A 1 339 ? -31.400 21.038 89.769 1.00 81.38 339 ALA A C 1
ATOM 2692 O O . ALA A 1 339 ? -31.116 21.841 90.658 1.00 81.38 339 ALA A O 1
ATOM 2693 N N . HIS A 1 340 ? -32.626 20.985 89.240 1.00 80.44 340 HIS A N 1
ATOM 2694 C CA . HIS A 1 340 ? -33.722 21.846 89.681 1.00 80.44 340 HIS A CA 1
ATOM 2695 C C . HIS A 1 340 ? -34.123 21.581 91.146 1.00 80.44 340 HIS A C 1
ATOM 2697 O O . HIS A 1 340 ? -34.328 22.515 91.923 1.00 80.44 340 HIS A O 1
ATOM 2703 N N . ARG A 1 341 ? -34.190 20.310 91.570 1.00 80.25 341 ARG A N 1
ATOM 2704 C CA . ARG A 1 341 ? -34.465 19.940 92.971 1.00 80.25 341 ARG A CA 1
ATOM 2705 C C . ARG A 1 341 ? -33.368 20.429 93.918 1.00 80.25 341 ARG A C 1
ATOM 2707 O O . ARG A 1 341 ? -33.692 20.995 94.961 1.00 80.25 341 ARG A O 1
ATOM 2714 N N . LEU A 1 342 ? -32.100 20.273 93.536 1.00 76.50 342 LEU A N 1
ATOM 2715 C CA . LEU A 1 342 ? -30.943 20.807 94.265 1.00 76.50 342 LEU A CA 1
ATOM 2716 C C . LEU A 1 342 ? -31.000 22.335 94.377 1.00 76.50 342 LEU A C 1
ATOM 2718 O O . LEU A 1 342 ? -30.778 22.874 95.459 1.00 76.50 342 LEU A O 1
ATOM 2722 N N . MET A 1 343 ? -31.368 23.032 93.298 1.00 75.75 343 MET A N 1
ATOM 2723 C CA . MET A 1 343 ? -31.569 24.481 93.307 1.00 75.75 343 MET A CA 1
ATOM 2724 C C . MET A 1 343 ? -32.668 24.894 94.302 1.00 75.75 343 MET A C 1
ATOM 2726 O O . MET A 1 343 ? -32.435 25.787 95.118 1.00 75.75 343 MET A O 1
ATOM 2730 N N . CYS A 1 344 ? -33.829 24.224 94.301 1.00 68.50 344 CYS A N 1
ATOM 2731 C CA . CYS A 1 344 ? -34.895 24.504 95.274 1.00 68.50 344 CYS A CA 1
ATOM 2732 C C . CYS A 1 344 ? -34.473 24.214 96.723 1.00 68.50 344 CYS A C 1
ATOM 2734 O O . CYS A 1 344 ? -34.834 24.971 97.624 1.00 68.50 344 CYS A O 1
ATOM 2736 N N . MET A 1 345 ? -33.684 23.163 96.969 1.00 72.88 345 MET A N 1
ATOM 2737 C CA . MET A 1 345 ? -33.141 22.889 98.304 1.00 72.88 345 MET A CA 1
ATOM 2738 C C . MET A 1 345 ? -32.142 23.972 98.740 1.00 72.88 345 MET A C 1
ATOM 2740 O O . MET A 1 345 ? -32.192 24.440 99.875 1.00 72.88 345 MET A O 1
ATOM 2744 N N . TYR A 1 346 ? -31.275 24.422 97.831 1.00 71.31 346 TYR A N 1
ATOM 2745 C CA . TYR A 1 346 ? -30.292 25.470 98.101 1.00 71.31 346 TYR A CA 1
ATOM 2746 C C . TYR A 1 346 ? -30.956 26.820 98.430 1.00 71.31 346 TYR A C 1
ATOM 2748 O O . TYR A 1 346 ? -30.545 27.498 99.371 1.00 71.31 346 TYR A O 1
ATOM 2756 N N . LEU A 1 347 ? -32.036 27.173 97.719 1.00 64.31 347 LEU A N 1
ATOM 2757 C CA . LEU A 1 347 ? -32.872 28.351 98.001 1.00 64.31 347 LEU A CA 1
ATOM 2758 C C . LEU A 1 347 ? -33.564 28.287 99.371 1.00 64.31 347 LEU A C 1
ATOM 2760 O O . LEU A 1 347 ? -33.809 29.330 99.973 1.00 64.31 347 LEU A O 1
ATOM 2764 N N . LYS A 1 348 ? -33.853 27.080 99.875 1.00 67.00 348 LYS A N 1
ATOM 2765 C CA . LYS A 1 348 ? -34.454 26.872 101.199 1.00 67.00 348 LYS A CA 1
ATOM 2766 C C . LYS A 1 348 ? -33.443 27.012 102.346 1.00 67.00 348 LYS A C 1
ATOM 2768 O O . LYS A 1 348 ? -33.832 27.418 103.436 1.00 67.00 348 LYS A O 1
ATOM 2773 N N . ILE A 1 349 ? -32.171 26.680 102.112 1.00 65.00 349 ILE A N 1
ATOM 2774 C CA . ILE A 1 349 ? -31.104 26.690 103.133 1.00 65.00 349 ILE A CA 1
ATOM 2775 C C . ILE A 1 349 ? -30.420 28.063 103.238 1.00 65.00 349 ILE A C 1
ATOM 2777 O O . ILE A 1 349 ? -30.083 28.491 104.338 1.00 65.00 349 ILE A O 1
ATOM 2781 N N . TYR A 1 350 ? -30.247 28.780 102.121 1.00 60.88 350 TYR A N 1
ATOM 2782 C CA . TYR A 1 350 ? -29.622 30.108 102.089 1.00 60.88 350 TYR A CA 1
ATOM 2783 C C . TYR A 1 350 ? -30.556 31.142 101.439 1.00 60.88 350 TYR A C 1
ATOM 2785 O O . TYR A 1 350 ? -30.380 31.471 100.258 1.00 60.88 350 TYR A O 1
ATOM 2793 N N . PRO A 1 351 ? -31.555 31.674 102.171 1.00 57.78 351 PRO A N 1
ATOM 2794 C CA . PRO A 1 351 ? -32.411 32.732 101.650 1.00 57.78 351 PRO A CA 1
ATOM 2795 C C . PRO A 1 351 ? -31.567 33.991 101.408 1.00 57.78 351 PRO A C 1
ATOM 2797 O O . PRO A 1 351 ? -30.964 34.546 102.325 1.00 57.78 351 PRO A O 1
ATOM 2800 N N . SER A 1 352 ? -31.481 34.439 100.156 1.00 55.28 352 SER A N 1
ATOM 2801 C CA . SER A 1 352 ? -30.821 35.705 99.836 1.00 55.28 352 SER A CA 1
ATOM 2802 C C . SER A 1 352 ? -31.757 36.880 100.164 1.00 55.28 352 SER A C 1
ATOM 2804 O O . SER A 1 352 ? -32.978 36.731 100.061 1.00 55.28 352 SER A O 1
ATOM 2806 N N . PRO A 1 353 ? -31.229 38.070 100.506 1.00 54.69 353 PRO A N 1
ATOM 2807 C CA . PRO A 1 353 ? -32.054 39.237 100.842 1.00 54.69 353 PRO A CA 1
ATOM 2808 C C . PRO A 1 353 ? -32.927 39.725 99.672 1.00 54.69 353 PRO A C 1
ATOM 2810 O O . PRO A 1 353 ? -33.883 40.464 99.873 1.00 54.69 353 PRO A O 1
ATOM 2813 N N . ILE A 1 354 ? -32.633 39.293 98.443 1.00 54.53 354 ILE A N 1
ATOM 2814 C CA . ILE A 1 354 ? -33.445 39.593 97.256 1.00 54.53 354 ILE A CA 1
ATOM 2815 C C . ILE A 1 354 ? -34.727 38.743 97.255 1.00 54.53 354 ILE A C 1
ATOM 2817 O O . ILE A 1 354 ? -35.784 39.215 96.845 1.00 54.53 354 ILE A O 1
ATOM 2821 N N . VAL A 1 355 ? -34.663 37.509 97.769 1.00 56.22 355 VAL A N 1
ATOM 2822 C CA . VAL A 1 355 ? -35.817 36.599 97.843 1.00 56.22 355 VAL A CA 1
ATOM 2823 C C . VAL A 1 355 ? -36.775 37.018 98.957 1.00 56.22 355 VAL A C 1
ATOM 2825 O O . VAL A 1 355 ? -37.983 36.906 98.782 1.00 56.22 355 VAL A O 1
ATOM 2828 N N . THR A 1 356 ? -36.280 37.572 100.067 1.00 52.47 356 THR A N 1
ATOM 2829 C CA . THR A 1 356 ? -37.144 38.126 101.124 1.00 52.47 356 THR A CA 1
ATOM 2830 C C . THR A 1 356 ? -37.832 39.424 100.698 1.00 52.47 356 THR A C 1
ATOM 2832 O O . THR A 1 356 ? -38.987 39.632 101.052 1.00 52.47 356 THR A O 1
ATOM 2835 N N . GLN A 1 357 ? -37.174 40.260 99.887 1.00 47.25 357 GLN A N 1
ATOM 2836 C CA . GLN A 1 357 ? -37.768 41.479 99.317 1.00 47.25 357 GLN A CA 1
ATOM 2837 C C . GLN A 1 357 ? -38.842 41.155 98.267 1.00 47.25 357 GLN A C 1
ATOM 2839 O O . GLN A 1 357 ? -39.920 41.744 98.301 1.00 47.25 357 GLN A O 1
ATOM 2844 N N . LEU A 1 358 ? -38.605 40.170 97.388 1.00 52.09 358 LEU A N 1
ATOM 2845 C CA . LEU A 1 358 ? -39.645 39.696 96.467 1.00 52.09 358 LEU A CA 1
ATOM 2846 C C . LEU A 1 358 ? -40.791 38.983 97.198 1.00 52.09 358 LEU A C 1
ATOM 2848 O O . LEU A 1 358 ? -41.938 39.139 96.799 1.00 52.09 358 LEU A O 1
ATOM 2852 N N . ALA A 1 359 ? -40.510 38.237 98.271 1.00 50.16 359 ALA A N 1
ATOM 2853 C CA . ALA A 1 359 ? -41.546 37.593 99.080 1.00 50.16 359 ALA A CA 1
ATOM 2854 C C . ALA A 1 359 ? -42.404 38.614 99.852 1.00 50.16 359 ALA A C 1
ATOM 2856 O O . ALA A 1 359 ? -43.614 38.437 99.949 1.00 50.16 359 ALA A O 1
ATOM 2857 N N . ALA A 1 360 ? -41.808 39.706 100.347 1.00 44.81 360 ALA A N 1
ATOM 2858 C CA . ALA A 1 360 ? -42.541 40.803 100.981 1.00 44.81 360 ALA A CA 1
ATOM 2859 C C . ALA A 1 360 ? -43.359 41.624 99.966 1.00 44.81 360 ALA A C 1
ATOM 2861 O O . ALA A 1 360 ? -44.492 42.002 100.257 1.00 44.81 360 ALA A O 1
ATOM 2862 N N . ALA A 1 361 ? -42.826 41.849 98.759 1.00 42.19 361 ALA A N 1
ATOM 2863 C CA . ALA A 1 361 ? -43.558 42.498 97.671 1.00 42.19 361 ALA A CA 1
ATOM 2864 C C . ALA A 1 361 ? -44.701 41.619 97.123 1.00 42.19 361 ALA A C 1
ATOM 2866 O O . ALA A 1 361 ? -45.758 42.140 96.779 1.00 42.19 361 ALA A O 1
ATOM 2867 N N . ALA A 1 362 ? -44.526 40.293 97.096 1.00 45.28 362 ALA A N 1
ATOM 2868 C CA . ALA A 1 362 ? -45.567 39.344 96.703 1.00 45.28 362 ALA A CA 1
ATOM 2869 C C . ALA A 1 362 ? -46.687 39.233 97.754 1.00 45.28 362 ALA A C 1
ATOM 2871 O O . ALA A 1 362 ? -47.855 39.207 97.380 1.00 45.28 362 ALA A O 1
ATOM 2872 N N . ALA A 1 363 ? -46.363 39.264 99.053 1.00 41.22 363 ALA A N 1
ATOM 2873 C CA . ALA A 1 363 ? -47.359 39.233 100.131 1.00 41.22 363 ALA A CA 1
ATOM 2874 C C . ALA A 1 363 ? -48.263 40.485 100.170 1.00 41.22 363 ALA A C 1
ATOM 2876 O O . ALA A 1 363 ? -49.398 40.412 100.630 1.00 41.22 363 ALA A O 1
ATOM 2877 N N . ALA A 1 364 ? -47.792 41.630 99.659 1.00 36.84 364 ALA A N 1
ATOM 2878 C CA . ALA A 1 364 ? -48.604 42.842 99.515 1.00 36.84 364 ALA A CA 1
ATOM 2879 C C . ALA A 1 364 ? -49.475 42.857 98.237 1.00 36.84 364 ALA A C 1
ATOM 2881 O O . ALA A 1 364 ? -50.355 43.707 98.115 1.00 36.84 364 ALA A O 1
ATOM 2882 N N . ALA A 1 365 ? -49.249 41.930 97.295 1.00 38.34 365 ALA A N 1
ATOM 2883 C CA . ALA A 1 365 ? -49.922 41.868 95.994 1.00 38.34 365 ALA A CA 1
ATOM 2884 C C . ALA A 1 365 ? -50.928 40.701 95.853 1.00 38.34 365 ALA A C 1
ATOM 2886 O O . ALA A 1 365 ? -51.540 40.546 94.795 1.00 38.34 365 ALA A O 1
ATOM 2887 N N . GLU A 1 366 ? -51.156 39.897 96.900 1.00 38.28 366 GLU A N 1
ATOM 2888 C CA . GLU A 1 366 ? -52.111 38.771 96.905 1.00 38.28 366 GLU A CA 1
ATOM 2889 C C . GLU A 1 366 ? -53.589 39.217 97.018 1.00 38.28 366 GLU A C 1
ATOM 2891 O O . GLU A 1 366 ? -54.342 38.777 97.883 1.00 38.28 366 GLU A O 1
ATOM 2896 N N . ALA A 1 367 ? -54.026 40.068 96.087 1.00 34.19 367 ALA A N 1
ATOM 2897 C CA . ALA A 1 367 ? -55.428 40.193 95.676 1.00 34.19 367 ALA A CA 1
ATOM 2898 C C . ALA A 1 367 ? -55.630 39.944 94.165 1.00 34.19 367 ALA A C 1
ATOM 2900 O O . ALA A 1 367 ? -56.740 40.111 93.667 1.00 34.19 367 ALA A O 1
ATOM 2901 N N . ALA A 1 368 ? -54.604 39.513 93.421 1.00 27.30 368 ALA A N 1
ATOM 2902 C CA . ALA A 1 368 ? -54.759 39.143 92.015 1.00 27.30 368 ALA A CA 1
ATOM 2903 C C . ALA A 1 368 ? -53.779 38.029 91.594 1.00 27.30 368 ALA A C 1
ATOM 2905 O O . ALA A 1 368 ? -52.578 38.230 91.477 1.00 27.30 368 ALA A O 1
ATOM 2906 N N . GLU A 1 369 ? -54.343 36.835 91.434 1.00 31.06 369 GLU A N 1
ATOM 2907 C CA . GLU A 1 369 ? -54.046 35.777 90.458 1.00 31.06 369 GLU A CA 1
ATOM 2908 C C . GLU A 1 369 ? -52.665 35.716 89.752 1.00 31.06 369 GLU A C 1
ATOM 2910 O O . GLU A 1 369 ? -52.293 36.589 88.974 1.00 31.06 369 GLU A O 1
ATOM 2915 N N . GLY A 1 370 ? -51.992 34.558 89.880 1.00 39.59 370 GLY A N 1
ATOM 2916 C CA . GLY A 1 370 ? -51.271 33.954 88.747 1.00 39.59 370 GLY A CA 1
ATOM 2917 C C . GLY A 1 370 ? -49.736 33.994 88.713 1.00 39.59 370 GLY A C 1
ATOM 2918 O O . GLY A 1 370 ? -49.181 34.465 87.731 1.00 39.59 370 GLY A O 1
ATOM 2919 N N . ALA A 1 371 ? -49.033 33.396 89.688 1.00 32.34 371 ALA A N 1
ATOM 2920 C CA . ALA A 1 371 ? -47.677 32.848 89.477 1.00 32.34 371 ALA A CA 1
ATOM 2921 C C . ALA A 1 371 ? -47.267 31.870 90.600 1.00 32.34 371 ALA A C 1
ATOM 2923 O O . ALA A 1 371 ? -46.493 32.201 91.496 1.00 32.34 371 ALA A O 1
ATOM 2924 N N . ARG A 1 372 ? -47.779 30.633 90.569 1.00 35.97 372 ARG A N 1
ATOM 2925 C CA . ARG A 1 372 ? -47.270 29.548 91.427 1.00 35.97 372 ARG A CA 1
ATOM 2926 C C . ARG A 1 372 ? -46.088 28.861 90.748 1.00 35.97 372 ARG A C 1
ATOM 2928 O O . ARG A 1 372 ? -46.214 28.400 89.621 1.00 35.97 372 ARG A O 1
ATOM 2935 N N . CYS A 1 373 ? -44.985 28.696 91.474 1.00 36.28 373 CYS A N 1
ATOM 2936 C CA . CYS A 1 373 ? -43.985 27.673 91.177 1.00 36.28 373 CYS A CA 1
ATOM 2937 C C . CYS A 1 373 ? -44.480 26.364 91.833 1.00 36.28 373 CYS A C 1
ATOM 2939 O O . CYS A 1 373 ? -44.505 26.290 93.064 1.00 36.28 373 CYS A O 1
ATOM 2941 N N . PRO A 1 374 ? -44.957 25.348 91.087 1.00 45.41 374 PRO A N 1
ATOM 2942 C CA . PRO A 1 374 ? -45.860 24.342 91.655 1.00 45.41 374 PRO A CA 1
ATOM 2943 C C . PRO A 1 374 ? -45.180 23.235 92.480 1.00 45.41 374 PRO A C 1
ATOM 2945 O O . PRO A 1 374 ? -45.847 22.282 92.869 1.00 45.41 374 PRO A O 1
ATOM 2948 N N . VAL A 1 375 ? -43.869 23.303 92.752 1.00 42.06 375 VAL A N 1
ATOM 2949 C CA . VAL A 1 375 ? -43.121 22.124 93.240 1.00 42.06 375 VAL A CA 1
ATOM 2950 C C . VAL A 1 375 ? -42.140 22.401 94.392 1.00 42.06 375 VAL A C 1
ATOM 2952 O O . VAL A 1 375 ? -41.355 21.526 94.764 1.00 42.06 375 VAL A O 1
ATOM 2955 N N . CYS A 1 376 ? -42.180 23.586 95.004 1.00 48.88 376 CYS A N 1
ATOM 2956 C CA . CYS A 1 376 ? -41.345 23.901 96.170 1.00 48.88 376 CYS A CA 1
ATOM 2957 C C . CYS A 1 376 ? -42.242 24.303 97.356 1.00 48.88 376 CYS A C 1
ATOM 2959 O O . CYS A 1 376 ? -42.199 25.422 97.852 1.00 48.88 376 CYS A O 1
ATOM 2961 N N . THR A 1 377 ? -43.093 23.363 97.789 1.00 41.41 377 THR A N 1
ATOM 2962 C CA . THR A 1 377 ? -43.953 23.473 98.976 1.00 41.41 377 THR A CA 1
ATOM 2963 C C . THR A 1 377 ? -43.361 22.683 100.143 1.00 41.41 377 THR A C 1
ATOM 2965 O O . THR A 1 377 ? -43.372 21.458 100.191 1.00 41.41 377 THR A O 1
ATOM 2968 N N . GLY A 1 378 ? -42.834 23.402 101.125 1.00 45.47 378 GLY A N 1
ATOM 2969 C CA . GLY A 1 378 ? -42.558 22.858 102.449 1.00 45.47 378 GLY A CA 1
ATOM 2970 C C . GLY A 1 378 ? -42.126 23.994 103.372 1.00 45.47 378 GLY A C 1
ATOM 2971 O O . GLY A 1 378 ? -41.284 24.786 102.943 1.00 45.47 378 GLY A O 1
ATOM 2972 N N . PRO A 1 379 ? -42.650 24.090 104.606 1.00 36.50 379 PRO A N 1
ATOM 2973 C CA . PRO A 1 379 ? -42.445 25.256 105.466 1.00 36.50 379 PRO A CA 1
ATOM 2974 C C . PRO A 1 379 ? -40.958 25.479 105.813 1.00 36.50 379 PRO A C 1
ATOM 2976 O O . PRO A 1 379 ? -40.173 24.517 105.777 1.00 36.50 379 PRO A O 1
ATOM 2979 N N . PRO A 1 380 ? -40.541 26.728 106.106 1.00 42.88 380 PRO A N 1
ATOM 2980 C CA . PRO A 1 380 ? -39.197 27.021 106.597 1.00 42.88 380 PRO A CA 1
ATOM 2981 C C . PRO A 1 380 ? -39.000 26.404 107.989 1.00 42.88 380 PRO A C 1
ATOM 2983 O O . PRO A 1 380 ? -39.897 26.451 108.830 1.00 42.88 380 PRO A O 1
ATOM 2986 N N . VAL A 1 381 ? -37.830 25.807 108.228 1.00 37.25 381 VAL A N 1
ATOM 2987 C CA . VAL A 1 381 ? -37.470 25.269 109.546 1.00 37.25 381 VAL A CA 1
ATOM 2988 C C . VAL A 1 381 ? -37.058 26.436 110.439 1.00 37.25 381 VAL A C 1
ATOM 2990 O O . VAL A 1 381 ? -36.067 27.110 110.168 1.00 37.25 381 VAL A O 1
ATOM 2993 N N . TRP A 1 382 ? -37.831 26.668 111.496 1.00 36.53 382 TRP A N 1
ATOM 2994 C CA . TRP A 1 382 ? -37.473 27.554 112.599 1.00 36.53 382 TRP A CA 1
ATOM 2995 C C . TRP A 1 382 ? -36.522 26.820 113.552 1.00 36.53 382 TRP A C 1
ATOM 2997 O O . TRP A 1 382 ? -36.883 25.784 114.106 1.00 36.53 382 TRP A O 1
ATOM 3007 N N . LEU A 1 383 ? -35.320 27.357 113.765 1.00 43.97 383 LEU A N 1
ATOM 3008 C CA . LEU A 1 383 ? -34.446 26.965 114.874 1.00 43.97 383 LEU A CA 1
ATOM 3009 C C . LEU A 1 383 ? -34.740 27.895 116.063 1.00 43.97 383 LEU A C 1
ATOM 3011 O O . LEU A 1 383 ? -34.360 29.063 116.048 1.00 43.97 383 LEU A O 1
ATOM 3015 N N . GLY A 1 384 ? -35.460 27.371 117.060 1.00 32.75 384 GLY A N 1
ATOM 3016 C CA . GLY A 1 384 ? -35.733 27.989 118.368 1.00 32.75 384 GLY A CA 1
ATO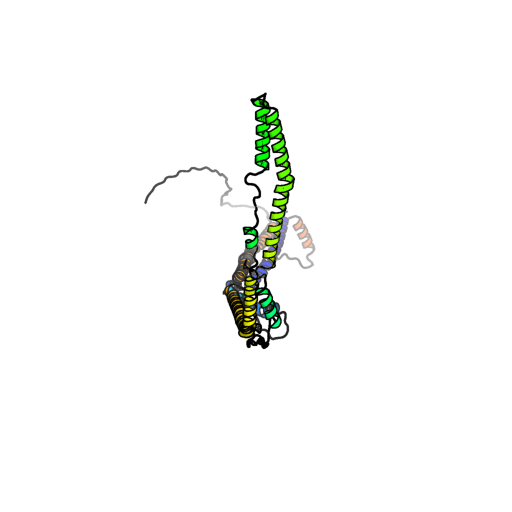M 3017 C C . GLY A 1 384 ? -35.228 27.102 119.526 1.00 32.75 384 GLY A C 1
ATOM 3018 O O . GLY A 1 384 ? -34.867 25.955 119.278 1.00 32.75 384 GLY A O 1
ATOM 3019 N N . PRO A 1 385 ? -35.131 27.619 120.767 1.00 41.50 385 PRO A N 1
ATOM 3020 C CA . PRO A 1 385 ? -33.951 27.441 121.619 1.00 41.50 385 PRO A CA 1
ATOM 3021 C C . PRO A 1 385 ? -33.913 26.185 122.514 1.00 41.50 385 PRO A C 1
ATOM 3023 O O . PRO A 1 385 ? -34.909 25.535 122.803 1.00 41.50 385 PRO A O 1
ATOM 3026 N N . THR A 1 386 ? -32.684 25.914 122.956 1.00 42.81 386 THR A N 1
ATOM 3027 C CA . THR A 1 386 ? -32.127 24.888 123.859 1.00 42.81 386 THR A CA 1
ATOM 3028 C C . THR A 1 386 ? -33.023 24.326 124.977 1.00 42.81 386 THR A C 1
ATOM 3030 O O . THR A 1 386 ? -33.574 25.104 125.750 1.00 42.81 386 THR A O 1
ATOM 3033 N N . THR A 1 387 ? -33.006 22.995 125.181 1.00 34.25 387 THR A N 1
ATOM 3034 C CA . THR A 1 387 ? -32.769 22.316 126.489 1.00 34.25 387 THR A CA 1
ATOM 3035 C C . THR A 1 387 ? -32.635 20.773 126.369 1.00 34.25 387 THR A C 1
ATOM 3037 O O . THR A 1 387 ? -33.460 20.111 125.756 1.00 34.25 387 THR A O 1
ATOM 3040 N N . SER A 1 388 ? -31.548 20.251 126.970 1.00 33.09 388 SER A N 1
ATOM 3041 C CA . SER A 1 388 ? -31.281 18.918 127.583 1.00 33.09 388 SER A CA 1
ATOM 3042 C C . SER A 1 388 ? -31.547 17.562 126.870 1.00 33.09 388 SER A C 1
ATOM 3044 O O . SER A 1 388 ? -32.653 17.047 126.952 1.00 33.09 388 SER A O 1
ATOM 3046 N N . TRP A 1 389 ? -30.466 16.980 126.293 1.00 30.39 389 TRP A N 1
ATOM 3047 C CA . TRP A 1 389 ? -29.804 15.640 126.474 1.00 30.39 389 TRP A CA 1
ATOM 3048 C C . TRP A 1 389 ? -30.618 14.353 126.820 1.00 30.39 389 TRP A C 1
ATOM 3050 O O . TRP A 1 389 ? -31.612 14.477 127.525 1.00 30.39 389 TRP A O 1
ATOM 3060 N N . PRO A 1 390 ? -30.171 13.105 126.461 1.00 40.78 390 PRO A N 1
ATOM 3061 C CA . PRO A 1 390 ? -28.759 12.681 126.342 1.00 40.78 390 PRO A CA 1
ATOM 3062 C C . PRO A 1 390 ? -28.324 11.743 125.175 1.00 40.78 390 PRO A C 1
ATOM 3064 O O . PRO A 1 390 ? -29.028 10.828 124.779 1.00 40.78 390 PRO A O 1
ATOM 3067 N N . GLN A 1 391 ? -27.094 12.000 124.701 1.00 37.03 391 GLN A N 1
ATOM 3068 C CA . GLN A 1 391 ? -25.901 11.121 124.626 1.00 37.03 391 GLN A CA 1
ATOM 3069 C C . GLN A 1 391 ? -25.932 9.734 123.923 1.00 37.03 391 GLN A C 1
ATOM 3071 O O . GLN A 1 391 ? -26.717 8.860 124.258 1.00 37.03 391 GLN A O 1
ATOM 3076 N N . ASP A 1 392 ? -24.899 9.547 123.078 1.00 31.89 392 ASP A N 1
ATOM 3077 C CA . ASP A 1 392 ? -24.421 8.352 122.342 1.00 31.89 392 ASP A CA 1
ATOM 3078 C C . ASP A 1 392 ? -25.229 7.940 121.088 1.00 31.89 392 ASP A C 1
ATOM 3080 O O . ASP A 1 392 ? -26.439 7.804 121.115 1.00 31.89 392 ASP A O 1
ATOM 3084 N N . HIS A 1 393 ? -24.639 7.784 119.897 1.00 38.69 393 HIS A N 1
ATOM 3085 C CA . HIS A 1 393 ? -23.360 7.141 119.605 1.00 38.69 393 HIS A CA 1
ATOM 3086 C C . HIS A 1 393 ? -22.464 7.899 118.615 1.00 38.69 393 HIS A C 1
ATOM 3088 O O . HIS A 1 393 ? -22.894 8.435 117.594 1.00 38.69 393 HIS A O 1
ATOM 3094 N N . ARG A 1 394 ? -21.165 7.831 118.914 1.00 33.56 394 ARG A N 1
ATOM 3095 C CA . ARG A 1 394 ? -20.043 8.052 117.999 1.00 33.56 394 ARG A CA 1
ATOM 3096 C C . ARG A 1 394 ? -20.136 7.141 116.768 1.00 33.56 394 ARG A C 1
ATOM 3098 O O . ARG A 1 394 ? -20.201 5.925 116.904 1.00 33.56 394 ARG A O 1
ATOM 3105 N N . GLY A 1 395 ? -20.020 7.744 115.589 1.00 34.06 395 GLY A N 1
ATOM 3106 C CA . GLY A 1 395 ? -19.646 7.101 114.331 1.00 34.06 395 GLY A CA 1
ATOM 3107 C C . GLY A 1 395 ? -18.595 7.973 113.657 1.00 34.06 395 GLY A C 1
ATOM 3108 O O . GLY A 1 395 ? -18.886 9.065 113.185 1.00 34.06 395 GLY A O 1
ATOM 3109 N N . THR A 1 396 ? -17.355 7.522 113.747 1.00 35.47 396 THR A N 1
ATOM 3110 C CA . THR A 1 396 ? -16.102 8.217 113.466 1.00 35.47 396 THR A CA 1
ATOM 3111 C C . THR A 1 396 ? -15.927 8.700 112.027 1.00 35.47 396 THR A C 1
ATOM 3113 O O . THR A 1 396 ? -16.272 8.034 111.057 1.00 35.47 396 THR A O 1
ATOM 3116 N N . SER A 1 397 ? -15.285 9.861 111.952 1.00 33.41 397 SER A N 1
ATOM 3117 C CA . SER A 1 397 ? -14.616 10.484 110.816 1.00 33.41 397 SER A CA 1
ATOM 3118 C C . SER A 1 397 ? -13.625 9.569 110.091 1.00 33.41 397 SER A C 1
ATOM 3120 O O . SER A 1 397 ? -12.814 8.905 110.736 1.00 33.41 397 SER A O 1
ATOM 3122 N N . GLY A 1 398 ? -13.585 9.679 108.765 1.00 30.50 398 GLY A N 1
ATOM 3123 C CA . GLY A 1 398 ? -12.408 9.384 107.953 1.00 30.50 398 GLY A CA 1
ATOM 3124 C C . GLY A 1 398 ? -12.196 10.530 106.968 1.00 30.50 398 GLY A C 1
ATOM 3125 O O . GLY A 1 398 ? -12.907 10.621 105.972 1.00 30.50 398 GLY A O 1
ATOM 3126 N N . LEU A 1 399 ? -11.268 11.436 107.286 1.00 33.16 399 LEU A N 1
ATOM 3127 C CA . LEU A 1 399 ? -10.618 12.308 106.302 1.00 33.16 399 LEU A CA 1
ATOM 3128 C C . LEU A 1 399 ? -9.349 11.596 105.776 1.00 33.16 399 LEU A C 1
ATOM 3130 O O . LEU A 1 399 ? -8.912 10.613 106.375 1.00 33.16 399 LEU A O 1
ATOM 3134 N N . PRO A 1 400 ? -8.805 12.057 104.638 1.00 43.75 400 PRO A N 1
ATOM 3135 C CA . PRO A 1 400 ? -8.022 11.290 103.683 1.00 43.75 400 PRO A CA 1
ATOM 3136 C C . PRO A 1 400 ? -6.521 11.341 103.977 1.00 43.75 400 PRO A C 1
ATOM 3138 O O . PRO A 1 400 ? -6.055 12.203 104.720 1.00 43.75 400 PRO A O 1
ATOM 3141 N N . ALA A 1 401 ? -5.760 10.477 103.309 1.00 29.05 401 ALA A N 1
ATOM 3142 C CA . ALA A 1 401 ? -4.329 10.673 103.134 1.00 29.05 401 ALA A CA 1
ATOM 3143 C C . ALA A 1 401 ? -3.888 10.258 101.722 1.00 29.05 401 ALA A C 1
ATOM 3145 O O . ALA A 1 401 ? -4.279 9.210 101.205 1.00 29.05 401 ALA A O 1
ATOM 3146 N N . SER A 1 402 ? -3.112 11.170 101.145 1.00 30.17 402 SER A N 1
ATOM 3147 C CA . SER A 1 402 ? -2.103 11.062 100.088 1.00 30.17 402 SER A CA 1
ATOM 3148 C C . SER A 1 402 ? -1.093 9.925 100.371 1.00 30.17 402 SER A C 1
ATOM 3150 O O . SER A 1 402 ? -1.070 9.399 101.476 1.00 30.17 402 SER A O 1
ATOM 3152 N N . GLU A 1 403 ? -0.300 9.387 99.438 1.00 30.94 403 GLU A N 1
ATOM 3153 C CA . GLU A 1 403 ? 0.757 10.015 98.626 1.00 30.94 403 GLU A CA 1
ATOM 3154 C C . GLU A 1 403 ? 1.406 8.934 97.708 1.00 30.94 403 GLU A C 1
ATOM 3156 O O . GLU A 1 403 ? 1.393 7.757 98.061 1.00 30.94 403 GLU A O 1
ATOM 3161 N N . GLU A 1 404 ? 2.003 9.386 96.587 1.00 31.72 404 GLU A N 1
ATOM 3162 C CA . GLU A 1 404 ? 3.188 8.840 95.857 1.00 31.72 404 GLU A CA 1
ATOM 3163 C C . GLU A 1 404 ? 3.073 7.489 95.112 1.00 31.72 404 GLU A C 1
ATOM 3165 O O . GLU A 1 404 ? 2.648 6.481 95.656 1.00 31.72 404 GLU A O 1
ATOM 3170 N N . LEU A 1 405 ? 3.348 7.336 93.805 1.00 29.69 405 LEU A N 1
ATOM 3171 C CA . LEU A 1 405 ? 4.356 7.863 92.854 1.00 29.69 405 LEU A CA 1
ATOM 3172 C C . LEU A 1 405 ? 5.814 7.442 93.137 1.00 29.69 405 LEU A C 1
ATOM 3174 O O . LEU A 1 405 ? 6.471 8.051 93.968 1.00 29.69 405 LEU A O 1
ATOM 3178 N N . ASN A 1 406 ? 6.305 6.433 92.392 1.00 31.50 406 ASN A N 1
ATOM 3179 C CA . ASN A 1 406 ? 7.629 6.329 91.723 1.00 31.50 406 ASN A CA 1
ATOM 3180 C C . ASN A 1 406 ? 7.842 4.870 91.235 1.00 31.50 406 ASN A C 1
ATOM 3182 O O . ASN A 1 406 ? 7.720 3.936 92.017 1.00 31.50 406 ASN A O 1
ATOM 3186 N N . THR A 1 407 ? 7.876 4.569 89.929 1.00 30.56 407 THR A N 1
ATOM 3187 C CA . THR A 1 407 ? 9.032 4.545 88.990 1.00 30.56 407 THR A CA 1
ATOM 3188 C C . THR A 1 407 ? 10.267 3.752 89.430 1.00 30.56 407 THR A C 1
ATOM 3190 O O . THR A 1 407 ? 10.974 4.193 90.329 1.00 30.56 407 THR A O 1
ATOM 3193 N N . SER A 1 408 ? 10.599 2.697 88.671 1.00 32.28 408 SER A N 1
ATOM 3194 C CA . SER A 1 408 ? 11.920 2.452 88.040 1.00 32.28 408 SER A CA 1
ATOM 3195 C C . SER A 1 408 ? 11.871 1.154 87.199 1.00 32.28 408 SER A C 1
ATOM 3197 O O . SER A 1 408 ? 11.207 0.194 87.575 1.00 32.28 408 SER A O 1
ATOM 3199 N N . GLU A 1 409 ? 12.216 1.241 85.905 1.00 32.78 409 GLU A N 1
ATOM 3200 C CA . GLU A 1 409 ? 13.425 0.658 85.264 1.00 32.78 409 GLU A CA 1
ATOM 3201 C C . GLU A 1 409 ? 13.481 -0.885 85.338 1.00 32.78 409 GLU A C 1
ATOM 3203 O O . GLU A 1 409 ? 13.426 -1.478 86.401 1.00 32.78 409 GLU A O 1
ATOM 3208 N N . GLY A 1 410 ? 13.511 -1.651 84.246 1.00 28.61 410 GLY A N 1
ATOM 3209 C CA . GLY A 1 410 ? 14.416 -1.549 83.106 1.00 28.61 410 GLY A CA 1
ATOM 3210 C C . GLY A 1 410 ? 15.509 -2.617 83.247 1.00 28.61 410 GLY A C 1
ATOM 3211 O O . GLY A 1 410 ? 16.379 -2.459 84.087 1.00 28.61 410 GLY A O 1
ATOM 3212 N N . SER A 1 411 ? 15.457 -3.704 82.459 1.00 31.92 411 SER A N 1
ATOM 3213 C CA . SER A 1 411 ? 16.627 -4.392 81.864 1.00 31.92 411 SER A CA 1
ATOM 3214 C C . SER A 1 411 ? 16.276 -5.783 81.304 1.00 31.92 411 SER A C 1
ATOM 3216 O O . SER A 1 411 ? 15.960 -6.729 82.020 1.00 31.92 411 SER A O 1
ATOM 3218 N N . VAL A 1 412 ? 16.346 -5.869 79.976 1.00 32.75 412 VAL A N 1
ATOM 3219 C CA . VAL A 1 412 ? 17.012 -6.895 79.154 1.00 32.75 412 VAL A CA 1
ATOM 3220 C C . VAL A 1 412 ? 17.617 -8.106 79.896 1.00 32.75 412 VAL A C 1
ATOM 3222 O O . VAL A 1 412 ? 18.547 -7.965 80.680 1.00 32.75 412 VAL A O 1
ATOM 3225 N N . THR A 1 413 ? 17.244 -9.328 79.496 1.00 36.41 413 THR A N 1
ATOM 3226 C CA . THR A 1 413 ? 18.198 -10.292 78.901 1.00 36.41 413 THR A CA 1
ATOM 3227 C C . THR A 1 413 ? 17.522 -11.520 78.295 1.00 36.41 413 THR A C 1
ATOM 3229 O O . THR A 1 413 ? 16.478 -12.008 78.706 1.00 36.41 413 THR A O 1
ATOM 3232 N N . ASN A 1 414 ? 18.181 -11.959 77.236 1.00 32.03 414 ASN A N 1
ATOM 3233 C CA . ASN A 1 414 ? 17.850 -12.966 76.253 1.00 32.03 414 ASN A CA 1
ATOM 3234 C C . ASN A 1 414 ? 18.390 -14.332 76.714 1.00 32.03 414 ASN A C 1
ATOM 3236 O O . ASN A 1 414 ? 19.536 -14.397 77.153 1.00 32.03 414 ASN A O 1
ATOM 3240 N N . SER A 1 415 ? 17.645 -15.429 76.540 1.00 37.66 415 SER A N 1
ATOM 3241 C CA . SER A 1 415 ? 18.274 -16.753 76.452 1.00 37.66 415 SER A CA 1
ATOM 3242 C C . SER A 1 415 ? 17.471 -17.738 75.603 1.00 37.66 415 SER A C 1
ATOM 3244 O O . SER A 1 415 ? 16.519 -18.381 76.035 1.00 37.66 415 SER A O 1
ATOM 3246 N N . LYS A 1 416 ? 17.932 -17.839 74.355 1.00 36.34 416 LYS A N 1
ATOM 3247 C CA . LYS A 1 416 ? 18.050 -19.038 73.513 1.00 36.34 416 LYS A CA 1
ATOM 3248 C C . LYS A 1 416 ? 17.961 -20.391 74.249 1.00 36.34 416 LYS A C 1
ATOM 3250 O O . LYS A 1 416 ? 18.802 -20.675 75.096 1.00 36.34 416 LYS A O 1
ATOM 3255 N N . ARG A 1 417 ? 17.178 -21.323 73.689 1.00 38.31 417 ARG A N 1
ATOM 3256 C CA . ARG A 1 417 ? 17.621 -22.631 73.124 1.00 38.31 417 ARG A CA 1
ATOM 3257 C C . ARG A 1 417 ? 16.399 -23.366 72.557 1.00 38.31 417 ARG A C 1
ATOM 3259 O O . ARG A 1 417 ? 15.390 -23.435 73.235 1.00 38.31 417 ARG A O 1
ATOM 3266 N N . LYS A 1 418 ? 16.404 -23.694 71.250 1.00 36.59 418 LYS A N 1
ATOM 3267 C CA . LYS A 1 418 ? 16.819 -24.994 70.643 1.00 36.59 418 LYS A CA 1
ATOM 3268 C C . LYS A 1 418 ? 15.945 -26.137 71.161 1.00 36.59 418 LYS A C 1
ATOM 3270 O O . LYS A 1 418 ? 15.839 -26.271 72.367 1.00 36.59 418 LYS A O 1
ATOM 3275 N N . LYS A 1 419 ? 15.417 -27.069 70.382 1.00 39.16 419 LYS A N 1
ATOM 3276 C CA . LYS A 1 419 ? 15.587 -27.622 69.019 1.00 39.16 419 LYS A CA 1
ATOM 3277 C C . LYS A 1 419 ? 14.399 -28.626 68.956 1.00 39.16 419 LYS A C 1
ATOM 3279 O O . LYS A 1 419 ? 14.031 -29.134 70.010 1.00 39.16 419 LYS A O 1
ATOM 3284 N N . GLU A 1 420 ? 13.691 -28.854 67.866 1.00 44.72 420 GLU A N 1
ATOM 3285 C CA . GLU A 1 420 ? 14.064 -29.469 66.585 1.00 44.72 420 GLU A CA 1
ATOM 3286 C C . GLU A 1 420 ? 12.998 -29.131 65.542 1.00 44.72 420 GLU A C 1
ATOM 3288 O O . GLU A 1 420 ? 11.837 -28.894 65.953 1.00 44.72 420 GLU A O 1
#

Mean predicted aligned error: 18.96 Å

Organism: Drosophila pseudoobscura pseudoobscura (NCBI:txid46245)

Foldseek 3Di:
DVLVVLVVVLVVLVVVLVVLLVVLVVLQVVLVCCCVLFPVVLVVPAPNQVVCQVVDFVVVVVDPDPDDPAQTDRPSLVLVCLQVQFFPQVVCVVSVNDHLVCVVVDPVDPPDPPQQPAPPDQLQPDDPADPVRVVVLLCVLPDPQVQDDLVVVVVVDDLDDDPDDLVVVLVVLLVVLVCCVPPVVPCVVVSVVSPVVSVVSVCCCVPPVVVSNVVSVVVSVVRVVVCVVQADPRHGNSVRSVVVVVVSVVVSCCCNPPVSVVVSVCSNVVVVVVVVVVVVVSVVVSVCSRPPHRNNNVVSVCVSVVSNCCCVPPSVVSNVSSVVSVVVSVVSVVVSVVSVVVSLVVCLVDPDPVNVVVVVVVVVVPPDDDDDPPPNDDDRDDDDDDDDDDDDDDDDDDDDDDDDDDDDDDDDDDDDDDDD

Sequence (420 aa):
MAASCLLLAIILIFCVFSFITLVGLFYLIIGLITYTSACAPLKDGQNILRHVDPVIDLNRYMSGRSGETQPTLPVSDAIRACNANESIFDLLRAKKIYDIDNLLNKEIFVEDFEDPPVFTGDLTTLKLILEEEKVHLNKMRAGNLSEYHSILYSEHLCTKFTHTDYSILKTKTRLFAYEINTRYLKGFPACLAYFLASSDLAKYDEYLVVPLTNAVNKALQKVNEIDSLILYDNNNFGNSIGVLMDAVQRSEDFIRYKGSNYINNLAHNLSISVNLQLQEYIERVISEVNKNVGHCKPLAYIYSQSAYLICERLVDPINAFAMATLLCCMFLLPVLPVAHRLMCMYLKIYPSPIVTQLAAAAAAAEAAEGARCPVCTGPPVWLGPTTSWPQDHRGTSGLPASEELNTSEGSVTNSKRKKE

pLDDT: mean 76.35, std 19.99, range [27.3, 96.25]

InterPro domains:
  IPR008795 Prominin [PF05478] (1-346)
  IPR008795 Prominin [PTHR22730] (2-356)

Secondary structure (DSSP, 8-state):
-HHHHHHHHHHHHHHHHHHHHHHHHHHHHHHHHHIIIIIHHHHTSSSSGGGTTTT-BTHHHH----SS-PPP-BHHHHHHHHHTT-BHHHHHHHTTS--GGGGTTSTTS-SS-----------TT--SS-HHHHHHHHHHHTSTTTT--THHHHTTS-S---SS-HHHHHHHHHHHHHHHHHHHSS-HHHHHHHHHHHHHHHHHIIIIIHHHHHHHHHHHHHHHHHHHHH-STT--HHHHHHHHHHHHHHHHHIIIIIHHHHHHHHHHHHHHHHHHHHHHHHHHHHHHHHHTSSB-HHHHHHHHHHHHHHIIIIIHHHHHHHHHHHHHHHHHHHHHHHHHHHHHHHHHHS--HHHHHHHHHHHT-TTS-----TT---------------------------------------------

Radius of gyration: 63.28 Å; Cα contacts (8 Å, |Δi|>4): 281; chains: 1; bounding box: 139×72×174 Å

Solvent-accessible surface area (backbone atoms only — not comparable to full-atom values): 24768 Å² total; per-residue (Å²): 111,69,68,62,53,50,52,53,49,53,52,51,51,50,54,52,49,54,50,54,50,53,54,29,51,53,41,34,52,52,23,50,52,48,37,63,70,55,40,54,35,54,75,70,70,69,64,56,42,69,77,44,30,88,80,43,52,56,44,73,77,73,52,94,66,91,85,69,94,68,62,81,40,39,50,44,59,54,50,48,40,16,65,71,54,37,21,50,57,59,52,30,36,76,54,71,71,45,58,70,77,50,62,75,77,35,82,89,50,57,89,70,68,73,71,68,85,70,71,79,74,82,40,72,78,66,72,88,67,53,71,69,52,54,52,51,50,51,50,57,28,73,34,96,54,20,79,43,50,45,62,76,50,62,78,70,53,78,89,70,94,59,99,60,62,44,70,59,49,22,52,53,35,40,51,50,19,52,47,34,52,72,76,58,77,76,35,60,72,59,22,51,52,30,43,49,52,22,52,50,33,49,48,46,35,63,73,45,51,49,54,50,49,53,50,47,53,51,49,52,52,52,40,50,52,48,38,74,74,60,35,43,95,83,35,34,33,18,54,19,49,48,54,51,51,52,52,50,50,54,49,41,51,41,41,36,76,41,34,53,63,49,52,41,52,47,49,49,52,48,51,53,52,54,50,52,52,53,50,54,50,49,55,48,49,48,52,44,42,65,74,75,37,58,58,36,32,72,58,40,49,51,50,57,49,51,56,50,47,47,34,66,72,48,39,47,53,41,36,51,51,21,53,51,45,52,52,52,49,63,62,49,60,64,48,54,60,52,52,51,51,50,48,55,52,49,52,70,75,57,74,50,78,66,56,56,50,52,50,55,57,48,69,75,47,79,88,63,87,89,84,80,77,92,81,81,85,72,84,85,86,80,91,76,86,90,84,82,88,83,85,87,81,92,79,84,88,82,83,89,79,88,81,86,91,82,90,81,85,88,81,90,86,87,80,90,78,88,86,135